Protein AF-A0A816E4Z8-F1 (afdb_monomer_lite)

Secondary structure (DSSP, 8-state):
----------------------S--SS--S---------PPPPS------EE------EEEEEEEEEPS----------HHHHHHHHT--TTTEEEEEEEE------------SSS---EEEEEEEEEEEEE--EESS-SSHHHHHHHHHHHHHTT-SS---EE--PPPS-S-S------EE--EEEEESSPPTTS--S-TTSEEEBSS-EETT-GGGBGGG----SEEEEEE-TT-EEEE-SSEE-SEEEEEEESSEEEE-TT-S-EEESS--EEEE-TT-EEEE--SS-EEEEETT-EEEE-BT-EEE-SSEEEEEE-TT--EEEEEEE-SEEB-EEEEE-TTS-EEEESS-EEEE-S-EETT-GGGBGGG----HHHHTTT-EEEEE-TT-EEE-GGGTTEE-S-EEEEEE-TT-EEEES-TTT-SSEEESS--EEEE-TT-EEEE-STT-EEEEETTEEEEE-BT-EE-TT-EEEEEETTEEEEEEEPPSBBSEEEEE-TTS-EEEESS-EEEE-S-EETT-GGGBGGG----TTTTTT-EEEEE-TT-EEE-GGGTTEE-S-EEEEEE-TT-EEEES-TT-SS-EEESS--EEEESSEEEE-SSS--EEE-TT-EEEE-TT-EEEESS-EEEEEB-TTT--B-S--EEE-TT-BS-EEEEE-TTS-EEEEE-SS---------PPP-----

Structure (mmCIF, N/CA/C/O backbone):
data_AF-A0A816E4Z8-F1
#
_entry.id   AF-A0A816E4Z8-F1
#
loop_
_atom_site.group_PDB
_atom_site.id
_atom_site.type_symbol
_atom_site.label_atom_id
_atom_site.label_alt_id
_atom_site.label_comp_id
_atom_site.label_asym_id
_atom_site.label_entity_id
_atom_site.label_seq_id
_atom_site.pdbx_PDB_ins_code
_atom_site.Cartn_x
_atom_site.Cartn_y
_atom_site.Cartn_z
_atom_site.occupancy
_atom_site.B_iso_or_equiv
_atom_site.auth_seq_id
_atom_site.auth_comp_id
_atom_site.auth_asym_id
_atom_site.auth_atom_id
_atom_site.pdbx_PDB_model_num
ATOM 1 N N . MET A 1 1 ? 22.975 77.165 -23.870 1.00 36.66 1 MET A N 1
ATOM 2 C CA . MET A 1 1 ? 23.600 76.158 -24.764 1.00 36.66 1 MET A CA 1
ATOM 3 C C . MET A 1 1 ? 25.060 76.547 -24.963 1.00 36.66 1 MET A C 1
ATOM 5 O O . MET A 1 1 ? 25.283 77.714 -25.252 1.00 36.66 1 MET A O 1
ATOM 9 N N . ARG A 1 2 ? 26.004 75.593 -24.812 1.00 28.38 2 ARG A N 1
ATOM 10 C CA . ARG A 1 2 ? 27.471 75.788 -24.618 1.00 28.38 2 ARG A CA 1
ATOM 11 C C . ARG A 1 2 ? 27.857 76.621 -23.364 1.00 28.38 2 ARG A C 1
ATOM 13 O O . ARG A 1 2 ? 27.095 77.512 -23.003 1.00 28.38 2 ARG A O 1
ATOM 20 N N . PRO A 1 3 ? 29.063 76.433 -22.777 1.00 51.09 3 PRO A N 1
ATOM 21 C CA . PRO A 1 3 ? 29.885 75.209 -22.677 1.00 51.09 3 PRO A CA 1
ATOM 22 C C . PRO A 1 3 ? 30.503 74.994 -21.253 1.00 51.09 3 PRO A C 1
ATOM 24 O O . PRO A 1 3 ? 30.093 75.650 -20.305 1.00 51.09 3 PRO A O 1
ATOM 27 N N . ALA A 1 4 ? 31.540 74.135 -21.162 1.00 29.97 4 ALA A N 1
ATOM 28 C CA . ALA A 1 4 ? 32.413 73.804 -20.006 1.00 29.97 4 ALA A CA 1
ATOM 29 C C . ALA A 1 4 ? 31.834 72.829 -18.943 1.00 29.97 4 ALA A C 1
ATOM 31 O O . ALA A 1 4 ? 30.643 72.856 -18.669 1.00 29.97 4 ALA A O 1
ATOM 32 N N . GLY A 1 5 ? 32.614 71.916 -18.333 1.00 31.03 5 GLY A N 1
ATOM 33 C CA . GLY A 1 5 ? 34.064 71.647 -18.448 1.00 31.03 5 GLY A CA 1
ATOM 34 C C . GLY A 1 5 ? 34.507 70.293 -17.818 1.00 31.03 5 GLY A C 1
ATOM 35 O O . GLY A 1 5 ? 33.638 69.559 -17.353 1.00 31.03 5 GLY A O 1
ATOM 36 N N . PRO A 1 6 ? 35.812 69.913 -17.855 1.00 49.16 6 PRO A N 1
ATOM 37 C CA . PRO A 1 6 ? 36.239 68.495 -17.834 1.00 49.16 6 PRO A CA 1
ATOM 38 C C . PRO A 1 6 ? 37.361 68.082 -16.836 1.00 49.16 6 PRO A C 1
ATOM 40 O O . PRO A 1 6 ? 38.152 68.915 -16.405 1.00 49.16 6 PRO A O 1
ATOM 43 N N . SER A 1 7 ? 37.549 66.766 -16.634 1.00 28.08 7 SER A N 1
ATOM 44 C CA . SER A 1 7 ? 38.839 66.066 -16.362 1.00 28.08 7 SER A CA 1
ATOM 45 C C . SER A 1 7 ? 38.619 64.533 -16.470 1.00 28.08 7 SER A C 1
ATOM 47 O O . SER A 1 7 ? 37.522 64.085 -16.160 1.00 28.08 7 SER A O 1
ATOM 49 N N . ARG A 1 8 ? 39.450 63.618 -17.015 1.00 29.11 8 ARG A N 1
ATOM 50 C CA . ARG A 1 8 ? 40.876 63.441 -17.424 1.00 29.11 8 ARG A CA 1
ATOM 51 C C . ARG A 1 8 ? 41.859 62.793 -16.420 1.00 29.11 8 ARG A C 1
ATOM 53 O O . ARG A 1 8 ? 42.543 63.496 -15.690 1.00 29.11 8 ARG A O 1
ATOM 60 N N . SER A 1 9 ? 42.086 61.489 -16.621 1.00 26.22 9 SER A N 1
ATOM 61 C CA . SER A 1 9 ? 43.383 60.763 -16.667 1.00 26.22 9 SER A CA 1
ATOM 62 C C . SER A 1 9 ? 43.116 59.423 -17.411 1.00 26.22 9 SER A C 1
ATOM 64 O O . SER A 1 9 ? 42.055 58.847 -17.207 1.00 26.22 9 SER A O 1
ATOM 66 N N . ALA A 1 10 ? 43.828 58.929 -18.441 1.00 27.09 10 ALA A N 1
ATOM 67 C CA . ALA A 1 10 ? 45.259 58.864 -18.803 1.00 27.09 10 ALA A CA 1
ATOM 68 C C . ALA A 1 10 ? 46.059 57.929 -17.866 1.00 27.09 10 ALA A C 1
ATOM 70 O O . ALA A 1 10 ? 46.010 58.137 -16.663 1.00 27.09 10 ALA A O 1
ATOM 71 N N . ALA A 1 11 ? 46.814 56.910 -18.305 1.00 26.70 11 ALA A N 1
ATOM 72 C CA . ALA A 1 11 ? 47.141 56.375 -19.647 1.00 26.70 11 ALA A CA 1
ATOM 73 C C . ALA A 1 11 ? 47.314 54.815 -19.543 1.00 26.70 11 ALA A C 1
ATOM 75 O O . ALA A 1 11 ? 46.916 54.265 -18.524 1.00 26.70 11 ALA A O 1
ATOM 76 N N . ALA A 1 12 ? 47.833 53.998 -20.479 1.00 24.39 12 ALA A N 1
ATOM 77 C CA . ALA A 1 12 ? 48.583 54.209 -21.728 1.00 24.39 12 ALA A CA 1
ATOM 78 C C . ALA A 1 12 ? 48.411 53.024 -22.737 1.00 24.39 12 ALA A C 1
ATOM 80 O O . ALA A 1 12 ? 47.427 52.294 -22.683 1.00 24.39 12 ALA A O 1
ATOM 81 N N . TRP A 1 13 ? 49.361 52.879 -23.670 1.00 25.25 13 TRP A N 1
ATOM 82 C CA . TRP A 1 13 ? 49.551 51.877 -24.753 1.00 25.25 13 TRP A CA 1
ATOM 83 C C . TRP A 1 13 ? 51.031 51.363 -24.665 1.00 25.25 13 TRP A C 1
ATOM 85 O O . TRP A 1 13 ? 51.712 51.879 -23.772 1.00 25.25 13 TRP A O 1
ATOM 95 N N . PRO A 1 14 ? 51.608 50.447 -25.503 1.00 36.78 14 PRO A N 1
ATOM 96 C CA . PRO A 1 14 ? 51.183 50.008 -26.851 1.00 36.78 14 PRO A CA 1
ATOM 97 C C . PRO A 1 14 ? 51.418 48.518 -27.237 1.00 36.78 14 PRO A C 1
ATOM 99 O O . PRO A 1 14 ? 52.100 47.774 -26.542 1.00 36.78 14 PRO A O 1
ATOM 102 N N . LEU A 1 15 ? 50.970 48.129 -28.442 1.00 25.86 15 LEU A N 1
ATOM 103 C CA . LEU A 1 15 ? 51.817 47.441 -29.441 1.00 25.86 15 LEU A CA 1
ATOM 104 C C . LEU A 1 15 ? 51.155 47.436 -30.830 1.00 25.86 15 LEU A C 1
ATOM 106 O O . LEU A 1 15 ? 49.941 47.281 -30.951 1.00 25.86 15 LEU A O 1
ATOM 110 N N . ALA A 1 16 ? 51.958 47.628 -31.878 1.00 24.06 16 ALA A N 1
ATOM 111 C CA . ALA A 1 16 ? 51.502 47.714 -33.261 1.00 24.06 16 ALA A CA 1
ATOM 112 C C . ALA A 1 16 ? 51.732 46.401 -34.035 1.00 24.06 16 ALA A C 1
ATOM 114 O O . ALA A 1 16 ? 52.758 45.750 -33.877 1.00 24.06 16 ALA A O 1
ATOM 115 N N . ALA A 1 17 ? 50.742 46.071 -34.869 1.00 25.22 17 ALA A N 1
ATOM 116 C CA . ALA A 1 17 ? 50.824 45.697 -36.288 1.00 25.22 17 ALA A CA 1
ATOM 117 C C . ALA A 1 17 ? 52.033 44.910 -36.849 1.00 25.22 17 ALA A C 1
ATOM 119 O O . ALA A 1 17 ? 53.172 45.350 -36.760 1.00 25.22 17 ALA A O 1
ATOM 120 N N . ILE A 1 18 ? 51.715 43.850 -37.611 1.00 25.45 18 ILE A N 1
ATOM 121 C CA . ILE A 1 18 ? 52.083 43.586 -39.029 1.00 25.45 18 ILE A CA 1
ATOM 122 C C . ILE A 1 18 ? 51.438 42.228 -39.393 1.00 25.45 18 ILE A C 1
ATOM 124 O O . ILE A 1 18 ? 51.722 41.204 -38.786 1.00 25.45 18 ILE A O 1
ATOM 128 N N . CYS A 1 19 ? 50.375 42.201 -40.200 1.00 25.25 19 CYS A N 1
ATOM 129 C CA . CYS A 1 19 ? 50.443 42.071 -41.663 1.00 25.25 19 CYS A CA 1
ATOM 130 C C . CYS A 1 19 ? 51.231 40.849 -42.178 1.00 25.25 19 CYS A C 1
ATOM 132 O O . CYS A 1 19 ? 52.217 41.012 -42.884 1.00 25.25 19 CYS A O 1
ATOM 134 N N . CYS A 1 20 ? 50.743 39.633 -41.890 1.00 23.58 20 CYS A N 1
ATOM 135 C CA . CYS A 1 20 ? 50.965 38.438 -42.719 1.00 23.58 20 CYS A CA 1
ATOM 136 C C . CYS A 1 20 ? 49.995 37.302 -42.327 1.00 23.58 20 CYS A C 1
ATOM 138 O O . CYS A 1 20 ? 50.241 36.651 -41.322 1.00 23.58 20 CYS A O 1
ATOM 140 N N . LEU A 1 21 ? 48.903 37.102 -43.093 1.00 26.14 21 LEU A N 1
ATOM 141 C CA . LEU A 1 21 ? 48.220 35.814 -43.419 1.00 26.14 21 LEU A CA 1
ATOM 142 C C . LEU A 1 21 ? 46.826 36.002 -44.077 1.00 26.14 21 LEU A C 1
ATOM 144 O O . LEU A 1 21 ? 45.891 35.230 -43.864 1.00 26.14 21 LEU A O 1
ATOM 148 N N . GLY A 1 22 ? 46.672 37.002 -44.948 1.00 26.84 22 GLY A N 1
ATOM 149 C CA . GLY A 1 22 ? 45.469 37.165 -45.776 1.00 26.84 22 GLY A CA 1
ATOM 150 C C . GLY A 1 22 ? 45.376 36.165 -46.938 1.00 26.84 22 GLY A C 1
ATOM 151 O O . GLY A 1 22 ? 45.154 36.600 -48.060 1.00 26.84 22 GLY A O 1
ATOM 152 N N . LEU A 1 23 ? 45.606 34.860 -46.710 1.00 27.47 23 LEU A N 1
ATOM 153 C CA . LEU A 1 23 ? 45.526 33.829 -47.762 1.00 27.47 23 LEU A CA 1
ATOM 154 C C . LEU A 1 23 ? 45.356 32.372 -47.255 1.00 27.47 23 LEU A C 1
ATOM 156 O O . LEU A 1 23 ? 45.984 31.462 -47.789 1.00 27.47 23 LEU A O 1
ATOM 160 N N . LEU A 1 24 ? 44.530 32.110 -46.228 1.00 24.86 24 LEU A N 1
ATOM 161 C CA . LEU A 1 24 ? 44.279 30.723 -45.773 1.00 24.86 24 LEU A CA 1
ATOM 162 C C . LEU A 1 24 ? 42.868 30.453 -45.199 1.00 24.86 24 LEU A C 1
ATOM 164 O O . LEU A 1 24 ? 42.720 29.722 -44.225 1.00 24.86 24 LEU A O 1
ATOM 168 N N . LEU A 1 25 ? 41.822 31.052 -45.782 1.00 25.88 25 LEU A N 1
ATOM 169 C CA . LEU A 1 25 ? 40.446 30.992 -45.247 1.00 25.88 25 LEU A CA 1
ATOM 170 C C . LEU A 1 25 ? 39.382 30.437 -46.216 1.00 25.88 25 LEU A C 1
ATOM 172 O O . LEU A 1 25 ? 38.193 30.659 -46.011 1.00 25.88 25 LEU A O 1
ATOM 176 N N . PHE A 1 26 ? 39.789 29.685 -47.246 1.00 24.44 26 PHE A N 1
ATOM 177 C CA . PHE A 1 26 ? 38.862 29.070 -48.214 1.00 24.44 26 PHE A CA 1
ATOM 178 C C . PHE A 1 26 ? 39.084 27.569 -48.487 1.00 24.44 26 PHE A C 1
ATOM 180 O O . PHE A 1 26 ? 38.685 27.055 -49.527 1.00 24.44 26 PHE A O 1
ATOM 187 N N . THR A 1 27 ? 39.640 26.833 -47.520 1.00 26.47 27 THR A N 1
ATOM 188 C CA . THR A 1 27 ? 39.620 25.358 -47.490 1.00 26.47 27 THR A CA 1
ATOM 189 C C . THR A 1 27 ? 39.695 24.842 -46.050 1.00 26.47 27 THR A C 1
ATOM 191 O O . THR A 1 27 ? 40.777 24.725 -45.498 1.00 26.47 27 THR A O 1
ATOM 194 N N . ILE A 1 28 ? 38.535 24.544 -45.452 1.00 24.59 28 ILE A N 1
ATOM 195 C CA . ILE A 1 28 ? 38.231 23.477 -44.463 1.00 24.59 28 ILE A CA 1
ATOM 196 C C . ILE A 1 28 ? 36.751 23.681 -44.095 1.00 24.59 28 ILE A C 1
ATOM 198 O O . ILE A 1 28 ? 36.388 24.375 -43.152 1.00 24.59 28 ILE A O 1
ATOM 202 N N . ALA A 1 29 ? 35.875 23.107 -44.918 1.00 25.64 29 ALA A N 1
ATOM 203 C CA . ALA A 1 29 ? 34.431 23.064 -44.698 1.00 25.64 29 ALA A CA 1
ATOM 204 C C . ALA A 1 29 ? 33.967 21.600 -44.712 1.00 25.64 29 ALA A C 1
ATOM 206 O O . ALA A 1 29 ? 33.161 21.186 -45.539 1.00 25.64 29 ALA A O 1
ATOM 207 N N . ALA A 1 30 ? 34.545 20.792 -43.819 1.00 23.16 30 ALA A N 1
ATOM 208 C CA . ALA A 1 30 ? 34.129 19.417 -43.569 1.00 23.16 30 ALA A CA 1
ATOM 209 C C . ALA A 1 30 ? 34.554 18.977 -42.159 1.00 23.16 30 ALA A C 1
ATOM 211 O O . ALA A 1 30 ? 35.690 19.203 -41.756 1.00 23.16 30 ALA A O 1
ATOM 212 N N . ALA A 1 31 ? 33.639 18.301 -41.459 1.00 23.78 31 ALA A N 1
ATOM 213 C CA . ALA A 1 31 ? 33.844 17.599 -40.189 1.00 23.78 31 ALA A CA 1
ATOM 214 C C . ALA A 1 31 ? 34.344 18.425 -38.979 1.00 23.78 31 ALA A C 1
ATOM 216 O O . ALA A 1 31 ? 35.520 18.400 -38.640 1.00 23.78 31 ALA A O 1
ATOM 217 N N . ILE A 1 32 ? 33.396 18.988 -38.218 1.00 22.67 32 ILE A N 1
ATOM 218 C CA . ILE A 1 32 ? 33.314 18.838 -36.750 1.00 22.67 32 ILE A CA 1
ATOM 219 C C . ILE A 1 32 ? 31.830 18.957 -36.360 1.00 22.67 32 ILE A C 1
ATOM 221 O O . ILE A 1 32 ? 31.259 20.039 -36.293 1.00 22.67 32 ILE A O 1
ATOM 225 N N . VAL A 1 33 ? 31.191 17.811 -36.116 1.00 20.08 33 VAL A N 1
ATOM 226 C CA . VAL A 1 33 ? 29.959 17.721 -35.319 1.00 20.08 33 VAL A CA 1
ATOM 227 C C . VAL A 1 33 ? 30.342 16.930 -34.079 1.00 20.08 33 VAL A C 1
ATOM 229 O O . VAL A 1 33 ? 30.335 15.700 -34.073 1.00 20.08 33 VAL A O 1
ATOM 232 N N . ILE A 1 34 ? 30.776 17.645 -33.041 1.00 22.83 34 ILE A N 1
ATOM 233 C CA . ILE A 1 34 ? 31.031 17.045 -31.733 1.00 22.83 34 ILE A CA 1
ATOM 234 C C . ILE A 1 34 ? 29.671 16.844 -31.070 1.00 22.83 34 ILE A C 1
ATOM 236 O O . ILE A 1 34 ? 29.041 17.799 -30.620 1.00 22.83 34 ILE A O 1
ATOM 240 N N . ALA A 1 35 ? 29.219 15.593 -31.018 1.00 22.69 35 ALA A N 1
ATOM 241 C CA . ALA A 1 35 ? 28.081 15.217 -30.196 1.00 22.69 35 ALA A CA 1
ATOM 242 C C . ALA A 1 35 ? 28.440 15.440 -28.717 1.00 22.69 35 ALA A C 1
ATOM 244 O O . ALA A 1 35 ? 29.300 14.752 -28.161 1.00 22.69 35 ALA A O 1
ATOM 245 N N . LEU A 1 36 ? 27.792 16.425 -28.097 1.00 20.98 36 LEU A N 1
ATOM 246 C CA . LEU A 1 36 ? 27.894 16.702 -26.668 1.00 20.98 36 LEU A CA 1
ATOM 247 C C . LEU A 1 36 ? 27.288 15.538 -25.873 1.00 20.98 36 LEU A C 1
ATOM 249 O O . LEU A 1 36 ? 26.096 15.259 -25.979 1.00 20.98 36 LEU A O 1
ATOM 253 N N . ILE A 1 37 ? 28.108 14.888 -25.046 1.00 23.78 37 ILE A N 1
ATOM 254 C CA . ILE A 1 37 ? 27.665 13.957 -24.002 1.00 23.78 37 ILE A CA 1
ATOM 255 C C . ILE A 1 37 ? 28.106 14.565 -22.662 1.00 23.78 37 ILE A C 1
ATOM 257 O O . ILE A 1 37 ? 29.299 14.843 -22.509 1.00 23.78 37 ILE A O 1
ATOM 261 N N . PRO A 1 38 ? 27.196 14.804 -21.701 1.00 22.45 38 PRO A N 1
ATOM 262 C CA . PRO A 1 38 ? 27.562 15.395 -20.420 1.00 22.45 38 PRO A CA 1
ATOM 263 C C . PRO A 1 38 ? 28.347 14.394 -19.563 1.00 22.45 38 PRO A C 1
ATOM 265 O O . PRO A 1 38 ? 27.911 13.263 -19.350 1.00 22.45 38 PRO A O 1
ATOM 268 N N . VAL A 1 39 ? 29.495 14.828 -19.039 1.00 24.28 39 VAL A N 1
ATOM 269 C CA . VAL A 1 39 ? 30.305 14.071 -18.075 1.00 24.28 39 VAL A CA 1
ATOM 270 C C . VAL A 1 39 ? 30.157 14.722 -16.703 1.00 24.28 39 VAL A C 1
ATOM 272 O O . VAL A 1 39 ? 30.503 15.888 -16.529 1.00 24.28 39 VAL A O 1
ATOM 275 N N . TYR A 1 40 ? 29.659 13.963 -15.726 1.00 22.45 40 TYR A N 1
ATOM 276 C CA . TYR A 1 40 ? 29.690 14.357 -14.316 1.00 22.45 40 TYR A CA 1
ATOM 277 C C . TYR A 1 40 ? 31.117 14.196 -13.772 1.00 22.45 40 TYR A C 1
ATOM 279 O O . TYR A 1 40 ? 31.707 13.123 -13.889 1.00 22.45 40 TYR A O 1
ATOM 287 N N . LEU A 1 41 ? 31.660 15.250 -13.160 1.00 22.08 41 LEU A N 1
ATOM 288 C CA . LEU A 1 41 ? 32.952 15.230 -12.467 1.00 22.08 41 LEU A CA 1
ATOM 289 C C . LEU A 1 41 ? 32.733 15.021 -10.957 1.00 22.08 41 LEU A C 1
ATOM 291 O O . LEU A 1 41 ? 32.080 15.863 -10.339 1.00 22.08 41 LEU A O 1
ATOM 295 N N . PRO A 1 42 ? 33.296 13.969 -10.334 1.00 23.23 42 PRO A N 1
ATOM 296 C CA . PRO A 1 42 ? 33.429 13.902 -8.884 1.00 23.23 42 PRO A CA 1
ATOM 297 C C . PRO A 1 42 ? 34.580 14.803 -8.415 1.00 23.23 42 PRO A C 1
ATOM 299 O O . PRO A 1 42 ? 35.640 14.870 -9.044 1.00 23.23 42 PRO A O 1
ATOM 302 N N . THR A 1 43 ? 34.390 15.492 -7.292 1.00 22.83 43 THR A N 1
ATOM 303 C CA . THR A 1 43 ? 35.417 16.335 -6.669 1.00 22.83 43 THR A CA 1
ATOM 304 C C . THR A 1 43 ? 36.517 15.503 -6.001 1.00 22.83 43 THR A C 1
ATOM 306 O O . THR A 1 43 ? 36.297 14.386 -5.536 1.00 22.83 43 THR A O 1
ATOM 309 N N . LYS A 1 44 ? 37.738 16.058 -5.959 1.00 24.36 44 LYS A N 1
ATOM 310 C CA . LYS A 1 44 ? 38.911 15.443 -5.318 1.00 24.36 44 LYS A CA 1
ATOM 311 C C . LYS A 1 44 ? 38.633 15.091 -3.849 1.00 24.36 44 LYS A C 1
ATOM 313 O O . LYS A 1 44 ? 38.499 16.006 -3.043 1.00 24.36 44 LYS A O 1
ATOM 318 N N . ASN A 1 45 ? 38.634 13.795 -3.523 1.00 26.41 45 ASN A N 1
ATOM 319 C CA . ASN A 1 45 ? 39.413 13.158 -2.441 1.00 26.41 45 ASN A CA 1
ATOM 320 C C . ASN A 1 45 ? 38.831 11.771 -2.108 1.00 26.41 45 ASN A C 1
ATOM 322 O O . ASN A 1 45 ? 38.025 11.627 -1.195 1.00 26.41 45 ASN A O 1
ATOM 326 N N . ALA A 1 46 ? 39.276 10.738 -2.826 1.00 23.89 46 ALA A N 1
ATOM 327 C CA . ALA A 1 46 ? 39.092 9.341 -2.435 1.00 23.89 46 ALA A CA 1
ATOM 328 C C . ALA A 1 46 ? 40.307 8.526 -2.897 1.00 23.89 46 ALA A C 1
ATOM 330 O O . ALA A 1 46 ? 40.817 8.728 -4.000 1.00 23.89 46 ALA A O 1
ATOM 331 N N . SER A 1 47 ? 40.802 7.650 -2.026 1.00 23.22 47 SER A N 1
ATOM 332 C CA . SER A 1 47 ? 42.007 6.848 -2.236 1.00 23.22 47 SER A CA 1
ATOM 333 C C . SER A 1 47 ? 41.800 5.710 -3.246 1.00 23.22 47 SER A C 1
ATOM 335 O O . SER A 1 47 ? 40.684 5.281 -3.535 1.00 23.22 47 SER A O 1
ATOM 337 N N . ALA A 1 48 ? 42.921 5.248 -3.806 1.00 24.20 48 ALA A N 1
ATOM 338 C CA . ALA A 1 48 ? 43.029 4.327 -4.935 1.00 24.20 48 ALA A CA 1
ATOM 339 C C . ALA A 1 48 ? 41.992 3.182 -4.993 1.00 24.20 48 ALA A C 1
ATOM 341 O O . ALA A 1 48 ? 42.064 2.217 -4.236 1.00 24.20 48 ALA A O 1
ATOM 342 N N . SER A 1 49 ? 41.133 3.225 -6.012 1.00 23.92 49 SER A N 1
ATOM 343 C CA . SER A 1 49 ? 40.319 2.098 -6.487 1.00 23.92 49 SER A CA 1
ATOM 344 C C . SER A 1 49 ? 40.352 2.041 -8.023 1.00 23.92 49 SER A C 1
ATOM 346 O O . SER A 1 49 ? 40.651 3.037 -8.685 1.00 23.92 49 SER A O 1
ATOM 348 N N . GLN A 1 50 ? 40.150 0.853 -8.607 1.00 24.53 50 GLN A N 1
ATOM 349 C CA . GLN A 1 50 ? 40.278 0.646 -10.055 1.00 24.53 50 GLN A CA 1
ATOM 350 C C . GLN A 1 50 ? 39.120 1.310 -10.815 1.00 24.53 50 GLN A C 1
ATOM 352 O O . GLN A 1 50 ? 37.995 0.814 -10.800 1.00 24.53 50 GLN A O 1
ATOM 357 N N . ASN A 1 51 ? 39.402 2.390 -11.546 1.00 24.88 51 ASN A N 1
ATOM 358 C CA . ASN A 1 51 ? 38.437 2.967 -12.478 1.00 24.88 51 ASN A CA 1
ATOM 359 C C . ASN A 1 51 ? 38.386 2.125 -13.760 1.00 24.88 51 ASN A C 1
ATOM 361 O O . ASN A 1 51 ? 39.348 2.097 -14.530 1.00 24.88 51 ASN A O 1
ATOM 365 N N . VAL A 1 52 ? 37.252 1.458 -13.992 1.00 27.69 52 VAL A N 1
ATOM 366 C CA . VAL A 1 52 ? 36.975 0.699 -15.219 1.00 27.69 52 VAL A CA 1
ATOM 367 C C . VAL A 1 52 ? 36.099 1.546 -16.145 1.00 27.69 52 VAL A C 1
ATOM 369 O O . VAL A 1 52 ? 34.901 1.706 -15.923 1.00 27.69 52 VAL A O 1
ATOM 372 N N . LEU A 1 53 ? 36.698 2.084 -17.208 1.00 26.36 53 LEU A N 1
ATOM 373 C CA . LEU A 1 53 ? 35.993 2.808 -18.270 1.00 26.36 53 LEU A CA 1
ATOM 374 C C . LEU A 1 53 ? 35.484 1.826 -19.338 1.00 26.36 53 LEU A C 1
ATOM 376 O O . LEU A 1 53 ? 36.226 1.449 -20.243 1.00 26.36 53 LEU A O 1
ATOM 380 N N . THR A 1 54 ? 34.209 1.437 -19.265 1.00 28.69 54 THR A N 1
ATOM 381 C CA . THR A 1 54 ? 33.543 0.649 -20.320 1.00 28.69 54 THR A CA 1
ATOM 382 C C . THR A 1 54 ? 32.983 1.555 -21.417 1.00 28.69 54 THR A C 1
ATOM 384 O O . THR A 1 54 ? 32.220 2.477 -21.132 1.00 28.69 54 THR A O 1
ATOM 387 N N . SER A 1 55 ? 33.306 1.262 -22.679 1.00 30.19 55 SER A N 1
ATOM 388 C CA . SER A 1 55 ? 32.845 2.007 -23.860 1.00 30.19 55 SER A CA 1
ATOM 389 C C . SER A 1 55 ? 32.265 1.055 -24.909 1.00 30.19 55 SER A C 1
ATOM 391 O O . SER A 1 55 ? 33.007 0.503 -25.718 1.00 30.19 55 SER A O 1
ATOM 393 N N . ASN A 1 56 ? 30.939 0.901 -24.934 1.00 33.25 56 ASN A N 1
ATOM 394 C CA . ASN A 1 56 ? 30.244 0.029 -25.888 1.00 33.25 56 ASN A CA 1
ATOM 395 C C . ASN A 1 56 ? 29.775 0.832 -27.115 1.00 33.25 56 ASN A C 1
ATOM 397 O O . ASN A 1 56 ? 28.605 1.199 -27.220 1.00 33.25 56 ASN A O 1
ATOM 401 N N . THR A 1 57 ? 30.689 1.116 -28.043 1.00 32.22 57 THR A N 1
ATOM 402 C CA . THR A 1 57 ? 30.360 1.664 -29.371 1.00 32.22 57 THR A CA 1
ATOM 403 C C . THR A 1 57 ? 30.446 0.559 -30.424 1.00 32.22 57 THR A C 1
ATOM 405 O O . THR A 1 57 ? 31.528 -0.010 -30.564 1.00 32.22 57 THR A O 1
ATOM 408 N N . PRO A 1 58 ? 29.374 0.243 -31.175 1.00 33.69 58 PRO A N 1
ATOM 409 C CA . PRO A 1 58 ? 29.473 -0.694 -32.290 1.00 33.69 58 PRO A CA 1
ATOM 410 C C . PRO A 1 58 ? 30.306 -0.095 -33.432 1.00 33.69 58 PRO A C 1
ATOM 412 O O . PRO A 1 58 ? 30.225 1.105 -33.704 1.00 33.69 58 PRO A O 1
ATOM 415 N N . PHE A 1 59 ? 31.062 -0.942 -34.132 1.00 34.56 59 PHE A N 1
ATOM 416 C CA . PHE A 1 59 ? 31.808 -0.570 -35.336 1.00 34.56 59 PHE A CA 1
ATOM 417 C C . PHE A 1 59 ? 31.462 -1.540 -36.472 1.00 34.56 59 PHE A C 1
ATOM 419 O O . PHE A 1 59 ? 31.384 -2.749 -36.255 1.00 34.56 59 PHE A O 1
ATOM 426 N N . TYR A 1 60 ? 31.286 -1.021 -37.687 1.00 34.34 60 TYR A N 1
ATOM 427 C CA . TYR A 1 60 ? 31.051 -1.841 -38.876 1.00 34.34 60 TYR A CA 1
ATOM 428 C C . TYR A 1 60 ? 32.384 -2.144 -39.571 1.00 34.34 60 TYR A C 1
ATOM 430 O O . TYR A 1 60 ? 33.095 -1.220 -39.980 1.00 34.34 60 TYR A O 1
ATOM 438 N N . LEU A 1 61 ? 32.708 -3.430 -39.723 1.00 33.66 61 LEU A N 1
ATOM 439 C CA . LEU A 1 61 ? 33.905 -3.910 -40.414 1.00 33.66 61 LEU A CA 1
ATOM 440 C C . LEU A 1 61 ? 33.528 -4.476 -41.781 1.00 33.66 61 LEU A C 1
ATOM 442 O O . LEU A 1 61 ? 33.009 -5.589 -41.881 1.00 33.66 61 LEU A O 1
ATOM 446 N N . GLN A 1 62 ? 33.809 -3.723 -42.847 1.00 31.53 62 GLN A N 1
ATOM 447 C CA . GLN A 1 62 ? 33.724 -4.260 -44.203 1.00 31.53 62 GLN A CA 1
ATOM 448 C C . GLN A 1 62 ? 35.042 -4.942 -44.566 1.00 31.53 62 GLN A C 1
ATOM 450 O O . GLN A 1 62 ? 36.102 -4.307 -44.580 1.00 31.53 62 GLN A O 1
ATOM 455 N N . THR A 1 63 ? 34.953 -6.228 -44.893 1.00 34.28 63 THR A N 1
ATOM 456 C CA . THR A 1 63 ? 36.038 -6.991 -45.514 1.00 34.28 63 THR A CA 1
ATOM 457 C C . THR A 1 63 ? 35.866 -7.000 -47.028 1.00 34.28 63 THR A C 1
ATOM 459 O O . THR A 1 63 ? 34.745 -6.975 -47.537 1.00 34.28 63 THR A O 1
ATOM 462 N N . THR A 1 64 ? 36.981 -7.051 -47.752 1.00 30.20 64 THR A N 1
ATOM 463 C CA . THR A 1 64 ? 37.004 -7.378 -49.184 1.00 30.20 64 THR A CA 1
ATOM 464 C C . THR A 1 64 ? 38.060 -8.449 -49.421 1.00 30.20 64 THR A C 1
ATOM 466 O O . THR A 1 64 ? 39.212 -8.304 -48.996 1.00 30.20 64 THR A O 1
ATOM 469 N N . SER A 1 65 ? 37.667 -9.530 -50.089 1.00 34.19 65 SER A N 1
ATOM 470 C CA . SER A 1 65 ? 38.581 -10.570 -50.556 1.00 34.19 65 SER A CA 1
ATOM 471 C C . SER A 1 65 ? 38.414 -10.766 -52.063 1.00 34.19 65 SER A C 1
ATOM 473 O O . SER A 1 65 ? 37.356 -10.481 -52.630 1.00 34.19 65 SER A O 1
ATOM 475 N N . ASP A 1 66 ? 39.483 -11.233 -52.702 1.00 31.02 66 ASP A N 1
ATOM 476 C CA . ASP A 1 66 ? 39.435 -11.749 -54.066 1.00 31.02 66 ASP A CA 1
ATOM 477 C C . ASP A 1 66 ? 39.431 -13.275 -53.977 1.00 31.02 66 ASP A C 1
ATOM 479 O O . ASP A 1 66 ? 40.362 -13.844 -53.402 1.00 31.02 66 ASP A O 1
ATOM 483 N N . ALA A 1 67 ? 38.424 -13.922 -54.560 1.00 34.72 67 ALA A N 1
ATOM 484 C CA . ALA A 1 67 ? 38.436 -15.358 -54.799 1.00 34.72 67 ALA A CA 1
ATOM 485 C C . ALA A 1 67 ? 38.798 -15.659 -56.258 1.00 34.72 67 ALA A C 1
ATOM 487 O O . ALA A 1 67 ? 38.283 -15.018 -57.185 1.00 34.72 67 ALA A O 1
ATOM 488 N N . ASP A 1 68 ? 39.654 -16.664 -56.429 1.00 31.80 68 ASP A N 1
ATOM 489 C CA . ASP A 1 68 ? 39.696 -17.476 -57.639 1.00 31.80 68 ASP A CA 1
ATOM 490 C C . ASP A 1 68 ? 38.760 -18.685 -57.401 1.00 31.80 68 ASP A C 1
ATOM 492 O O . ASP A 1 68 ? 38.810 -19.301 -56.336 1.00 31.80 68 ASP A O 1
ATOM 496 N N . ASP A 1 69 ? 37.935 -18.989 -58.407 1.00 31.91 69 ASP A N 1
ATOM 497 C CA . ASP A 1 69 ? 36.980 -20.107 -58.541 1.00 31.91 69 ASP A CA 1
ATOM 498 C C . ASP A 1 69 ? 35.593 -20.042 -57.853 1.00 31.91 69 ASP A C 1
ATOM 500 O O . ASP A 1 69 ? 35.300 -19.263 -56.944 1.00 31.91 69 ASP A O 1
ATOM 504 N N . ASP A 1 70 ? 34.676 -20.827 -58.436 1.00 31.14 70 ASP A N 1
ATOM 505 C CA . ASP A 1 70 ? 33.220 -20.739 -58.297 1.00 31.14 70 ASP A CA 1
ATOM 506 C C . ASP A 1 70 ? 32.671 -21.751 -57.267 1.00 31.14 70 ASP A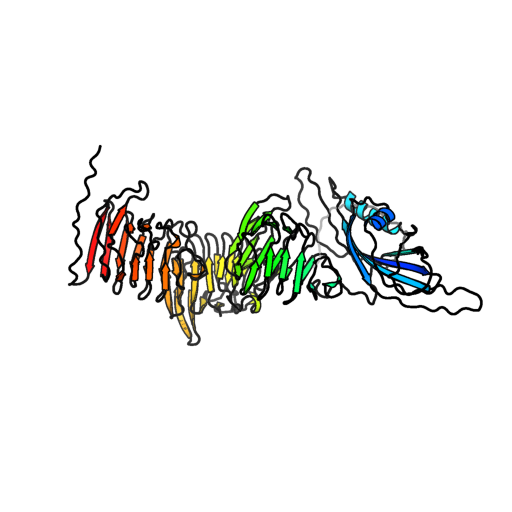 C 1
ATOM 508 O O . ASP A 1 70 ? 32.289 -22.864 -57.623 1.00 31.14 70 ASP A O 1
ATOM 512 N N . SER A 1 71 ? 32.534 -21.348 -55.999 1.00 31.25 71 SER A N 1
ATOM 513 C CA . SER A 1 71 ? 31.791 -22.122 -54.986 1.00 31.25 71 SER A CA 1
ATOM 514 C C . SER A 1 71 ? 30.833 -21.250 -54.169 1.00 31.25 71 SER A C 1
ATOM 516 O O . SER A 1 71 ? 31.225 -20.199 -53.658 1.00 31.25 71 SER A O 1
ATOM 518 N N . ASN A 1 72 ? 29.582 -21.695 -54.006 1.00 29.75 72 ASN A N 1
ATOM 519 C CA . ASN A 1 72 ? 28.616 -21.064 -53.099 1.00 29.75 72 ASN A CA 1
ATOM 520 C C . ASN A 1 72 ? 29.025 -21.303 -51.638 1.00 29.75 72 ASN A C 1
ATOM 522 O O . ASN A 1 72 ? 29.223 -22.446 -51.235 1.00 29.75 72 ASN A O 1
ATOM 526 N N . LEU A 1 73 ? 29.084 -20.240 -50.832 1.00 32.12 73 LEU A N 1
ATOM 527 C CA . LEU A 1 73 ? 29.398 -20.316 -49.404 1.00 32.12 73 LEU A CA 1
ATOM 528 C C . LEU A 1 73 ? 28.154 -20.054 -48.546 1.00 32.12 73 LEU A C 1
ATOM 530 O O . LEU A 1 73 ? 27.643 -18.936 -48.503 1.00 32.12 73 LEU A O 1
ATOM 534 N N . ALA A 1 74 ? 27.714 -21.086 -47.825 1.00 26.06 74 ALA A N 1
ATOM 535 C CA . ALA A 1 74 ? 26.902 -20.946 -46.618 1.00 26.06 74 ALA A CA 1
ATOM 536 C C . ALA A 1 74 ? 27.843 -20.803 -45.407 1.00 26.06 74 ALA A C 1
ATOM 538 O O . ALA A 1 74 ? 28.893 -21.442 -45.365 1.00 26.06 74 ALA A O 1
ATOM 539 N N . GLY A 1 75 ? 27.512 -19.927 -44.456 1.00 33.47 75 GLY A N 1
ATOM 540 C CA . GLY A 1 75 ? 28.447 -19.507 -43.406 1.00 33.47 75 GLY A CA 1
ATOM 541 C C . GLY A 1 75 ? 28.362 -20.302 -42.100 1.00 33.47 75 GLY A C 1
ATOM 542 O O . GLY A 1 75 ? 27.276 -20.680 -41.672 1.00 33.47 75 GLY A O 1
ATOM 543 N N . THR A 1 76 ? 29.504 -20.436 -41.417 1.00 25.14 76 THR A N 1
ATOM 544 C CA . THR A 1 76 ? 29.621 -20.832 -40.000 1.00 25.14 76 THR A CA 1
ATOM 545 C C . THR A 1 76 ? 30.897 -20.257 -39.373 1.00 25.14 76 THR A C 1
ATOM 547 O O . THR A 1 76 ? 31.952 -20.367 -39.985 1.00 25.14 76 THR A O 1
ATOM 550 N N . GLY A 1 77 ? 30.788 -19.734 -38.142 1.00 30.72 77 GLY A N 1
ATOM 551 C CA . GLY A 1 77 ? 31.827 -19.704 -37.090 1.00 30.72 77 GLY A CA 1
ATOM 552 C C . GLY A 1 77 ? 33.184 -19.021 -37.352 1.00 30.72 77 GLY A C 1
ATOM 553 O O . GLY A 1 77 ? 33.996 -19.507 -38.126 1.00 30.72 77 GLY A O 1
ATOM 554 N N . THR A 1 78 ? 33.504 -17.985 -36.567 1.00 33.53 78 THR A N 1
ATOM 555 C CA . THR A 1 78 ? 34.897 -17.539 -36.321 1.00 33.53 78 THR A CA 1
ATOM 556 C C . THR A 1 78 ? 35.163 -17.554 -34.817 1.00 33.53 78 THR A C 1
ATOM 558 O O . THR A 1 78 ? 34.292 -17.140 -34.052 1.00 33.53 78 THR A O 1
ATOM 561 N N . ASN A 1 79 ? 36.320 -18.069 -34.385 1.00 34.34 79 ASN A N 1
ATOM 562 C CA . ASN A 1 79 ? 36.667 -18.143 -32.965 1.00 34.34 79 ASN A CA 1
ATOM 563 C C . ASN A 1 79 ? 37.177 -16.784 -32.446 1.00 34.34 79 ASN A C 1
ATOM 565 O O . ASN A 1 79 ? 37.845 -16.036 -33.162 1.00 34.34 79 ASN A O 1
ATOM 569 N N . THR A 1 80 ? 36.879 -16.473 -31.184 1.00 33.72 80 THR A N 1
ATOM 570 C CA . THR A 1 80 ? 37.242 -15.205 -30.529 1.00 33.72 80 THR A CA 1
ATOM 571 C C . THR A 1 80 ? 38.760 -15.026 -30.430 1.00 33.72 80 THR A C 1
ATOM 573 O O . THR A 1 80 ? 39.273 -13.924 -30.642 1.00 33.72 80 THR A O 1
ATOM 576 N N . ASP A 1 81 ? 39.479 -16.118 -30.164 1.00 33.84 81 ASP A N 1
ATOM 577 C CA . ASP A 1 81 ? 40.926 -16.110 -29.923 1.00 33.84 81 ASP A CA 1
ATOM 578 C C . ASP A 1 81 ? 41.731 -15.786 -31.190 1.00 33.84 81 ASP A C 1
ATOM 580 O O . ASP A 1 81 ? 42.755 -15.103 -31.125 1.00 33.84 81 ASP A O 1
ATOM 584 N N . ASP A 1 82 ? 41.243 -16.205 -32.363 1.00 36.16 82 ASP A N 1
ATOM 585 C CA . ASP A 1 82 ? 41.881 -15.907 -33.650 1.00 36.16 82 ASP A CA 1
ATOM 586 C C . ASP A 1 82 ? 41.828 -14.406 -33.962 1.00 36.16 82 ASP A C 1
ATOM 588 O O . ASP A 1 82 ? 42.782 -13.843 -34.504 1.00 36.16 82 ASP A O 1
ATOM 592 N N . ILE A 1 83 ? 40.737 -13.731 -33.582 1.00 38.91 83 ILE A N 1
ATOM 593 C CA . ILE A 1 83 ? 40.561 -12.287 -33.787 1.00 38.91 83 ILE A CA 1
ATOM 594 C C . ILE A 1 83 ? 41.446 -11.494 -32.815 1.00 38.91 83 ILE A C 1
ATOM 596 O O . ILE A 1 83 ? 42.106 -10.545 -33.240 1.00 38.91 83 ILE A O 1
ATOM 600 N N . ALA A 1 84 ? 41.513 -11.892 -31.539 1.00 34.38 84 ALA A N 1
ATOM 601 C CA . ALA A 1 84 ? 42.374 -11.242 -30.546 1.00 34.38 84 ALA A CA 1
ATOM 602 C C . ALA A 1 84 ? 43.865 -11.338 -30.929 1.00 34.38 84 ALA A C 1
ATOM 604 O O . ALA A 1 84 ? 44.550 -10.315 -31.030 1.00 34.38 84 ALA A O 1
ATOM 605 N N . ASN A 1 85 ? 44.336 -12.547 -31.260 1.00 35.03 85 ASN A N 1
ATOM 606 C CA . ASN A 1 85 ? 45.712 -12.784 -31.706 1.00 35.03 85 ASN A CA 1
ATOM 607 C C . ASN A 1 85 ? 46.039 -12.044 -33.017 1.00 35.03 85 ASN A C 1
ATOM 609 O O . ASN A 1 85 ? 47.124 -11.480 -33.150 1.00 35.03 85 ASN A O 1
ATOM 613 N N . SER A 1 86 ? 45.096 -11.970 -33.965 1.00 35.19 86 SER A N 1
ATOM 614 C CA . SER A 1 86 ? 45.288 -11.252 -35.238 1.00 35.19 86 SER A CA 1
ATOM 615 C C . SER A 1 86 ? 45.378 -9.727 -35.099 1.00 35.19 86 SER A C 1
ATOM 617 O O . SER A 1 86 ? 45.928 -9.064 -35.980 1.00 35.19 86 SER A O 1
ATOM 619 N N . LEU A 1 87 ? 44.828 -9.154 -34.024 1.00 34.00 87 LEU A N 1
ATOM 620 C CA . LEU A 1 87 ? 44.850 -7.710 -33.758 1.00 34.00 87 LEU A CA 1
ATOM 621 C C . LEU A 1 87 ? 46.057 -7.264 -32.915 1.00 34.00 87 LEU A C 1
ATOM 623 O O . LEU A 1 87 ? 46.269 -6.061 -32.765 1.00 34.00 87 LEU A O 1
ATOM 627 N N . GLY A 1 88 ? 46.854 -8.201 -32.385 1.00 30.28 88 GLY A N 1
ATOM 628 C CA . GLY A 1 88 ? 48.038 -7.899 -31.572 1.00 30.28 88 GLY A CA 1
ATOM 629 C C . GLY A 1 88 ? 47.715 -7.312 -30.193 1.00 30.28 88 GLY A C 1
ATOM 630 O O . GLY A 1 88 ? 48.499 -6.526 -29.663 1.00 30.28 88 GLY A O 1
ATOM 631 N N . ILE A 1 89 ? 46.554 -7.654 -29.625 1.00 34.91 89 ILE A N 1
ATOM 632 C CA . ILE A 1 89 ? 46.073 -7.162 -28.326 1.00 34.91 89 ILE A CA 1
ATOM 633 C C . ILE A 1 89 ? 45.894 -8.364 -27.391 1.00 34.91 89 ILE A C 1
ATOM 635 O O . ILE A 1 89 ? 45.369 -9.391 -27.813 1.00 34.91 89 ILE A O 1
ATOM 639 N N . SER A 1 90 ? 46.322 -8.240 -26.128 1.00 33.50 90 SER A N 1
ATOM 640 C CA . SER A 1 90 ? 46.124 -9.298 -25.124 1.00 33.50 90 SER A CA 1
ATOM 641 C C . SER A 1 90 ? 44.639 -9.641 -24.974 1.00 33.50 90 SER A C 1
ATOM 643 O O . SER A 1 90 ? 43.807 -8.733 -24.883 1.00 33.50 90 SER A O 1
ATOM 645 N N . GLY A 1 91 ? 44.318 -10.936 -24.885 1.00 32.47 91 GLY A N 1
ATOM 646 C CA . GLY A 1 91 ? 42.944 -11.435 -24.737 1.00 32.47 91 GLY A CA 1
ATOM 647 C C . GLY A 1 91 ? 42.203 -10.909 -23.499 1.00 32.47 91 GLY A C 1
ATOM 648 O O . GLY A 1 91 ? 40.976 -10.921 -23.475 1.00 32.47 91 GLY A O 1
ATOM 649 N N . ASP A 1 92 ? 42.926 -10.378 -22.509 1.00 34.31 92 ASP A N 1
ATOM 650 C CA . ASP A 1 92 ? 42.351 -9.810 -21.283 1.00 34.31 92 ASP A CA 1
ATOM 651 C C . ASP A 1 92 ? 41.775 -8.385 -21.452 1.00 34.31 92 ASP A C 1
ATOM 653 O O . ASP A 1 92 ? 40.920 -7.970 -20.668 1.00 34.31 92 ASP A O 1
ATOM 657 N N . ASP A 1 93 ? 42.217 -7.613 -22.456 1.00 30.39 93 ASP A N 1
ATOM 658 C CA . ASP A 1 93 ? 41.824 -6.197 -22.628 1.00 30.39 93 ASP A CA 1
ATOM 659 C C . ASP A 1 93 ? 40.492 -6.019 -23.400 1.00 30.39 93 ASP A C 1
ATOM 661 O O . ASP A 1 93 ? 39.850 -4.961 -23.313 1.00 30.39 93 ASP A O 1
ATOM 665 N N . ILE A 1 94 ? 40.072 -7.024 -24.186 1.00 32.81 94 ILE A N 1
ATOM 666 C CA . ILE A 1 94 ? 38.905 -6.963 -25.085 1.00 32.81 94 ILE A CA 1
ATOM 667 C C . ILE A 1 94 ? 38.081 -8.247 -24.990 1.00 32.81 94 ILE A C 1
ATOM 669 O O . ILE A 1 94 ? 38.512 -9.305 -25.434 1.00 32.81 94 ILE A O 1
ATOM 673 N N . LYS A 1 95 ? 36.825 -8.131 -24.547 1.00 35.69 95 LYS A N 1
ATOM 674 C CA . LYS A 1 95 ? 35.838 -9.210 -24.659 1.00 35.69 95 LYS A CA 1
ATOM 675 C C . LYS A 1 95 ? 34.922 -8.958 -25.854 1.00 35.69 95 LYS A C 1
ATOM 677 O O . LYS A 1 95 ? 34.136 -8.010 -25.837 1.00 35.69 95 LYS A O 1
ATOM 682 N N . VAL A 1 96 ? 34.993 -9.803 -26.882 1.00 34.91 96 VAL A N 1
ATOM 683 C CA . VAL A 1 96 ? 33.991 -9.804 -27.961 1.00 34.91 96 VAL A CA 1
ATOM 684 C C . VAL A 1 96 ? 32.687 -10.361 -27.390 1.00 34.91 96 VAL A C 1
ATOM 686 O O . VAL A 1 96 ? 32.655 -11.474 -26.872 1.00 34.91 96 VAL A O 1
ATOM 689 N N . THR A 1 97 ? 31.618 -9.569 -27.430 1.00 31.84 97 THR A N 1
ATOM 690 C CA . THR A 1 97 ? 30.308 -9.926 -26.855 1.00 31.84 97 THR A CA 1
ATOM 691 C C . THR A 1 97 ? 29.292 -10.385 -27.898 1.00 31.84 97 THR A C 1
ATOM 693 O O . THR A 1 97 ? 28.213 -10.839 -27.530 1.00 31.84 97 THR A O 1
ATOM 696 N N . GLY A 1 98 ? 29.632 -10.284 -29.185 1.00 33.22 98 GLY A N 1
ATOM 697 C CA . GLY A 1 98 ? 28.793 -10.714 -30.296 1.00 33.22 98 GLY A CA 1
ATOM 698 C C . GLY A 1 98 ? 29.465 -10.482 -31.650 1.00 33.22 98 GLY A C 1
ATOM 699 O O . GLY A 1 98 ? 30.204 -9.511 -31.833 1.00 33.22 98 GLY A O 1
ATOM 700 N N . ILE A 1 99 ? 29.195 -11.388 -32.593 1.00 33.72 99 ILE A N 1
ATOM 701 C CA . ILE A 1 99 ? 29.578 -11.290 -34.005 1.00 33.72 99 ILE A CA 1
ATOM 702 C C . ILE A 1 99 ? 28.316 -11.543 -34.833 1.00 33.72 99 ILE A C 1
ATOM 704 O O . ILE A 1 99 ? 27.666 -12.574 -34.666 1.00 33.72 99 ILE A O 1
ATOM 708 N N . THR A 1 100 ? 27.971 -10.625 -35.736 1.00 35.25 100 THR A N 1
ATOM 709 C CA . THR A 1 100 ? 26.825 -10.781 -36.648 1.00 35.25 100 THR A CA 1
ATOM 710 C C . THR A 1 100 ? 27.268 -10.566 -38.091 1.00 35.25 100 THR A C 1
ATOM 712 O O . THR A 1 100 ? 27.959 -9.593 -38.400 1.00 35.25 100 THR A O 1
ATOM 715 N N . THR A 1 101 ? 26.854 -11.464 -38.986 1.00 33.31 101 THR A N 1
ATOM 716 C CA . THR A 1 101 ? 27.130 -11.405 -40.430 1.00 33.31 101 THR A CA 1
ATOM 717 C C . THR A 1 101 ? 25.830 -11.252 -41.212 1.00 33.31 101 THR A C 1
ATOM 719 O O . THR A 1 101 ? 24.894 -12.016 -40.982 1.00 33.31 101 THR A O 1
ATOM 722 N N . ALA A 1 102 ? 25.779 -10.326 -42.172 1.00 31.91 102 ALA A N 1
ATOM 723 C CA . ALA A 1 102 ? 24.639 -10.195 -43.082 1.00 31.91 102 ALA A CA 1
ATOM 724 C C . ALA A 1 102 ? 24.892 -10.934 -44.414 1.00 31.91 102 ALA A C 1
ATOM 726 O O . ALA A 1 102 ? 25.961 -10.750 -45.006 1.00 31.91 102 ALA A O 1
ATOM 727 N N . PRO A 1 103 ? 23.931 -11.719 -44.940 1.00 31.89 103 PRO A N 1
ATOM 728 C CA . PRO A 1 103 ? 24.017 -12.263 -46.290 1.00 31.89 103 PRO A CA 1
ATOM 729 C C . PRO A 1 103 ? 23.679 -11.165 -47.313 1.00 31.89 103 PRO A C 1
ATOM 731 O O . PRO A 1 103 ? 22.541 -10.715 -47.403 1.00 31.89 103 PRO A O 1
ATOM 734 N N . GLY A 1 104 ? 24.678 -10.715 -48.079 1.00 30.62 104 GLY A N 1
ATOM 735 C CA . GLY A 1 104 ? 24.544 -9.558 -48.978 1.00 30.62 104 GLY A CA 1
ATOM 736 C C . GLY A 1 104 ? 25.600 -9.499 -50.085 1.00 30.62 104 GLY A C 1
ATOM 737 O O . GLY A 1 104 ? 26.320 -8.512 -50.212 1.00 30.62 104 GLY A O 1
ATOM 738 N N . GLY A 1 105 ? 25.727 -10.567 -50.877 1.00 29.39 105 GLY A N 1
ATOM 739 C CA . GLY A 1 105 ? 26.685 -10.635 -51.985 1.00 29.39 105 GLY A CA 1
ATOM 740 C C . GLY A 1 105 ? 26.166 -10.016 -53.288 1.00 29.39 105 GLY A C 1
ATOM 741 O O . GLY A 1 105 ? 25.462 -10.681 -54.044 1.00 29.39 105 GLY A O 1
ATOM 742 N N . SER A 1 106 ? 26.578 -8.787 -53.610 1.00 25.61 106 SER A N 1
ATOM 743 C CA . SER A 1 106 ? 26.374 -8.199 -54.948 1.00 25.61 106 SER A CA 1
ATOM 744 C C . SER A 1 106 ? 27.459 -8.656 -55.931 1.00 25.61 106 SER A C 1
ATOM 746 O O . SER A 1 106 ? 28.629 -8.301 -55.786 1.00 25.61 106 SER A O 1
ATOM 748 N N . VAL A 1 107 ? 27.078 -9.408 -56.968 1.00 26.66 107 VAL A N 1
ATOM 749 C CA . VAL A 1 107 ? 28.011 -9.934 -57.983 1.00 26.66 107 VAL A CA 1
ATOM 750 C C . VAL A 1 107 ? 28.279 -8.899 -59.082 1.00 26.66 107 VAL A C 1
ATOM 752 O O . VAL A 1 107 ? 27.500 -8.753 -60.023 1.00 26.66 107 VAL A O 1
ATOM 755 N N . VAL A 1 108 ? 29.424 -8.214 -59.020 1.00 26.11 108 VAL A N 1
ATOM 756 C CA . VAL A 1 108 ? 29.864 -7.289 -60.082 1.00 26.11 108 VAL A CA 1
ATOM 757 C C . VAL A 1 108 ? 30.669 -8.040 -61.150 1.00 26.11 108 VAL A C 1
ATOM 759 O O . VAL A 1 108 ? 31.874 -8.246 -61.015 1.00 26.11 108 VAL A O 1
ATOM 762 N N . ARG A 1 109 ? 30.025 -8.423 -62.261 1.00 26.12 109 ARG A N 1
ATOM 763 C CA . ARG A 1 109 ? 30.719 -8.989 -63.435 1.00 26.12 109 ARG A CA 1
ATOM 764 C C . ARG A 1 109 ? 31.437 -7.893 -64.233 1.00 26.12 109 ARG A C 1
ATOM 766 O O . ARG A 1 109 ? 30.797 -7.130 -64.952 1.00 26.12 109 ARG A O 1
ATOM 773 N N . ARG A 1 110 ? 32.775 -7.853 -64.191 1.00 27.64 110 ARG A N 1
ATOM 774 C CA . ARG A 1 110 ? 33.586 -7.088 -65.161 1.00 27.64 110 ARG A CA 1
ATOM 775 C C . ARG A 1 110 ? 33.872 -7.940 -66.400 1.00 27.64 110 ARG A C 1
ATOM 777 O O . ARG A 1 110 ? 34.441 -9.018 -66.287 1.00 27.64 110 ARG A O 1
ATOM 784 N N . LYS A 1 111 ? 33.516 -7.437 -67.585 1.00 27.41 111 LYS A N 1
ATOM 785 C CA . LYS A 1 111 ? 33.770 -8.090 -68.880 1.00 27.41 111 LYS A CA 1
ATOM 786 C C . LYS A 1 111 ? 35.055 -7.518 -69.502 1.00 27.41 111 LYS A C 1
ATOM 788 O O . LYS A 1 111 ? 35.077 -6.346 -69.866 1.00 27.41 111 LYS A O 1
ATOM 793 N N . ARG A 1 112 ? 36.117 -8.323 -69.625 1.00 28.31 112 ARG A N 1
ATOM 794 C CA . ARG A 1 112 ? 37.285 -8.082 -70.505 1.00 28.31 112 ARG A CA 1
ATOM 795 C C . ARG A 1 112 ? 37.737 -9.404 -71.142 1.00 28.31 112 ARG A C 1
ATOM 797 O O . ARG A 1 112 ? 37.238 -10.455 -70.755 1.00 28.31 112 ARG A O 1
ATOM 804 N N . GLY A 1 113 ? 38.549 -9.290 -72.195 1.00 29.97 113 GLY A N 1
ATOM 805 C CA . GLY A 1 113 ? 38.724 -10.290 -73.256 1.00 29.97 113 GLY A CA 1
ATOM 806 C C . GLY A 1 113 ? 39.379 -11.625 -72.882 1.00 29.97 113 GLY A C 1
ATOM 807 O O . GLY A 1 113 ? 39.724 -11.878 -71.733 1.00 29.97 113 GLY A O 1
ATOM 808 N N . PHE A 1 114 ? 39.498 -12.471 -73.909 1.00 38.09 114 PHE A N 1
ATOM 809 C CA . PHE A 1 114 ? 39.889 -13.882 -73.853 1.00 38.09 114 PHE A CA 1
ATOM 810 C C . PHE A 1 114 ? 41.180 -14.164 -73.053 1.00 38.09 114 PHE A C 1
ATOM 812 O O . PHE A 1 114 ? 42.139 -13.401 -73.117 1.00 38.09 114 PHE A O 1
ATOM 819 N N . ASN A 1 115 ? 41.182 -15.337 -72.401 1.00 31.41 115 ASN A N 1
ATOM 820 C CA . ASN A 1 115 ? 42.248 -15.991 -71.617 1.00 31.41 115 ASN A CA 1
ATOM 821 C C . ASN A 1 115 ? 42.335 -15.661 -70.101 1.00 31.41 115 ASN A C 1
ATOM 823 O O . ASN A 1 115 ? 43.182 -14.914 -69.623 1.00 31.41 115 ASN A O 1
ATOM 827 N N . SER A 1 116 ? 41.461 -16.357 -69.354 1.00 30.34 116 SER A N 1
ATOM 828 C CA . SER A 1 116 ? 41.638 -16.914 -67.991 1.00 30.34 116 SER A CA 1
ATOM 829 C C . SER A 1 116 ? 42.061 -16.014 -66.809 1.00 30.34 116 SER A C 1
ATOM 831 O O . SER A 1 116 ? 43.233 -15.959 -66.442 1.00 30.34 116 SER A O 1
ATOM 833 N N . ARG A 1 117 ? 41.072 -15.465 -66.088 1.00 31.94 117 ARG A N 1
ATOM 834 C CA . ARG A 1 117 ? 40.584 -15.960 -64.767 1.00 31.94 117 ARG A CA 1
ATOM 835 C C . ARG A 1 117 ? 39.504 -15.005 -64.233 1.00 31.94 117 ARG A C 1
ATOM 837 O O . ARG A 1 117 ? 39.735 -13.802 -64.107 1.00 31.94 117 ARG A O 1
ATOM 844 N N . THR A 1 118 ? 38.317 -15.521 -63.914 1.00 31.59 118 THR A N 1
ATOM 845 C CA . THR A 1 118 ? 37.197 -14.728 -63.374 1.00 31.59 118 THR A CA 1
ATOM 846 C C . THR A 1 118 ? 37.384 -14.447 -61.886 1.00 31.59 118 THR A C 1
ATOM 848 O O . THR A 1 118 ? 36.873 -15.172 -61.042 1.00 31.59 118 THR A O 1
ATOM 851 N N . LYS A 1 119 ? 38.076 -13.352 -61.557 1.00 31.97 119 LYS A N 1
ATOM 852 C CA . LYS A 1 119 ? 38.148 -12.865 -60.172 1.00 31.97 119 LYS A CA 1
ATOM 853 C C . LYS A 1 119 ? 36.770 -12.415 -59.698 1.00 31.97 119 LYS A C 1
ATOM 855 O O . LYS A 1 119 ? 36.213 -11.455 -60.241 1.00 31.97 119 LYS A O 1
ATOM 860 N N . ARG A 1 120 ? 36.242 -13.080 -58.671 1.00 33.12 120 ARG A N 1
ATOM 861 C CA . ARG A 1 120 ? 35.048 -12.640 -57.944 1.00 33.12 120 ARG A CA 1
ATOM 862 C C . ARG A 1 120 ? 35.503 -11.963 -56.656 1.00 33.12 120 ARG A C 1
ATOM 864 O O . ARG A 1 120 ? 36.022 -12.622 -55.761 1.00 33.12 120 ARG A O 1
ATOM 871 N N . SER A 1 121 ? 35.304 -10.652 -56.555 1.00 32.16 121 SER A N 1
ATOM 872 C CA . SER A 1 121 ? 35.465 -9.954 -55.278 1.00 32.16 121 SER A CA 1
ATOM 873 C C . SER A 1 121 ? 34.148 -10.021 -54.509 1.00 32.16 121 SER A C 1
ATOM 875 O O . SER A 1 121 ? 33.109 -9.624 -55.042 1.00 32.16 121 SER A O 1
ATOM 877 N N . PHE A 1 122 ? 34.182 -10.497 -53.266 1.00 34.81 122 PHE A N 1
ATOM 878 C CA . PHE A 1 122 ? 33.029 -10.473 -52.365 1.00 34.81 122 PHE A CA 1
ATOM 879 C C . PHE A 1 122 ? 33.304 -9.583 -51.148 1.00 34.81 122 PHE A C 1
ATOM 881 O O . PHE A 1 122 ? 34.449 -9.392 -50.736 1.00 34.81 122 PHE A O 1
ATOM 888 N N . SER A 1 123 ? 32.242 -8.994 -50.594 1.00 31.75 123 SER A N 1
ATOM 889 C CA . SER A 1 123 ? 32.299 -8.220 -49.351 1.00 31.75 123 SER A CA 1
ATOM 890 C C . SER A 1 123 ? 31.505 -8.936 -48.271 1.00 31.75 123 SER A C 1
ATOM 892 O O . SER A 1 123 ? 30.307 -9.147 -48.445 1.00 31.75 123 SER A O 1
ATOM 894 N N . ILE A 1 124 ? 32.152 -9.269 -47.154 1.00 34.00 124 ILE A N 1
ATOM 895 C CA . ILE A 1 124 ? 31.461 -9.688 -45.929 1.00 34.00 124 ILE A CA 1
ATOM 896 C C . ILE A 1 124 ? 31.524 -8.513 -44.956 1.00 34.00 124 ILE A C 1
ATOM 898 O O . ILE A 1 124 ? 32.602 -7.989 -44.659 1.00 34.00 124 ILE A O 1
ATOM 902 N N . LEU A 1 125 ? 30.354 -8.083 -44.493 1.00 33.81 125 LEU A N 1
ATOM 903 C CA . LEU A 1 125 ? 30.196 -7.007 -43.525 1.00 33.81 125 LEU A CA 1
ATOM 904 C C . LEU A 1 125 ? 29.907 -7.630 -42.158 1.00 33.81 125 LEU A C 1
ATOM 906 O O . LEU A 1 125 ? 28.897 -8.317 -41.988 1.00 33.81 125 LEU A O 1
ATOM 910 N N . ILE A 1 126 ? 30.822 -7.414 -41.216 1.00 36.50 126 ILE A N 1
ATOM 911 C CA . ILE A 1 126 ? 30.790 -7.999 -39.876 1.00 36.50 126 ILE A CA 1
ATOM 912 C C . ILE A 1 126 ? 30.494 -6.883 -38.874 1.00 36.50 126 ILE A C 1
ATOM 914 O O . ILE A 1 126 ? 31.196 -5.867 -38.834 1.00 36.50 126 ILE A O 1
ATOM 918 N N . LEU A 1 127 ? 29.459 -7.072 -38.056 1.00 34.59 127 LEU A N 1
ATOM 919 C CA . LEU A 1 127 ? 29.241 -6.272 -36.856 1.00 34.59 127 LEU A CA 1
ATOM 920 C C . LEU A 1 127 ? 29.954 -6.965 -35.694 1.00 34.59 127 LEU A C 1
ATOM 922 O O . LEU A 1 127 ? 29.636 -8.112 -35.382 1.00 34.59 127 LEU A O 1
ATOM 926 N N . ILE A 1 128 ? 30.906 -6.270 -35.067 1.00 35.59 128 ILE A N 1
ATOM 927 C CA . ILE A 1 128 ? 31.586 -6.744 -33.857 1.00 35.59 128 ILE A CA 1
ATOM 928 C C . ILE A 1 128 ? 31.233 -5.802 -32.709 1.00 35.59 128 ILE A C 1
ATOM 930 O O . ILE A 1 128 ? 31.511 -4.600 -32.765 1.00 35.59 128 ILE A O 1
ATOM 934 N N . THR A 1 129 ? 30.634 -6.352 -31.654 1.00 33.41 129 THR A N 1
ATOM 935 C CA . THR A 1 129 ? 30.460 -5.655 -30.377 1.00 33.41 129 THR A CA 1
ATOM 936 C C . THR A 1 129 ? 31.576 -6.066 -29.424 1.00 33.41 129 THR A C 1
ATOM 938 O O . THR A 1 129 ? 31.720 -7.242 -29.092 1.00 33.41 129 THR A O 1
ATOM 941 N N . CYS A 1 130 ? 32.365 -5.090 -28.973 1.00 33.59 130 CYS A N 1
ATOM 942 C CA . CYS A 1 130 ? 33.442 -5.290 -28.004 1.00 33.59 130 CYS A CA 1
ATOM 943 C C . CYS A 1 130 ? 33.102 -4.607 -26.677 1.00 33.59 130 CYS A C 1
ATOM 945 O O . CYS A 1 130 ? 32.686 -3.447 -26.662 1.00 33.59 130 CYS A O 1
ATOM 947 N N . GLN A 1 131 ? 33.349 -5.304 -25.571 1.00 30.66 131 GLN A N 1
ATOM 948 C CA . GLN A 1 131 ? 33.410 -4.735 -24.232 1.00 30.66 131 GLN A CA 1
ATOM 949 C C . GLN A 1 131 ? 34.884 -4.596 -23.832 1.00 30.66 131 GLN A C 1
ATOM 951 O O . GLN A 1 131 ? 35.613 -5.584 -23.744 1.00 30.66 131 GLN A O 1
ATOM 956 N N . PHE A 1 132 ? 35.318 -3.362 -23.592 1.00 32.78 132 PHE A N 1
ATOM 957 C CA . PHE A 1 132 ? 36.685 -3.045 -23.177 1.00 32.78 132 PHE A CA 1
ATOM 958 C C . PHE A 1 132 ? 36.767 -2.969 -21.653 1.00 32.78 132 PHE A C 1
ATOM 960 O O . PHE A 1 132 ? 35.939 -2.300 -21.027 1.00 32.78 132 PHE A O 1
ATOM 967 N N . THR A 1 133 ? 37.776 -3.616 -21.071 1.00 31.06 133 THR A N 1
ATOM 968 C CA . THR A 1 133 ? 38.027 -3.593 -19.624 1.00 31.06 133 THR A CA 1
ATOM 969 C C . THR A 1 133 ? 39.497 -3.281 -19.400 1.00 31.06 133 THR A C 1
ATOM 971 O O . THR A 1 133 ? 40.347 -4.109 -19.693 1.00 31.06 133 THR A O 1
ATOM 974 N N . LYS A 1 134 ? 39.821 -2.093 -18.880 1.00 32.06 134 LYS A N 1
ATOM 975 C CA . LYS A 1 134 ? 41.199 -1.772 -18.487 1.00 32.06 134 LYS A CA 1
ATOM 976 C C . LYS A 1 134 ? 41.208 -0.954 -17.207 1.00 32.06 134 LYS A C 1
ATOM 978 O O . LYS A 1 134 ? 40.597 0.112 -17.142 1.00 32.06 134 LYS A O 1
ATOM 983 N N . ALA A 1 135 ? 41.875 -1.480 -16.185 1.00 29.61 135 ALA A N 1
ATOM 984 C CA . ALA A 1 135 ? 42.031 -0.814 -14.902 1.00 29.61 135 ALA A CA 1
ATOM 985 C C . ALA A 1 135 ? 43.155 0.226 -14.992 1.00 29.61 135 ALA A C 1
ATOM 987 O O . ALA A 1 135 ? 44.315 -0.130 -15.195 1.00 29.61 135 ALA A O 1
ATOM 988 N N . PHE A 1 136 ? 42.824 1.503 -14.796 1.00 32.69 136 PHE A N 1
ATOM 989 C CA . PHE A 1 136 ? 43.818 2.567 -14.653 1.00 32.69 136 PHE A CA 1
ATOM 990 C C . PHE A 1 136 ? 43.708 3.230 -13.278 1.00 32.69 136 PHE A C 1
ATOM 992 O O . PHE A 1 136 ? 42.627 3.647 -12.855 1.00 32.69 136 PHE A O 1
ATOM 999 N N . LYS A 1 137 ? 44.855 3.368 -12.602 1.00 30.64 137 LYS A N 1
ATOM 1000 C CA . LYS A 1 137 ? 45.048 4.414 -11.593 1.00 30.64 137 LYS A CA 1
ATOM 1001 C C . LYS A 1 137 ? 45.224 5.748 -12.328 1.00 30.64 137 LYS A C 1
ATOM 1003 O O . LYS A 1 137 ? 45.952 5.806 -13.312 1.00 30.64 137 LYS A O 1
ATOM 1008 N N . ASP A 1 138 ? 44.547 6.774 -11.822 1.00 33.66 138 ASP A N 1
ATOM 1009 C CA . ASP A 1 138 ? 44.732 8.200 -12.127 1.00 33.66 138 ASP A CA 1
ATOM 1010 C C . ASP A 1 138 ? 44.459 8.643 -13.586 1.00 33.66 138 ASP A C 1
ATOM 1012 O O . ASP A 1 138 ? 45.306 8.605 -14.476 1.00 33.66 138 ASP A O 1
ATOM 1016 N N . CYS A 1 139 ? 43.240 9.144 -13.830 1.00 32.59 139 CYS A N 1
ATOM 1017 C CA . CYS A 1 139 ? 42.749 9.559 -15.149 1.00 32.59 139 CYS A CA 1
ATOM 1018 C C . CYS A 1 139 ? 42.210 10.999 -15.125 1.00 32.59 139 CYS A C 1
ATOM 1020 O O . CYS A 1 139 ? 41.264 11.289 -14.400 1.00 32.59 139 CYS A O 1
ATOM 1022 N N . ASN A 1 140 ? 42.778 11.891 -15.950 1.00 39.84 140 ASN A N 1
ATOM 1023 C CA . ASN A 1 140 ? 42.093 13.119 -16.397 1.00 39.84 140 ASN A CA 1
ATOM 1024 C C . ASN A 1 140 ? 42.692 13.714 -17.691 1.00 39.84 140 ASN A C 1
ATOM 1026 O O . ASN A 1 140 ? 41.945 14.088 -18.587 1.00 39.84 140 ASN A O 1
ATOM 1030 N N . ALA A 1 141 ? 44.024 13.732 -17.854 1.00 32.78 141 ALA A N 1
ATOM 1031 C CA . ALA A 1 141 ? 44.670 14.233 -19.082 1.00 32.78 141 ALA A CA 1
ATOM 1032 C C . ALA A 1 141 ? 45.113 13.113 -20.049 1.00 32.78 141 ALA A C 1
ATOM 1034 O O . ALA A 1 141 ? 44.816 13.157 -21.245 1.00 32.78 141 ALA A O 1
ATOM 1035 N N . HIS A 1 142 ? 45.774 12.062 -19.543 1.00 33.91 142 HIS A N 1
ATOM 1036 C CA . HIS A 1 142 ? 46.296 10.983 -20.393 1.00 33.91 142 HIS A CA 1
ATOM 1037 C C . HIS A 1 142 ? 45.208 10.140 -21.077 1.00 33.91 142 HIS A C 1
ATOM 1039 O O . HIS A 1 142 ? 45.433 9.674 -22.189 1.00 33.91 142 HIS A O 1
ATOM 1045 N N . CYS A 1 143 ? 44.012 10.007 -20.496 1.00 35.06 143 CYS A N 1
ATOM 1046 C CA . CYS A 1 143 ? 42.916 9.217 -21.074 1.00 35.06 143 CYS A CA 1
ATOM 1047 C C . CYS A 1 143 ? 42.439 9.731 -22.449 1.00 35.06 143 CYS A C 1
ATOM 1049 O O . CYS A 1 143 ? 42.141 8.936 -23.341 1.00 35.06 143 CYS A O 1
ATOM 1051 N N . MET A 1 144 ? 42.432 11.052 -22.669 1.00 36.19 144 MET A N 1
ATOM 1052 C CA . MET A 1 144 ? 42.079 11.642 -23.970 1.00 36.19 144 MET A CA 1
ATOM 1053 C C . MET A 1 144 ? 43.168 11.398 -25.026 1.00 36.19 144 MET A C 1
ATOM 1055 O O . MET A 1 144 ? 42.852 11.118 -26.184 1.00 36.19 144 MET A O 1
ATOM 1059 N N . ASN A 1 145 ? 44.444 11.439 -24.632 1.00 36.44 145 ASN A N 1
ATOM 1060 C CA . ASN A 1 145 ? 45.560 11.132 -25.528 1.00 36.44 145 ASN A CA 1
ATOM 1061 C C . ASN A 1 145 ? 45.683 9.630 -25.813 1.00 36.44 145 ASN A C 1
ATOM 1063 O O . ASN A 1 145 ? 45.925 9.271 -26.959 1.00 36.44 145 ASN A O 1
ATOM 1067 N N . ALA A 1 146 ? 45.418 8.758 -24.837 1.00 37.84 146 ALA A N 1
ATOM 1068 C CA . ALA A 1 146 ? 45.352 7.312 -25.039 1.00 37.84 146 ALA A CA 1
ATOM 1069 C C . ALA A 1 146 ? 44.206 6.929 -25.990 1.00 37.84 146 ALA A C 1
ATOM 1071 O O . ALA A 1 146 ? 44.414 6.143 -26.908 1.00 37.84 146 ALA A O 1
ATOM 1072 N N . ARG A 1 147 ? 43.022 7.552 -25.861 1.00 38.28 147 ARG A N 1
ATOM 1073 C CA . ARG A 1 147 ? 41.906 7.370 -26.808 1.00 38.28 147 ARG A CA 1
ATOM 1074 C C . ARG A 1 147 ? 42.259 7.843 -28.224 1.00 38.28 147 ARG A C 1
ATOM 1076 O O . ARG A 1 147 ? 41.973 7.128 -29.181 1.00 38.28 147 ARG A O 1
ATOM 1083 N N . LYS A 1 148 ? 42.910 9.005 -28.370 1.00 37.75 148 LYS A N 1
ATOM 1084 C CA . LYS A 1 148 ? 43.382 9.511 -29.675 1.00 37.75 148 LYS A CA 1
ATOM 1085 C C . LYS A 1 148 ? 44.479 8.630 -30.283 1.00 37.75 148 LYS A C 1
ATOM 1087 O O . LYS A 1 148 ? 44.418 8.336 -31.471 1.00 37.75 148 LYS A O 1
ATOM 1092 N N . GLN A 1 149 ? 45.445 8.170 -29.485 1.00 37.38 149 GLN A N 1
ATOM 1093 C CA . GLN A 1 149 ? 46.478 7.227 -29.926 1.00 37.38 149 GLN A CA 1
ATOM 1094 C C . GLN A 1 149 ? 45.887 5.861 -30.283 1.00 37.38 149 GLN A C 1
ATOM 1096 O O . GLN A 1 149 ? 46.304 5.281 -31.275 1.00 37.38 149 GLN A O 1
ATOM 1101 N N . PHE A 1 150 ? 44.883 5.370 -29.553 1.00 40.66 150 PHE A N 1
ATOM 1102 C CA . PHE A 1 150 ? 44.176 4.137 -29.899 1.00 40.66 150 PHE A CA 1
ATOM 1103 C C . PHE A 1 150 ? 43.406 4.283 -31.215 1.00 40.66 150 PHE A C 1
ATOM 1105 O O . PHE A 1 150 ? 43.575 3.451 -32.097 1.00 40.66 150 PHE A O 1
ATOM 1112 N N . GLN A 1 151 ? 42.659 5.375 -31.422 1.00 37.09 151 GLN A N 1
ATOM 1113 C CA . GLN A 1 151 ? 42.033 5.656 -32.722 1.00 37.09 151 GLN A CA 1
ATOM 1114 C C . GLN A 1 151 ? 43.077 5.741 -33.851 1.00 37.09 151 GLN A C 1
ATOM 1116 O O . GLN A 1 151 ? 42.875 5.148 -34.908 1.00 37.09 151 GLN A O 1
ATOM 1121 N N . ALA A 1 152 ? 44.220 6.397 -33.619 1.00 36.41 152 ALA A N 1
ATOM 1122 C CA . ALA A 1 152 ? 45.317 6.482 -34.585 1.00 36.41 152 ALA A CA 1
ATOM 1123 C C . ALA A 1 152 ? 46.034 5.138 -34.836 1.00 36.41 152 ALA A C 1
ATOM 1125 O O . ALA A 1 152 ? 46.519 4.907 -35.941 1.00 36.41 152 ALA A O 1
ATOM 1126 N N . ASN A 1 153 ? 46.097 4.246 -33.843 1.00 35.91 153 ASN A N 1
ATOM 1127 C CA . ASN A 1 153 ? 46.721 2.928 -33.964 1.00 35.91 153 ASN A CA 1
ATOM 1128 C C . ASN A 1 153 ? 45.769 1.898 -34.588 1.00 35.91 153 ASN A C 1
ATOM 1130 O O . ASN A 1 153 ? 46.211 1.124 -35.426 1.00 35.91 153 ASN A O 1
ATOM 1134 N N . VAL A 1 154 ? 44.465 1.945 -34.300 1.00 36.31 154 VAL A N 1
ATOM 1135 C CA . VAL A 1 154 ? 43.441 1.151 -35.008 1.00 36.31 154 VAL A CA 1
ATOM 1136 C C . VAL A 1 154 ? 43.384 1.540 -36.494 1.00 36.31 154 VAL A C 1
ATOM 1138 O O . VAL A 1 154 ? 43.306 0.668 -37.355 1.00 36.31 154 VAL A O 1
ATOM 1141 N N . LEU A 1 155 ? 43.556 2.828 -36.820 1.00 33.75 155 LEU A N 1
ATOM 1142 C CA . LEU A 1 155 ? 43.742 3.310 -38.200 1.00 33.75 155 LEU A CA 1
ATOM 1143 C C . LEU A 1 155 ? 45.053 2.839 -38.871 1.00 33.75 155 LEU A C 1
ATOM 1145 O O . LEU A 1 155 ? 45.152 2.896 -40.097 1.00 33.75 155 LEU A O 1
ATOM 1149 N N . LYS A 1 156 ? 46.042 2.341 -38.113 1.00 30.08 156 LYS A N 1
ATOM 1150 C CA . LYS A 1 156 ? 47.277 1.736 -38.651 1.00 30.08 156 LYS A CA 1
ATOM 1151 C C . LYS A 1 156 ? 47.162 0.232 -38.930 1.00 30.08 156 LYS A C 1
ATOM 1153 O O . LYS A 1 156 ? 48.034 -0.298 -39.611 1.00 30.08 156 LYS A O 1
ATOM 1158 N N . ILE A 1 157 ? 46.099 -0.456 -38.494 1.00 34.47 157 ILE A N 1
ATOM 1159 C CA . ILE A 1 157 ? 45.868 -1.895 -38.765 1.00 34.47 157 ILE A CA 1
ATOM 1160 C C . ILE A 1 157 ? 45.291 -2.082 -40.187 1.00 34.47 157 ILE A C 1
ATOM 1162 O O . ILE A 1 157 ? 44.265 -2.717 -40.408 1.00 34.47 157 ILE A O 1
ATOM 1166 N N . THR A 1 158 ? 45.932 -1.469 -41.185 1.00 28.44 158 THR A N 1
ATOM 1167 C CA . THR A 1 158 ? 45.483 -1.446 -42.590 1.00 28.44 158 THR A CA 1
ATOM 1168 C C . THR A 1 158 ? 46.279 -2.385 -43.504 1.00 28.44 158 THR A C 1
ATOM 1170 O O . THR A 1 158 ? 46.089 -2.342 -44.719 1.00 28.44 158 THR A O 1
ATOM 1173 N N . SER A 1 159 ? 47.147 -3.246 -42.951 1.00 30.73 159 SER A N 1
ATOM 1174 C CA . SER A 1 159 ? 48.081 -4.070 -43.742 1.00 30.73 159 SER A CA 1
ATOM 1175 C C . SER A 1 159 ? 48.387 -5.488 -43.223 1.00 30.73 159 SER A C 1
ATOM 1177 O O . SER A 1 159 ? 49.203 -6.171 -43.840 1.00 30.73 159 SER A O 1
ATOM 1179 N N . LEU A 1 160 ? 47.751 -5.977 -42.148 1.00 28.58 160 LEU A N 1
ATOM 1180 C CA . LEU A 1 160 ? 47.963 -7.356 -41.672 1.00 28.58 160 LEU A CA 1
ATOM 1181 C C . LEU A 1 160 ? 47.005 -8.353 -42.363 1.00 28.58 160 LEU A C 1
ATOM 1183 O O . LEU A 1 160 ? 45.786 -8.183 -42.267 1.00 28.58 160 LEU A O 1
ATOM 1187 N N . PRO A 1 161 ? 47.517 -9.397 -43.049 1.00 28.08 161 PRO A N 1
ATOM 1188 C CA . PRO A 1 161 ? 46.685 -10.400 -43.707 1.00 28.08 161 PRO A CA 1
ATOM 1189 C C . PRO A 1 161 ? 46.141 -11.415 -42.693 1.00 28.08 161 PRO A C 1
ATOM 1191 O O . PRO A 1 161 ? 46.842 -12.337 -42.278 1.00 28.08 161 PRO A O 1
ATOM 1194 N N . ILE A 1 162 ? 44.865 -11.280 -42.333 1.00 32.94 162 ILE A N 1
ATOM 1195 C CA . ILE A 1 162 ? 44.154 -12.281 -41.526 1.00 32.94 162 ILE A CA 1
ATOM 1196 C C . ILE A 1 162 ? 43.733 -13.444 -42.434 1.00 32.94 162 ILE A C 1
ATOM 1198 O O . ILE A 1 162 ? 43.052 -13.235 -43.444 1.00 32.94 162 ILE A O 1
ATOM 1202 N N . LYS A 1 163 ? 44.133 -14.670 -42.071 1.00 28.67 163 LYS A N 1
ATOM 1203 C CA . LYS A 1 163 ? 43.637 -15.910 -42.683 1.00 28.67 163 LYS A CA 1
ATOM 1204 C C . LYS A 1 163 ? 42.301 -16.278 -42.046 1.00 28.67 163 LYS A C 1
ATOM 1206 O O . LYS A 1 163 ? 42.258 -16.602 -40.865 1.00 28.67 163 LYS A O 1
ATOM 1211 N N . LEU A 1 164 ? 41.231 -16.273 -42.835 1.00 31.78 164 LEU A N 1
ATOM 1212 C CA . LEU A 1 164 ? 39.939 -16.821 -42.423 1.00 31.78 164 LEU A CA 1
ATOM 1213 C C . LEU A 1 164 ? 39.835 -18.262 -42.928 1.00 31.78 164 LEU A C 1
ATOM 1215 O O . LEU A 1 164 ? 39.803 -18.493 -44.137 1.00 31.78 164 LEU A O 1
ATOM 1219 N N . ALA A 1 165 ? 39.795 -19.224 -42.006 1.00 28.55 165 ALA A N 1
ATOM 1220 C CA . ALA A 1 165 ? 39.451 -20.604 -42.325 1.00 28.55 165 ALA A CA 1
ATOM 1221 C C . ALA A 1 165 ? 37.925 -20.733 -42.408 1.00 28.55 165 ALA A C 1
ATOM 1223 O O . ALA A 1 165 ? 37.220 -20.332 -41.485 1.00 28.55 165 ALA A O 1
ATOM 1224 N N . VAL A 1 166 ? 37.416 -21.295 -43.505 1.00 30.38 166 VAL A N 1
ATOM 1225 C CA . VAL A 1 166 ? 35.988 -21.589 -43.672 1.00 30.38 166 VAL A CA 1
ATOM 1226 C C . VAL A 1 166 ? 35.857 -23.060 -44.037 1.00 30.38 166 VAL A C 1
ATOM 1228 O O . VAL A 1 166 ? 36.312 -23.469 -45.103 1.00 30.38 166 VAL A O 1
ATOM 1231 N N . ASN A 1 167 ? 35.251 -23.857 -43.156 1.00 29.42 167 ASN A N 1
ATOM 1232 C CA . ASN A 1 167 ? 34.894 -25.236 -43.478 1.00 29.42 167 ASN A CA 1
ATOM 1233 C C . ASN A 1 167 ? 33.585 -25.229 -44.284 1.00 29.42 167 ASN A C 1
ATOM 1235 O O . ASN A 1 167 ? 32.580 -24.730 -43.772 1.00 29.42 167 ASN A O 1
ATOM 1239 N N . PRO A 1 168 ? 33.553 -25.761 -45.519 1.00 30.47 168 PRO A N 1
ATOM 1240 C CA . PRO A 1 168 ? 32.312 -25.870 -46.270 1.00 30.47 168 PRO A CA 1
ATOM 1241 C C . PRO A 1 168 ? 31.391 -26.913 -45.624 1.00 30.47 168 PRO A C 1
ATOM 1243 O O . PRO A 1 168 ? 31.791 -28.053 -45.382 1.00 30.47 168 PRO A O 1
ATOM 1246 N N . GLY A 1 169 ? 30.139 -26.525 -45.373 1.00 27.88 169 GLY A N 1
ATOM 1247 C CA . GLY A 1 169 ? 29.085 -27.460 -44.982 1.00 27.88 169 GLY A CA 1
ATOM 1248 C C . GLY A 1 169 ? 28.880 -28.535 -46.053 1.00 27.88 169 GLY A C 1
ATOM 1249 O O . GLY A 1 169 ? 28.917 -28.255 -47.251 1.00 27.88 169 GLY A O 1
ATOM 1250 N N . SER A 1 170 ? 28.683 -29.778 -45.622 1.00 33.75 170 SER A N 1
ATOM 1251 C CA . SER A 1 170 ? 28.694 -30.963 -46.481 1.00 33.75 170 SER A CA 1
ATOM 1252 C C . SER A 1 170 ? 27.522 -31.018 -47.472 1.00 33.75 170 SER A C 1
ATOM 1254 O O . SER A 1 170 ? 26.430 -31.460 -47.113 1.00 33.75 170 SER A O 1
ATOM 1256 N N . ALA A 1 171 ? 27.767 -30.651 -48.734 1.00 29.33 171 ALA A N 1
ATOM 1257 C CA . ALA A 1 171 ? 26.856 -30.913 -49.850 1.00 29.33 171 ALA A CA 1
ATOM 1258 C C . ALA A 1 171 ? 27.593 -31.051 -51.201 1.00 29.33 171 ALA A C 1
ATOM 1260 O O . ALA A 1 171 ? 27.715 -30.088 -51.948 1.00 29.33 171 ALA A O 1
ATOM 1261 N N . GLY A 1 172 ? 28.006 -32.281 -51.535 1.00 31.11 172 GLY A N 1
ATOM 1262 C CA . GLY A 1 172 ? 28.249 -32.724 -52.918 1.00 31.11 172 GLY A CA 1
ATOM 1263 C C . GLY A 1 172 ? 29.595 -32.370 -53.579 1.00 31.11 172 GLY A C 1
ATOM 1264 O O . GLY A 1 172 ? 29.900 -31.212 -53.812 1.00 31.11 172 GLY A O 1
ATOM 1265 N N . LEU A 1 173 ? 30.291 -33.426 -54.030 1.00 28.00 173 LEU A N 1
ATOM 1266 C CA . LEU A 1 173 ? 31.356 -33.448 -55.055 1.00 28.00 173 LEU A CA 1
ATOM 1267 C C . LEU A 1 173 ? 32.732 -32.827 -54.715 1.00 28.00 173 LEU A C 1
ATOM 1269 O O . LEU A 1 173 ? 32.951 -31.632 -54.848 1.00 28.00 173 LEU A O 1
ATOM 1273 N N . GLY A 1 174 ? 33.713 -33.716 -54.497 1.00 29.23 174 GLY A N 1
ATOM 1274 C CA . GLY A 1 174 ? 35.097 -33.519 -54.962 1.00 29.23 174 GLY A CA 1
ATOM 1275 C C . GLY A 1 174 ? 36.086 -32.839 -54.008 1.00 29.23 174 GLY A C 1
ATOM 1276 O O . GLY A 1 174 ? 36.194 -31.624 -53.996 1.00 29.23 174 GLY A O 1
ATOM 1277 N N . THR A 1 175 ? 36.903 -33.660 -53.336 1.00 27.17 175 THR A N 1
ATOM 1278 C CA . THR A 1 175 ? 38.222 -33.324 -52.748 1.00 27.17 175 THR A CA 1
ATOM 1279 C C . THR A 1 175 ? 38.274 -32.157 -51.745 1.00 27.17 175 THR A C 1
ATOM 1281 O O . THR A 1 175 ? 38.220 -30.986 -52.103 1.00 27.17 175 THR A O 1
ATOM 1284 N N . ALA A 1 176 ? 38.512 -32.471 -50.468 1.00 29.23 176 ALA A N 1
ATOM 1285 C CA . ALA A 1 176 ? 38.691 -31.471 -49.413 1.00 29.23 176 ALA A CA 1
ATOM 1286 C C . ALA A 1 176 ? 39.970 -30.628 -49.616 1.00 29.23 176 ALA A C 1
ATOM 1288 O O . ALA A 1 176 ? 41.065 -31.028 -49.223 1.00 29.23 176 ALA A O 1
ATOM 1289 N N . GLY A 1 177 ? 39.821 -29.448 -50.222 1.00 28.92 177 GLY A N 1
ATOM 1290 C CA . GLY A 1 177 ? 40.852 -28.416 -50.302 1.00 28.92 177 GLY A CA 1
ATOM 1291 C C . GLY A 1 177 ? 40.638 -27.320 -49.257 1.00 28.92 177 GLY A C 1
ATOM 1292 O O . GLY A 1 177 ? 39.563 -26.727 -49.180 1.00 28.92 177 GLY A O 1
ATOM 1293 N N . THR A 1 178 ? 41.669 -27.000 -48.474 1.00 28.16 178 THR A N 1
ATOM 1294 C CA . THR A 1 178 ? 41.650 -25.845 -47.563 1.00 28.16 178 THR A CA 1
ATOM 1295 C C . THR A 1 178 ? 41.815 -24.550 -48.361 1.00 28.16 178 THR A C 1
ATOM 1297 O O . THR A 1 178 ? 42.935 -24.101 -48.613 1.00 28.16 178 THR A O 1
ATOM 1300 N N . TYR A 1 179 ? 40.706 -23.929 -48.766 1.00 33.19 179 TYR A N 1
ATOM 1301 C CA . TYR A 1 179 ? 40.724 -22.643 -49.468 1.00 33.19 179 TYR A CA 1
ATOM 1302 C C . TYR A 1 179 ? 41.097 -21.503 -48.509 1.00 33.19 179 TYR A C 1
ATOM 1304 O O . TYR A 1 179 ? 40.295 -21.054 -47.691 1.00 33.19 179 TYR A O 1
ATOM 1312 N N . GLY A 1 180 ? 42.344 -21.037 -48.597 1.00 28.56 180 GLY A N 1
ATOM 1313 C CA . GLY A 1 180 ? 42.851 -19.926 -47.794 1.00 28.56 180 GLY A CA 1
ATOM 1314 C C . GLY A 1 180 ? 42.445 -18.566 -48.361 1.00 28.56 180 GLY A C 1
ATOM 1315 O O . GLY A 1 180 ? 43.114 -18.047 -49.254 1.00 28.56 180 GLY A O 1
ATOM 1316 N N . TYR A 1 181 ? 41.393 -17.956 -47.813 1.00 33.56 181 TYR A N 1
ATOM 1317 C CA . TYR A 1 181 ? 40.995 -16.593 -48.169 1.00 33.56 181 TYR A CA 1
ATOM 1318 C C . TYR A 1 181 ? 41.872 -15.563 -47.445 1.00 33.56 181 TYR A C 1
ATOM 1320 O O . TYR A 1 181 ? 41.883 -15.490 -46.214 1.00 33.56 181 TYR A O 1
ATOM 1328 N N . THR A 1 182 ? 42.573 -14.725 -48.211 1.00 30.12 182 THR A N 1
ATOM 1329 C CA . THR A 1 182 ? 43.368 -13.611 -47.672 1.00 30.12 182 THR A CA 1
ATOM 1330 C C . THR A 1 182 ? 42.554 -12.321 -47.739 1.00 30.12 182 THR A C 1
ATOM 1332 O O . THR A 1 182 ? 42.352 -11.765 -48.822 1.00 30.12 182 THR A O 1
ATOM 1335 N N . CYS A 1 183 ? 42.089 -11.820 -46.590 1.00 32.50 183 CYS A N 1
ATOM 1336 C CA . CYS A 1 183 ? 41.440 -10.509 -46.524 1.00 32.50 183 CYS A CA 1
ATOM 1337 C C . CYS A 1 183 ? 42.479 -9.413 -46.807 1.00 32.50 183 CYS A C 1
ATOM 1339 O O . CYS A 1 183 ? 43.479 -9.311 -46.098 1.00 32.50 183 CYS A O 1
ATOM 1341 N N . LYS A 1 184 ? 42.268 -8.603 -47.854 1.00 29.05 184 LYS A N 1
ATOM 1342 C CA . LYS A 1 184 ? 43.265 -7.610 -48.306 1.00 29.05 184 LYS A CA 1
ATOM 1343 C C . LYS A 1 184 ? 43.076 -6.222 -47.708 1.00 29.05 184 LYS A C 1
ATOM 1345 O O . LYS A 1 184 ? 43.994 -5.408 -47.778 1.00 29.05 184 LYS A O 1
ATOM 1350 N N . LYS A 1 185 ? 41.887 -5.917 -47.181 1.00 33.94 185 LYS A N 1
ATOM 1351 C CA . LYS A 1 185 ? 41.576 -4.598 -46.625 1.00 33.94 185 LYS A CA 1
ATOM 1352 C C . LYS A 1 185 ? 40.399 -4.658 -45.658 1.00 33.94 185 LYS A C 1
ATOM 1354 O O . LYS A 1 185 ? 39.303 -5.069 -46.039 1.00 33.94 185 LYS A O 1
ATOM 1359 N N . PHE A 1 186 ? 40.625 -4.157 -44.448 1.00 35.69 186 PHE A N 1
ATOM 1360 C CA . PHE A 1 186 ? 39.571 -3.779 -43.513 1.00 35.69 186 PHE A CA 1
ATOM 1361 C C . PHE A 1 186 ? 39.254 -2.296 -43.697 1.00 35.69 186 PHE A C 1
ATOM 1363 O O . PHE A 1 186 ? 40.162 -1.467 -43.775 1.00 35.69 186 PHE A O 1
ATOM 1370 N N . THR A 1 187 ? 37.969 -1.956 -43.778 1.00 34.31 187 THR A N 1
ATOM 1371 C CA . THR A 1 187 ? 37.513 -0.560 -43.758 1.00 34.31 187 THR A CA 1
ATOM 1372 C C . THR A 1 187 ? 36.533 -0.381 -42.608 1.00 34.31 187 THR A C 1
ATOM 1374 O O . THR A 1 187 ? 35.478 -1.015 -42.587 1.00 34.31 187 THR A O 1
ATOM 1377 N N . PHE A 1 188 ? 36.890 0.485 -41.658 1.00 34.47 188 PHE A N 1
ATOM 1378 C CA . PHE A 1 188 ? 35.980 0.946 -40.615 1.00 34.47 188 PHE A CA 1
ATOM 1379 C C . PHE A 1 188 ? 35.014 1.962 -41.219 1.00 34.47 188 PHE A C 1
ATOM 1381 O O . PHE A 1 188 ? 35.434 3.018 -41.693 1.00 34.47 188 PHE A O 1
ATOM 1388 N N . LEU A 1 189 ? 33.724 1.645 -41.204 1.00 34.12 189 LEU A N 1
ATOM 1389 C CA . LEU A 1 189 ? 32.691 2.534 -41.722 1.00 34.12 189 LEU A CA 1
ATOM 1390 C C . LEU A 1 189 ? 32.123 3.386 -40.583 1.00 34.12 189 LEU A C 1
ATOM 1392 O O . LEU A 1 189 ? 31.585 2.866 -39.606 1.00 34.12 189 LEU A O 1
ATOM 1396 N N . THR A 1 190 ? 32.236 4.707 -40.720 1.00 30.73 190 THR A N 1
ATOM 1397 C CA . THR A 1 190 ? 31.651 5.693 -39.793 1.00 30.73 190 THR A CA 1
ATOM 1398 C C . THR A 1 190 ? 30.164 5.946 -40.051 1.00 30.73 190 THR A C 1
ATOM 1400 O O . THR A 1 190 ? 29.496 6.582 -39.239 1.00 30.73 190 THR A O 1
ATOM 1403 N N . THR A 1 191 ? 29.632 5.434 -41.162 1.00 31.62 191 THR A N 1
ATOM 1404 C CA . THR A 1 191 ? 28.223 5.507 -41.555 1.00 31.62 191 THR A CA 1
ATOM 1405 C C . THR A 1 191 ? 27.688 4.114 -41.883 1.00 31.62 191 THR A C 1
ATOM 1407 O O . THR A 1 191 ? 28.408 3.247 -42.378 1.00 31.62 191 THR A O 1
ATOM 1410 N N . LYS A 1 192 ? 26.408 3.885 -41.577 1.00 38.47 192 LYS A N 1
ATOM 1411 C CA . LYS A 1 192 ? 25.720 2.607 -41.787 1.00 38.47 192 LYS A CA 1
ATOM 1412 C C . LYS A 1 192 ? 25.563 2.307 -43.292 1.00 38.47 192 LYS A C 1
ATOM 1414 O O . LYS A 1 192 ? 24.964 3.129 -43.987 1.00 38.47 192 LYS A O 1
ATOM 1419 N N . PRO A 1 193 ? 25.996 1.135 -43.794 1.00 37.47 193 PRO A N 1
ATOM 1420 C CA . PRO A 1 193 ? 25.710 0.715 -45.167 1.00 37.47 193 PRO A CA 1
ATOM 1421 C C . PRO A 1 193 ? 24.216 0.499 -45.441 1.00 37.47 193 PRO A C 1
ATOM 1423 O O . PRO A 1 193 ? 23.457 0.058 -44.572 1.00 37.47 193 PRO A O 1
ATOM 1426 N N . SER A 1 194 ? 23.793 0.769 -46.677 1.00 32.91 194 SER A N 1
ATOM 1427 C CA . SER A 1 194 ? 22.446 0.447 -47.151 1.00 32.91 194 SER A CA 1
ATOM 1428 C C . SER A 1 194 ? 22.207 -1.069 -47.123 1.00 32.91 194 SER A C 1
ATOM 1430 O O . SER A 1 194 ? 23.084 -1.858 -47.462 1.00 32.91 194 SER A O 1
ATOM 1432 N N . GLY A 1 195 ? 21.013 -1.480 -46.686 1.00 39.38 195 GLY A N 1
ATOM 1433 C CA . GLY A 1 195 ? 20.632 -2.892 -46.554 1.00 39.38 195 GLY A CA 1
ATOM 1434 C C . GLY A 1 195 ? 20.978 -3.554 -45.213 1.00 39.38 195 GLY A C 1
ATOM 1435 O O . GLY A 1 195 ? 20.459 -4.630 -44.939 1.00 39.38 195 GLY A O 1
ATOM 1436 N N . PHE A 1 196 ? 21.775 -2.928 -44.338 1.00 38.75 196 PHE A N 1
ATOM 1437 C CA . PHE A 1 196 ? 21.931 -3.429 -42.966 1.00 38.75 196 PHE A CA 1
ATOM 1438 C C . PHE A 1 196 ? 20.679 -3.107 -42.125 1.00 38.75 196 PHE A C 1
ATOM 1440 O O . PHE A 1 196 ? 20.099 -2.025 -42.303 1.00 38.75 196 PHE A O 1
ATOM 1447 N N . PRO A 1 197 ? 20.282 -3.947 -41.156 1.00 43.09 197 PRO A N 1
ATOM 1448 C CA . PRO A 1 197 ? 19.374 -3.523 -40.098 1.00 43.09 197 PRO A CA 1
ATOM 1449 C C . PRO A 1 197 ? 20.038 -2.392 -39.296 1.00 43.09 197 PRO A C 1
ATOM 1451 O O . PRO A 1 197 ? 21.255 -2.369 -39.111 1.00 43.09 197 PRO A O 1
ATOM 1454 N N . GLY A 1 198 ? 19.279 -1.362 -38.923 1.00 45.62 198 GLY A N 1
ATOM 1455 C CA . GLY A 1 198 ? 19.802 -0.307 -38.042 1.00 45.62 198 GLY A CA 1
ATOM 1456 C C . GLY A 1 198 ? 19.607 -0.685 -36.575 1.00 45.62 198 GLY A C 1
ATOM 1457 O O . GLY A 1 198 ? 18.886 -1.645 -36.307 1.00 45.62 198 GLY A O 1
ATOM 1458 N N . PRO A 1 199 ? 20.129 0.106 -35.617 1.00 48.28 199 PRO A N 1
ATOM 1459 C CA . PRO A 1 199 ? 19.439 0.207 -34.334 1.00 48.28 199 PRO A CA 1
ATOM 1460 C C . PRO A 1 199 ? 17.939 0.446 -34.591 1.00 48.28 199 PRO A C 1
ATOM 1462 O O . PRO A 1 199 ? 17.613 1.258 -35.469 1.00 48.28 199 PRO A O 1
ATOM 1465 N N . PRO A 1 200 ? 17.031 -0.224 -33.860 1.00 61.22 200 PRO A N 1
ATOM 1466 C CA . PRO A 1 200 ? 15.599 0.010 -33.992 1.00 61.22 200 PRO A CA 1
ATOM 1467 C C . PRO A 1 200 ? 15.260 1.505 -33.822 1.00 61.22 200 PRO A C 1
ATOM 1469 O O . PRO A 1 200 ? 15.932 2.171 -33.027 1.00 61.22 200 PRO A O 1
ATOM 1472 N N . PRO A 1 201 ? 14.219 2.053 -34.490 1.00 54.47 201 PRO A N 1
ATOM 1473 C CA . PRO A 1 201 ? 13.935 3.501 -34.543 1.00 54.47 201 PRO A CA 1
ATOM 1474 C C . PRO A 1 201 ? 13.724 4.237 -33.203 1.00 54.47 201 PRO A C 1
ATOM 1476 O O . PRO A 1 201 ? 13.562 5.453 -33.191 1.00 54.47 201 PRO A O 1
ATOM 1479 N N . SER A 1 202 ? 13.714 3.521 -32.079 1.00 64.62 202 SER A N 1
ATOM 1480 C CA . SER A 1 202 ? 13.527 4.026 -30.713 1.00 64.62 202 SER A CA 1
ATOM 1481 C C . SER A 1 202 ? 14.542 3.455 -29.705 1.00 64.62 202 SER A C 1
ATOM 1483 O O . SER A 1 202 ? 14.326 3.535 -28.497 1.00 64.62 202 SER A O 1
ATOM 1485 N N . ASN A 1 203 ? 15.617 2.813 -30.185 1.00 80.44 203 ASN A N 1
ATOM 1486 C CA . ASN A 1 203 ? 16.538 1.981 -29.394 1.00 80.44 203 ASN A CA 1
ATOM 1487 C C . ASN A 1 203 ? 15.826 0.911 -28.532 1.00 80.44 203 ASN A C 1
ATOM 1489 O O . ASN A 1 203 ? 16.285 0.563 -27.440 1.00 80.44 203 ASN A O 1
ATOM 1493 N N . THR A 1 204 ? 14.680 0.420 -29.019 1.00 88.88 204 THR A N 1
ATOM 1494 C CA . THR A 1 204 ? 13.858 -0.619 -28.386 1.00 88.88 204 THR A CA 1
ATOM 1495 C C . THR A 1 204 ? 14.038 -1.936 -29.124 1.00 88.88 204 THR A C 1
ATOM 1497 O O . THR A 1 204 ? 13.730 -2.019 -30.309 1.00 88.88 204 THR A O 1
ATOM 1500 N N . PHE A 1 205 ? 14.521 -2.954 -28.423 1.00 89.19 205 PHE A N 1
ATOM 1501 C CA . PHE A 1 205 ? 14.750 -4.292 -28.955 1.00 89.19 205 PHE A CA 1
ATOM 1502 C C . PHE A 1 205 ? 13.604 -5.206 -28.529 1.00 89.19 205 PHE A C 1
ATOM 1504 O O . PHE A 1 205 ? 13.351 -5.369 -27.335 1.00 89.19 205 PHE A O 1
ATOM 1511 N N . THR A 1 206 ? 12.924 -5.810 -29.495 1.00 93.12 206 THR A N 1
ATOM 1512 C CA . THR A 1 206 ? 11.798 -6.720 -29.254 1.00 93.12 206 THR A CA 1
ATOM 1513 C C . THR A 1 206 ? 12.217 -8.126 -29.651 1.00 93.12 206 THR A C 1
ATOM 1515 O O . THR A 1 206 ? 12.777 -8.294 -30.737 1.00 93.12 206 THR A O 1
ATOM 1518 N N . CYS A 1 207 ? 11.981 -9.138 -28.811 1.00 93.56 207 CYS A N 1
ATOM 1519 C CA . CYS A 1 207 ? 12.218 -10.514 -29.246 1.00 93.56 207 CYS A CA 1
ATOM 1520 C C . CYS A 1 207 ? 11.073 -11.029 -30.139 1.00 93.56 207 CYS A C 1
ATOM 1522 O O . CYS A 1 207 ? 9.905 -10.690 -29.948 1.00 93.56 207 CYS A O 1
ATOM 1524 N N . ILE A 1 208 ? 11.439 -11.832 -31.136 1.00 92.56 208 ILE A N 1
ATOM 1525 C CA . ILE A 1 208 ? 10.559 -12.434 -32.153 1.00 92.56 208 ILE A CA 1
ATOM 1526 C C . ILE A 1 208 ? 10.553 -13.969 -32.083 1.00 92.56 208 ILE A C 1
ATOM 1528 O O . ILE A 1 208 ? 9.879 -14.634 -32.869 1.00 92.56 208 ILE A O 1
ATOM 1532 N N . LYS A 1 209 ? 11.342 -14.539 -31.166 1.00 92.06 209 LYS A N 1
ATOM 1533 C CA . LYS A 1 209 ? 11.483 -15.974 -30.919 1.00 92.06 209 LYS A CA 1
ATOM 1534 C C . LYS A 1 209 ? 11.979 -16.198 -29.486 1.00 92.06 209 LYS A C 1
ATOM 1536 O O . LYS A 1 209 ? 12.615 -15.325 -28.900 1.00 92.06 209 LYS A O 1
ATOM 1541 N N . SER A 1 210 ? 11.721 -17.380 -28.935 1.00 96.81 210 SER A N 1
ATOM 1542 C CA . SER A 1 210 ? 12.325 -17.833 -27.678 1.00 96.81 210 SER A CA 1
ATOM 1543 C C . SER A 1 210 ? 13.791 -18.252 -27.856 1.00 96.81 210 SER A C 1
ATOM 1545 O O . SER A 1 210 ? 14.145 -18.826 -28.890 1.00 96.81 210 SER A O 1
ATOM 1547 N N . GLY A 1 211 ? 14.627 -18.031 -26.838 1.00 93.00 211 GLY A N 1
ATOM 1548 C CA . GLY A 1 211 ? 16.025 -18.473 -26.809 1.00 93.00 211 GLY A CA 1
ATOM 1549 C C . GLY A 1 211 ? 16.909 -17.711 -25.815 1.00 93.00 211 GLY A C 1
ATOM 1550 O O . GLY A 1 211 ? 16.431 -17.095 -24.860 1.00 93.00 211 GLY A O 1
ATOM 1551 N N . LEU A 1 212 ? 18.225 -17.769 -26.023 1.00 90.25 212 LEU A N 1
ATOM 1552 C CA . LEU A 1 212 ? 19.203 -17.066 -25.188 1.00 90.25 212 LEU A CA 1
ATOM 1553 C C . LEU A 1 212 ? 19.230 -15.572 -25.527 1.00 90.25 212 LEU A C 1
ATOM 1555 O O . LEU A 1 212 ? 19.253 -15.204 -26.695 1.00 90.25 212 LEU A O 1
ATOM 1559 N N . PHE A 1 213 ? 19.338 -14.706 -24.517 1.00 87.62 213 PHE A N 1
ATOM 1560 C CA . PHE A 1 213 ? 19.434 -13.250 -24.706 1.00 87.62 213 PHE A CA 1
ATOM 1561 C C . PHE A 1 213 ? 20.570 -12.830 -25.660 1.00 87.62 213 PHE A C 1
ATOM 1563 O O . PHE A 1 213 ? 20.452 -11.841 -26.379 1.00 87.62 213 PHE A O 1
ATOM 1570 N N . THR A 1 214 ? 21.672 -13.583 -25.676 1.00 84.00 214 THR A N 1
ATOM 1571 C CA . THR A 1 214 ? 22.854 -13.340 -26.520 1.00 84.00 214 THR A CA 1
ATOM 1572 C C . THR A 1 214 ? 22.730 -13.874 -27.951 1.00 84.00 214 THR A C 1
ATOM 1574 O O . THR A 1 214 ? 23.645 -13.670 -28.743 1.00 84.00 214 THR A O 1
ATOM 1577 N N . ASP A 1 215 ? 21.647 -14.573 -28.296 1.00 83.25 215 ASP A N 1
ATOM 1578 C CA . ASP A 1 215 ? 21.396 -15.046 -29.658 1.00 83.25 215 ASP A CA 1
ATOM 1579 C C . ASP A 1 215 ? 20.832 -13.899 -30.508 1.00 83.25 215 ASP A C 1
ATOM 1581 O O . ASP A 1 215 ? 19.744 -13.387 -30.256 1.00 83.25 215 ASP A O 1
ATOM 1585 N N . ALA A 1 216 ? 21.566 -13.486 -31.540 1.00 76.75 216 ALA A N 1
ATOM 1586 C CA . ALA A 1 216 ? 21.121 -12.442 -32.457 1.00 76.75 216 ALA A CA 1
ATOM 1587 C C . ALA A 1 216 ? 19.804 -12.802 -33.177 1.00 76.75 216 ALA A C 1
ATOM 1589 O O . ALA A 1 216 ? 19.030 -11.907 -33.503 1.00 76.75 216 ALA A O 1
ATOM 1590 N N . SER A 1 217 ? 19.526 -14.093 -33.394 1.00 81.44 217 SER A N 1
ATOM 1591 C CA . SER A 1 217 ? 18.360 -14.571 -34.147 1.00 81.44 217 SER A CA 1
ATOM 1592 C C . SER A 1 217 ? 17.028 -14.466 -33.399 1.00 81.44 217 SER A C 1
ATOM 1594 O O . SER A 1 217 ? 15.977 -14.560 -34.035 1.00 81.44 217 SER A O 1
ATOM 1596 N N . ILE A 1 218 ? 17.043 -14.250 -32.076 1.00 87.62 218 ILE A N 1
ATOM 1597 C CA . ILE A 1 218 ? 15.807 -14.058 -31.302 1.00 87.62 218 ILE A CA 1
ATOM 1598 C C . ILE A 1 218 ? 15.297 -12.616 -31.322 1.00 87.62 218 ILE A C 1
ATOM 1600 O O . ILE A 1 218 ? 14.172 -12.377 -30.890 1.00 87.62 218 ILE A O 1
ATOM 1604 N N . TRP A 1 219 ? 16.092 -11.660 -31.805 1.00 85.38 219 TRP A N 1
ATOM 1605 C CA . TRP A 1 219 ? 15.767 -10.236 -31.790 1.00 85.38 219 TRP A CA 1
ATOM 1606 C C . TRP A 1 219 ? 15.261 -9.760 -33.148 1.00 85.38 219 TRP A C 1
ATOM 1608 O O . TRP A 1 219 ? 15.813 -10.117 -34.190 1.00 85.38 219 TRP A O 1
ATOM 1618 N N . ASP A 1 220 ? 14.245 -8.895 -33.136 1.00 81.38 220 ASP A N 1
ATOM 1619 C CA . ASP A 1 220 ? 13.891 -8.118 -34.320 1.00 81.38 220 ASP A CA 1
ATOM 1620 C C . ASP A 1 220 ? 15.126 -7.360 -34.838 1.00 81.38 220 ASP A C 1
ATOM 1622 O O . ASP A 1 220 ? 15.993 -6.940 -34.068 1.00 81.38 220 ASP A O 1
ATOM 1626 N N . ASN A 1 221 ? 15.223 -7.209 -36.158 1.00 74.56 221 ASN A N 1
ATOM 1627 C CA . ASN A 1 221 ? 16.406 -6.717 -36.869 1.00 74.56 221 ASN A CA 1
ATOM 1628 C C . ASN A 1 221 ? 17.686 -7.573 -36.712 1.00 74.56 221 ASN A C 1
ATOM 1630 O O . ASN A 1 221 ? 18.710 -7.213 -37.290 1.00 74.56 221 ASN A O 1
ATOM 1634 N N . GLY A 1 222 ? 17.659 -8.710 -36.005 1.00 72.31 222 GLY A N 1
ATOM 1635 C CA . GLY A 1 222 ? 18.798 -9.628 -35.903 1.00 72.31 222 GLY A CA 1
ATOM 1636 C C . GLY A 1 222 ? 19.987 -9.075 -35.108 1.00 72.31 222 GLY A C 1
ATOM 1637 O O . GLY A 1 222 ? 21.132 -9.414 -35.408 1.00 72.31 222 GLY A O 1
ATOM 1638 N N . ILE A 1 223 ? 19.745 -8.173 -34.149 1.00 71.94 223 ILE A N 1
ATOM 1639 C CA . ILE A 1 223 ? 20.789 -7.494 -33.367 1.00 71.94 223 ILE A CA 1
ATOM 1640 C C . ILE A 1 223 ? 20.502 -7.647 -31.868 1.00 71.94 223 ILE A C 1
ATOM 1642 O O . ILE A 1 223 ? 19.446 -7.248 -31.386 1.00 71.94 223 ILE A O 1
ATOM 1646 N N . VAL A 1 224 ? 21.477 -8.175 -31.122 1.00 78.00 224 VAL A N 1
ATOM 1647 C CA . VAL A 1 224 ? 21.427 -8.298 -29.653 1.00 78.00 224 VAL A CA 1
ATOM 1648 C C . VAL A 1 224 ? 21.358 -6.904 -28.998 1.00 78.00 224 VAL A C 1
ATOM 1650 O O . VAL A 1 224 ? 22.104 -6.020 -29.425 1.00 78.00 224 VAL A O 1
ATOM 1653 N N . PRO A 1 225 ? 20.532 -6.681 -27.953 1.00 83.50 225 PRO A N 1
ATOM 1654 C CA . PRO A 1 225 ? 20.417 -5.394 -27.269 1.00 83.50 225 PRO A CA 1
ATOM 1655 C C . PRO A 1 225 ? 21.763 -4.833 -26.802 1.00 83.50 225 PRO A C 1
ATOM 1657 O O . PRO A 1 225 ? 22.588 -5.543 -26.226 1.00 83.50 225 PRO A O 1
ATOM 1660 N N . TYR A 1 226 ? 21.978 -3.532 -27.007 1.00 77.81 226 TYR A N 1
ATOM 1661 C CA . TYR A 1 226 ? 23.224 -2.863 -26.636 1.00 77.81 226 TYR A CA 1
ATOM 1662 C C . TYR A 1 226 ? 23.020 -1.398 -26.224 1.00 77.81 226 TYR A C 1
ATOM 1664 O O . TYR A 1 226 ? 22.034 -0.744 -26.562 1.00 77.81 226 TYR A O 1
ATOM 1672 N N . GLY A 1 227 ? 24.012 -0.852 -25.515 1.00 75.31 227 GLY A N 1
ATOM 1673 C CA . GLY A 1 227 ? 24.022 0.553 -25.106 1.00 75.31 227 GLY A CA 1
ATOM 1674 C C . GLY A 1 227 ? 22.935 0.891 -24.080 1.00 75.31 227 GLY A C 1
ATOM 1675 O O . GLY A 1 227 ? 22.696 0.128 -23.146 1.00 75.31 227 GLY A O 1
ATOM 1676 N N . ALA A 1 228 ? 22.332 2.074 -24.231 1.00 81.44 228 ALA A N 1
ATOM 1677 C CA . ALA A 1 228 ? 21.268 2.590 -23.371 1.00 81.44 228 ALA A CA 1
ATOM 1678 C C . ALA A 1 228 ? 19.886 2.330 -24.003 1.00 81.44 228 ALA A C 1
ATOM 1680 O O . ALA A 1 228 ? 19.319 3.222 -24.635 1.00 81.44 228 ALA A O 1
ATOM 1681 N N . CYS A 1 229 ? 19.391 1.096 -23.910 1.00 85.56 229 CYS A N 1
ATOM 1682 C CA . CYS A 1 229 ? 18.271 0.586 -24.714 1.00 85.56 229 CYS A CA 1
ATOM 1683 C C . CYS A 1 229 ? 17.016 0.245 -23.901 1.00 85.56 229 CYS A C 1
ATOM 1685 O O . CYS A 1 229 ? 17.082 0.071 -22.687 1.00 85.56 229 CYS A O 1
ATOM 1687 N N . ASN A 1 230 ? 15.884 0.085 -24.583 1.00 90.31 230 ASN A N 1
ATOM 1688 C CA . ASN A 1 230 ? 14.702 -0.584 -24.036 1.00 90.31 230 ASN A CA 1
ATOM 1689 C C . ASN A 1 230 ? 14.636 -2.015 -24.580 1.00 90.31 230 ASN A C 1
ATOM 1691 O O . ASN A 1 230 ? 15.061 -2.264 -25.708 1.00 90.31 230 ASN A O 1
ATOM 1695 N N . VAL A 1 231 ? 14.095 -2.948 -23.803 1.00 93.62 231 VAL A N 1
ATOM 1696 C CA . VAL A 1 231 ? 13.910 -4.346 -24.209 1.00 93.62 231 VAL A CA 1
ATOM 1697 C C . VAL A 1 231 ? 12.465 -4.761 -23.956 1.00 93.62 231 VAL A C 1
ATOM 1699 O O . VAL A 1 231 ? 11.910 -4.460 -22.901 1.00 93.62 231 VAL A O 1
ATOM 1702 N N . VAL A 1 232 ? 11.855 -5.453 -24.918 1.00 95.50 232 VAL A N 1
ATOM 1703 C CA . VAL A 1 232 ? 10.490 -5.982 -24.829 1.00 95.50 232 VAL A CA 1
ATOM 1704 C C . VAL A 1 232 ? 10.498 -7.475 -25.142 1.00 95.50 232 VAL A C 1
ATOM 1706 O O . VAL A 1 232 ? 11.033 -7.902 -26.165 1.00 95.50 232 VAL A O 1
ATOM 1709 N N . ILE A 1 233 ? 9.869 -8.262 -24.271 1.00 97.25 233 ILE A N 1
ATOM 1710 C CA . ILE A 1 233 ? 9.611 -9.693 -24.460 1.00 97.25 233 ILE A CA 1
ATOM 1711 C C . ILE A 1 233 ? 8.095 -9.866 -24.630 1.00 97.25 233 ILE A C 1
ATOM 1713 O O . ILE A 1 233 ? 7.380 -9.816 -23.625 1.00 97.25 233 ILE A O 1
ATOM 1717 N N . PRO A 1 234 ? 7.575 -10.002 -25.866 1.00 96.69 234 PRO A N 1
ATOM 1718 C CA . PRO A 1 234 ? 6.150 -10.217 -26.114 1.00 96.69 234 PRO A CA 1
ATOM 1719 C C . PRO A 1 234 ? 5.620 -11.530 -25.524 1.00 96.69 234 PRO A C 1
ATOM 1721 O O . PRO A 1 234 ? 6.380 -12.454 -25.229 1.00 96.69 234 PRO A O 1
ATOM 1724 N N . ALA A 1 235 ? 4.296 -11.615 -25.384 1.00 95.06 235 ALA A N 1
ATOM 1725 C CA . ALA A 1 235 ? 3.614 -12.830 -24.950 1.00 95.06 235 ALA A CA 1
ATOM 1726 C C . ALA A 1 235 ? 3.923 -14.013 -25.886 1.00 95.06 235 ALA A C 1
ATOM 1728 O O . ALA A 1 235 ? 4.069 -13.843 -27.096 1.00 95.06 235 ALA A O 1
ATOM 1729 N N . GLY A 1 236 ? 4.028 -15.216 -25.318 1.00 93.62 236 GLY A N 1
ATOM 1730 C CA . GLY A 1 236 ? 4.370 -16.441 -26.051 1.00 93.62 236 GLY A CA 1
ATOM 1731 C C . GLY A 1 236 ? 5.869 -16.669 -26.298 1.00 93.62 236 GLY A C 1
ATOM 1732 O O . GLY A 1 236 ? 6.243 -17.782 -26.663 1.00 93.62 236 GLY A O 1
ATOM 1733 N N . PHE A 1 237 ? 6.737 -15.679 -26.051 1.00 96.69 237 PHE A N 1
ATOM 1734 C CA . PHE A 1 237 ? 8.191 -15.844 -26.151 1.00 96.69 237 PHE A CA 1
ATOM 1735 C C . PHE A 1 237 ? 8.869 -15.987 -24.787 1.00 96.69 237 PHE A C 1
ATOM 1737 O O . PHE A 1 237 ? 8.425 -15.438 -23.780 1.00 96.69 237 PHE A O 1
ATOM 1744 N N . HIS A 1 238 ? 9.981 -16.720 -24.769 1.00 97.06 238 HIS A N 1
ATOM 1745 C CA . HIS A 1 238 ? 10.765 -17.030 -23.576 1.00 97.06 238 HIS A CA 1
ATOM 1746 C C . HIS A 1 238 ? 12.236 -16.676 -23.799 1.00 97.06 238 HIS A C 1
ATOM 1748 O O . HIS A 1 238 ? 12.882 -17.246 -24.677 1.00 97.06 238 HIS A O 1
ATOM 1754 N N . VAL A 1 239 ? 12.765 -15.731 -23.021 1.00 96.25 239 VAL A N 1
ATOM 1755 C CA . VAL A 1 239 ? 14.162 -15.283 -23.116 1.00 96.25 239 VAL A CA 1
ATOM 1756 C C . VAL A 1 239 ? 14.924 -15.647 -21.846 1.00 96.25 239 VAL A C 1
ATOM 1758 O O . VAL A 1 239 ? 14.492 -15.338 -20.735 1.00 96.25 239 VAL A O 1
ATOM 1761 N N . VAL A 1 240 ? 16.086 -16.278 -22.017 1.00 94.06 240 VAL A N 1
ATOM 1762 C CA . VAL A 1 240 ? 16.939 -16.742 -20.914 1.00 94.06 240 VAL A CA 1
ATOM 1763 C C . VAL A 1 240 ? 18.242 -15.944 -20.863 1.00 94.06 240 VAL A C 1
ATOM 1765 O O . VAL A 1 240 ? 18.980 -15.867 -21.849 1.00 94.06 240 VAL A O 1
ATOM 1768 N N . LEU A 1 241 ? 18.561 -15.385 -19.692 1.00 90.62 241 LEU A N 1
ATOM 1769 C CA . LEU A 1 241 ? 19.864 -14.790 -19.386 1.00 90.62 241 LEU A CA 1
ATOM 1770 C C . LEU A 1 241 ? 20.652 -15.773 -18.512 1.00 90.62 241 LEU A C 1
ATOM 1772 O O . LEU A 1 241 ? 20.555 -15.754 -17.287 1.00 90.62 241 LEU A O 1
ATOM 1776 N N . ALA A 1 242 ? 21.430 -16.644 -19.157 1.00 84.00 242 ALA A N 1
ATOM 1777 C CA . ALA A 1 242 ? 22.242 -17.671 -18.494 1.00 84.00 242 ALA A CA 1
ATOM 1778 C C . ALA A 1 242 ? 23.571 -17.149 -17.903 1.00 84.00 242 ALA A C 1
ATOM 1780 O O . ALA A 1 242 ? 24.341 -17.909 -17.324 1.00 84.00 242 ALA A O 1
ATOM 1781 N N . THR A 1 243 ? 23.885 -15.861 -18.060 1.00 81.31 243 THR A N 1
ATOM 1782 C CA . THR A 1 243 ? 25.096 -15.261 -17.485 1.00 81.31 243 THR A CA 1
ATOM 1783 C C . THR A 1 243 ? 24.905 -14.925 -15.997 1.00 81.31 243 THR A C 1
ATOM 1785 O O . THR A 1 243 ? 23.781 -14.635 -15.591 1.00 81.31 243 THR A O 1
ATOM 1788 N N . PRO A 1 244 ? 25.983 -14.814 -15.190 1.00 78.56 244 PRO A N 1
ATOM 1789 C CA . PRO A 1 244 ? 25.908 -14.358 -13.787 1.00 78.56 244 PRO A CA 1
ATOM 1790 C C . PRO A 1 244 ? 25.437 -12.902 -13.605 1.00 78.56 244 PRO A C 1
ATOM 1792 O O . PRO A 1 244 ? 25.390 -12.369 -12.497 1.00 78.56 244 PRO A O 1
ATOM 1795 N N . GLY A 1 245 ? 25.146 -12.206 -14.701 1.00 83.69 245 GLY A N 1
ATOM 1796 C CA . GLY A 1 245 ? 24.709 -10.824 -14.708 1.00 83.69 245 GLY A CA 1
ATOM 1797 C C . GLY A 1 245 ? 24.734 -10.203 -16.098 1.00 83.69 245 GLY A C 1
ATOM 1798 O O . GLY A 1 245 ? 25.145 -10.837 -17.075 1.00 83.69 245 GLY A O 1
ATOM 1799 N N . ILE A 1 246 ? 24.306 -8.944 -16.183 1.00 83.31 246 ILE A N 1
ATOM 1800 C CA . ILE A 1 246 ? 24.184 -8.185 -17.428 1.00 83.31 246 ILE A CA 1
ATOM 1801 C C . ILE A 1 246 ? 24.881 -6.820 -17.342 1.00 83.31 246 ILE A C 1
ATOM 1803 O O . ILE A 1 246 ? 24.638 -6.008 -16.448 1.00 83.31 246 ILE A O 1
ATOM 1807 N N . GLY A 1 247 ? 25.771 -6.575 -18.310 1.00 80.06 247 GLY A N 1
ATOM 1808 C CA . GLY A 1 247 ? 26.587 -5.362 -18.449 1.00 80.06 247 GLY A CA 1
ATOM 1809 C C . GLY A 1 247 ? 26.016 -4.302 -19.397 1.00 80.06 247 GLY A C 1
ATOM 1810 O O . GLY A 1 247 ? 26.764 -3.450 -19.867 1.00 80.06 247 GLY A O 1
ATOM 1811 N N . ILE A 1 248 ? 24.723 -4.371 -19.722 1.00 80.00 248 ILE A N 1
ATOM 1812 C CA . ILE A 1 248 ? 24.037 -3.452 -20.643 1.00 80.00 248 ILE A CA 1
ATOM 1813 C C . ILE A 1 248 ? 23.151 -2.507 -19.827 1.00 80.00 248 ILE A C 1
ATOM 1815 O O . ILE A 1 248 ? 22.487 -2.937 -18.884 1.00 80.00 248 ILE A O 1
ATOM 1819 N N . ARG A 1 249 ? 23.118 -1.218 -20.188 1.00 81.94 249 ARG A N 1
ATOM 1820 C CA . ARG A 1 249 ? 22.271 -0.218 -19.523 1.00 81.94 249 ARG A CA 1
ATOM 1821 C C . ARG A 1 249 ? 20.859 -0.252 -20.112 1.00 81.94 249 ARG A C 1
ATOM 1823 O O . ARG A 1 249 ? 20.464 0.638 -20.860 1.00 81.94 249 ARG A O 1
ATOM 1830 N N . MET A 1 250 ? 20.097 -1.282 -19.770 1.00 86.06 250 MET A N 1
ATOM 1831 C CA . MET A 1 250 ? 18.677 -1.339 -20.115 1.00 86.06 250 MET A CA 1
ATOM 1832 C C . MET A 1 250 ? 17.918 -0.265 -19.317 1.00 86.06 250 MET A C 1
ATOM 1834 O O . MET A 1 250 ? 17.867 -0.317 -18.092 1.00 86.06 250 MET A O 1
ATOM 1838 N N . ILE A 1 251 ? 17.357 0.724 -20.014 1.00 83.94 251 ILE A N 1
ATOM 1839 C CA . ILE A 1 251 ? 16.517 1.785 -19.441 1.00 83.94 251 ILE A CA 1
ATOM 1840 C C . ILE A 1 251 ? 15.208 1.177 -18.934 1.00 83.94 251 ILE A C 1
ATOM 1842 O O . ILE A 1 251 ? 14.774 1.491 -17.830 1.00 83.94 251 ILE A O 1
ATOM 1846 N N . SER A 1 252 ? 14.619 0.275 -19.722 1.00 90.50 252 SER A N 1
ATOM 1847 C CA . SER A 1 252 ? 13.461 -0.530 -19.347 1.00 90.50 252 SER A CA 1
ATOM 1848 C C . SER A 1 252 ? 13.550 -1.928 -19.960 1.00 90.50 252 SER A C 1
ATOM 1850 O O . SER A 1 252 ? 14.043 -2.090 -21.078 1.00 90.50 252 SER A O 1
ATOM 1852 N N . LEU A 1 253 ? 13.076 -2.930 -19.221 1.00 94.81 253 LEU A N 1
ATOM 1853 C CA . LEU A 1 253 ? 12.905 -4.314 -19.656 1.00 94.81 253 LEU A CA 1
ATOM 1854 C C . LEU A 1 253 ? 11.461 -4.728 -19.348 1.00 94.81 253 LEU A C 1
ATOM 1856 O O . LEU A 1 253 ? 11.113 -4.935 -18.188 1.00 94.81 253 LEU A O 1
ATOM 1860 N N . VAL A 1 254 ? 10.622 -4.807 -20.382 1.00 95.12 254 VAL A N 1
ATOM 1861 C CA . VAL A 1 254 ? 9.184 -5.094 -20.273 1.00 95.12 254 VAL A CA 1
ATOM 1862 C C . VAL A 1 254 ? 8.896 -6.530 -20.705 1.00 95.12 254 VAL A C 1
ATOM 1864 O O . VAL A 1 254 ? 9.259 -6.939 -21.807 1.00 95.12 254 VAL A O 1
ATOM 1867 N N . VAL A 1 255 ? 8.218 -7.289 -19.849 1.00 97.19 255 VAL A N 1
ATOM 1868 C CA . VAL A 1 255 ? 8.003 -8.732 -19.987 1.00 97.19 255 VAL A CA 1
ATOM 1869 C C . VAL A 1 255 ? 6.505 -9.042 -20.025 1.00 97.19 255 VAL A C 1
ATOM 1871 O O . VAL A 1 255 ? 5.832 -8.963 -19.001 1.00 97.19 255 VAL A O 1
ATOM 1874 N N . TYR A 1 256 ? 6.004 -9.403 -21.207 1.00 95.88 256 TYR A N 1
ATOM 1875 C CA . TYR A 1 256 ? 4.681 -10.007 -21.436 1.00 95.88 256 TYR A CA 1
ATOM 1876 C C . TYR A 1 256 ? 4.776 -11.530 -21.661 1.00 95.88 256 TYR A C 1
ATOM 1878 O O . TYR A 1 256 ? 3.790 -12.240 -21.506 1.00 95.88 256 TYR A O 1
ATOM 1886 N N . GLY A 1 257 ? 5.949 -12.029 -22.068 1.00 96.50 257 GLY A N 1
ATOM 1887 C CA . GLY A 1 257 ? 6.280 -13.456 -22.144 1.00 96.50 257 GLY A CA 1
ATOM 1888 C C . GLY A 1 257 ? 6.994 -13.947 -20.882 1.00 96.50 257 GLY A C 1
ATOM 1889 O O . GLY A 1 257 ? 6.666 -13.521 -19.779 1.00 96.50 257 GLY A O 1
ATOM 1890 N N . THR A 1 258 ? 8.008 -14.797 -21.033 1.00 97.31 258 THR A N 1
ATOM 1891 C CA . THR A 1 258 ? 8.817 -15.305 -19.911 1.00 97.31 258 THR A CA 1
ATOM 1892 C C . THR A 1 258 ? 10.254 -14.782 -19.973 1.00 97.31 258 THR A C 1
ATOM 1894 O O . THR A 1 258 ? 10.894 -14.816 -21.024 1.00 97.31 258 THR A O 1
ATOM 1897 N N . LEU A 1 259 ? 10.779 -14.340 -18.831 1.00 96.69 259 LEU A N 1
ATOM 1898 C CA . LEU A 1 259 ? 12.167 -13.932 -18.616 1.00 96.69 259 LEU A CA 1
ATOM 1899 C C . LEU A 1 259 ? 12.782 -14.795 -17.507 1.00 96.69 259 LEU A C 1
ATOM 1901 O O . LEU A 1 259 ? 12.391 -14.649 -16.352 1.00 96.69 259 LEU A O 1
ATOM 1905 N N . SER A 1 260 ? 13.778 -15.622 -17.819 1.00 94.88 260 SER A N 1
ATOM 1906 C CA . SER A 1 260 ? 14.472 -16.428 -16.799 1.00 94.88 260 SER A CA 1
ATOM 1907 C C . SER A 1 260 ? 15.897 -15.927 -16.576 1.00 94.88 260 SER A C 1
ATOM 1909 O O . SER A 1 260 ? 16.659 -15.743 -17.530 1.00 94.88 260 SER A O 1
ATOM 1911 N N . LEU A 1 261 ? 16.263 -15.704 -15.313 1.00 92.69 261 LEU A N 1
ATOM 1912 C CA . LEU A 1 261 ? 17.519 -15.062 -14.917 1.00 92.69 261 LEU A CA 1
ATOM 1913 C C . LEU A 1 261 ? 18.445 -16.034 -14.177 1.00 92.69 261 LEU A C 1
ATOM 1915 O O . LEU A 1 261 ? 18.017 -16.752 -13.275 1.00 92.69 261 LEU A O 1
ATOM 1919 N N . GLY A 1 262 ? 19.732 -16.018 -14.533 1.00 86.50 262 GLY A N 1
ATOM 1920 C CA . GLY A 1 262 ? 20.801 -16.656 -13.762 1.00 86.50 262 GLY A CA 1
ATOM 1921 C C . GLY A 1 262 ? 20.887 -18.178 -13.869 1.00 86.50 262 GLY A C 1
ATOM 1922 O O . GLY A 1 262 ? 21.452 -18.806 -12.978 1.00 86.50 262 GLY A O 1
ATOM 1923 N N . SER A 1 263 ? 20.364 -18.776 -14.945 1.00 80.88 263 SER A N 1
ATOM 1924 C CA . SER A 1 263 ? 20.463 -20.223 -15.198 1.00 80.88 263 SER A CA 1
ATOM 1925 C C . SER A 1 263 ? 21.917 -20.707 -15.124 1.00 80.88 263 SER A C 1
ATOM 1927 O O . SER A 1 263 ? 22.730 -20.334 -15.965 1.00 80.88 263 SER A O 1
ATOM 1929 N N . GLY A 1 264 ? 22.238 -21.553 -14.140 1.00 77.62 264 GLY A N 1
ATOM 1930 C CA . GLY A 1 264 ? 23.597 -22.069 -13.919 1.00 77.62 264 GLY A CA 1
ATOM 1931 C C . GLY A 1 264 ? 24.538 -21.118 -13.164 1.00 77.62 264 GLY A C 1
ATOM 1932 O O . GLY A 1 264 ? 25.739 -21.368 -13.117 1.00 77.62 264 GLY A O 1
ATOM 1933 N N . SER A 1 265 ? 24.018 -20.040 -12.570 1.00 85.56 265 SER A N 1
ATOM 1934 C CA . SER A 1 265 ? 24.772 -19.081 -11.751 1.00 85.56 265 SER A CA 1
ATOM 1935 C C . SER A 1 265 ? 24.305 -19.104 -10.292 1.00 85.56 265 SER A C 1
ATOM 1937 O O . SER A 1 265 ? 23.132 -19.328 -10.001 1.00 85.56 265 SER A O 1
ATOM 1939 N N . SER A 1 266 ? 25.208 -18.837 -9.344 1.00 88.19 266 SER A N 1
ATOM 1940 C CA . SER A 1 266 ? 24.844 -18.742 -7.922 1.00 88.19 266 SER A CA 1
ATOM 1941 C C . SER A 1 266 ? 23.962 -17.527 -7.627 1.00 88.19 266 SER A C 1
ATOM 1943 O O . SER A 1 266 ? 23.039 -17.633 -6.825 1.00 88.19 266 SER A O 1
ATOM 1945 N N . THR A 1 267 ? 24.211 -16.401 -8.299 1.00 90.06 267 THR A N 1
ATOM 1946 C CA . THR A 1 267 ? 23.459 -15.141 -8.196 1.00 90.06 267 THR A CA 1
ATOM 1947 C C . THR A 1 267 ? 23.319 -14.502 -9.584 1.00 90.06 267 THR A C 1
ATOM 1949 O O . THR A 1 267 ? 24.034 -14.880 -10.517 1.00 90.06 267 THR A O 1
ATOM 1952 N N . PHE A 1 268 ? 22.409 -13.534 -9.742 1.00 91.69 268 PHE A N 1
ATOM 1953 C CA . PHE A 1 268 ? 22.288 -12.740 -10.972 1.00 91.69 268 PHE A CA 1
ATOM 1954 C C . PHE A 1 268 ? 22.444 -11.242 -10.690 1.00 91.69 268 PHE A C 1
ATOM 1956 O O . PHE A 1 268 ? 21.729 -10.686 -9.859 1.00 91.69 268 PHE A O 1
ATOM 1963 N N . LYS A 1 269 ? 23.353 -10.562 -11.396 1.00 90.56 269 LYS A N 1
ATOM 1964 C CA . LYS A 1 269 ? 23.675 -9.143 -11.172 1.00 90.56 269 LYS A CA 1
ATOM 1965 C C . LYS A 1 269 ? 23.283 -8.229 -12.334 1.00 90.56 269 LYS A C 1
ATOM 1967 O O . LYS A 1 269 ? 23.761 -8.394 -13.454 1.00 90.56 269 LYS A O 1
ATOM 1972 N N . PHE A 1 270 ? 22.531 -7.170 -12.058 1.00 89.38 270 PHE A N 1
ATOM 1973 C CA . PHE A 1 270 ? 22.412 -6.036 -12.981 1.00 89.38 270 PHE A CA 1
ATOM 1974 C C . PHE A 1 270 ? 23.549 -5.047 -12.707 1.00 89.38 270 PHE A C 1
ATOM 1976 O O . PHE A 1 270 ? 23.695 -4.603 -11.577 1.00 89.38 270 PHE A O 1
ATOM 1983 N N . ASN A 1 271 ? 24.363 -4.679 -13.704 1.00 86.31 271 ASN A N 1
ATOM 1984 C CA . ASN A 1 271 ? 25.462 -3.719 -13.482 1.00 86.31 271 ASN A CA 1
ATOM 1985 C C . ASN A 1 271 ? 25.013 -2.244 -13.471 1.00 86.31 271 ASN A C 1
ATOM 1987 O O . ASN A 1 271 ? 25.775 -1.380 -13.042 1.00 86.31 271 ASN A O 1
ATOM 1991 N N . PHE A 1 272 ? 23.801 -1.952 -13.949 1.00 86.12 272 PHE A N 1
ATOM 1992 C CA . PHE A 1 272 ? 23.220 -0.611 -14.035 1.00 86.12 272 PHE A CA 1
ATOM 1993 C C . PHE A 1 272 ? 21.785 -0.615 -13.503 1.00 86.12 272 PHE A C 1
ATOM 1995 O O . PHE A 1 272 ? 21.126 -1.654 -13.535 1.00 86.12 272 PHE A O 1
ATOM 2002 N N . GLY A 1 273 ? 21.307 0.547 -13.041 1.00 86.62 273 GLY A N 1
ATOM 2003 C CA . GLY A 1 273 ? 19.920 0.723 -12.601 1.00 86.62 273 GLY A CA 1
ATOM 2004 C C . GLY A 1 273 ? 18.937 0.322 -13.699 1.00 86.62 273 GLY A C 1
ATOM 2005 O O . GLY A 1 273 ? 19.083 0.765 -14.840 1.00 86.62 273 GLY A O 1
ATOM 2006 N N . ILE A 1 274 ? 17.976 -0.531 -13.346 1.00 90.19 274 ILE A N 1
ATOM 2007 C CA . ILE A 1 274 ? 17.028 -1.171 -14.266 1.00 90.19 274 ILE A CA 1
ATOM 2008 C C . ILE A 1 274 ? 15.585 -0.813 -13.901 1.00 90.19 274 ILE A C 1
ATOM 2010 O O . ILE A 1 274 ? 15.242 -0.782 -12.724 1.00 90.19 274 ILE A O 1
ATOM 2014 N N . ASN A 1 275 ? 14.732 -0.587 -14.902 1.00 93.81 275 ASN A N 1
ATOM 2015 C CA . ASN A 1 275 ? 13.275 -0.611 -14.757 1.00 93.81 275 ASN A CA 1
ATOM 2016 C C . ASN A 1 275 ? 12.734 -1.936 -15.316 1.00 93.81 275 ASN A C 1
ATOM 2018 O O . ASN A 1 275 ? 12.508 -2.061 -16.523 1.00 93.81 275 ASN A O 1
ATOM 2022 N N . LEU A 1 276 ? 12.606 -2.941 -14.450 1.00 94.75 276 LEU A N 1
ATOM 2023 C CA . LEU A 1 276 ? 12.138 -4.281 -14.798 1.00 94.75 276 LEU A CA 1
ATOM 2024 C C . LEU A 1 276 ? 10.625 -4.363 -14.582 1.00 94.75 276 LEU A C 1
ATOM 2026 O O . LEU A 1 276 ? 10.153 -4.260 -13.454 1.00 94.75 276 LEU A O 1
ATOM 2030 N N . VAL A 1 277 ? 9.869 -4.566 -15.660 1.00 94.75 277 VAL A N 1
ATOM 2031 C CA . VAL A 1 277 ? 8.404 -4.522 -15.651 1.00 94.75 277 VAL A CA 1
ATOM 2032 C C . VAL A 1 277 ? 7.822 -5.844 -16.140 1.00 94.75 277 VAL A C 1
ATOM 2034 O O . VAL A 1 277 ? 7.877 -6.142 -17.329 1.00 94.75 277 VAL A O 1
ATOM 2037 N N . CYS A 1 278 ? 7.197 -6.608 -15.249 1.00 94.81 278 CYS A N 1
ATOM 2038 C CA . CYS A 1 278 ? 6.361 -7.750 -15.610 1.00 94.81 278 CYS A CA 1
ATOM 2039 C C . CYS A 1 278 ? 4.915 -7.282 -15.828 1.00 94.81 278 CYS A C 1
ATOM 2041 O O . CYS A 1 278 ? 4.337 -6.623 -14.961 1.00 94.81 278 CYS A O 1
ATOM 2043 N N . ARG A 1 279 ? 4.351 -7.574 -17.001 1.00 93.00 279 ARG A N 1
ATOM 2044 C CA . ARG A 1 279 ? 2.984 -7.221 -17.413 1.00 93.00 279 ARG A CA 1
ATOM 2045 C C . ARG A 1 279 ? 2.046 -8.425 -17.284 1.00 93.00 279 ARG A C 1
ATOM 2047 O O . ARG A 1 279 ? 2.487 -9.520 -16.954 1.00 93.00 279 ARG A O 1
ATOM 2054 N N . ASP A 1 280 ? 0.761 -8.196 -17.548 1.00 89.94 280 ASP A N 1
ATOM 2055 C CA . ASP A 1 280 ? -0.282 -9.228 -17.602 1.00 89.94 280 ASP A CA 1
ATOM 2056 C C . ASP A 1 280 ? 0.162 -10.435 -18.454 1.00 89.94 280 ASP A C 1
ATOM 2058 O O . ASP A 1 280 ? 0.748 -10.259 -19.528 1.00 89.94 280 ASP A O 1
ATOM 2062 N N . GLY A 1 281 ? -0.044 -11.647 -17.933 1.00 88.88 281 GLY A N 1
ATOM 2063 C CA . GLY A 1 281 ? 0.410 -12.919 -18.510 1.00 88.88 281 GLY A CA 1
ATOM 2064 C C . GLY A 1 281 ? 1.925 -13.177 -18.464 1.00 88.88 281 GLY A C 1
ATOM 2065 O O . GLY A 1 281 ? 2.351 -14.319 -18.656 1.00 88.88 281 GLY A O 1
ATOM 2066 N N . GLY A 1 282 ? 2.736 -12.154 -18.187 1.00 95.81 282 GLY A N 1
ATOM 2067 C CA . GLY A 1 282 ? 4.189 -12.248 -18.148 1.00 95.81 282 GLY A CA 1
ATOM 2068 C C . GLY A 1 282 ? 4.712 -13.021 -16.938 1.00 95.81 282 GLY A C 1
ATOM 2069 O O . GLY A 1 282 ? 4.053 -13.114 -15.902 1.00 95.81 282 GLY A O 1
ATOM 2070 N N . LYS A 1 283 ? 5.929 -13.562 -17.050 1.00 95.81 283 LYS A N 1
ATOM 2071 C CA . LYS A 1 283 ? 6.619 -14.278 -15.968 1.00 95.81 283 LYS A CA 1
ATOM 2072 C C . LYS A 1 283 ? 8.086 -13.884 -15.870 1.00 95.81 283 LYS A C 1
ATOM 2074 O O . LYS A 1 283 ? 8.789 -13.837 -16.876 1.00 95.81 283 LYS A O 1
ATOM 2079 N N . ILE A 1 284 ? 8.561 -13.655 -14.651 1.00 95.19 284 ILE A N 1
ATOM 2080 C CA . ILE A 1 284 ? 9.988 -13.566 -14.323 1.00 95.19 284 ILE A CA 1
ATOM 2081 C C . ILE A 1 284 ? 10.344 -14.779 -13.462 1.00 95.19 284 ILE A C 1
ATOM 2083 O O . ILE A 1 284 ? 9.661 -15.047 -12.478 1.00 95.19 284 ILE A O 1
ATOM 2087 N N . GLU A 1 285 ? 11.402 -15.501 -13.819 1.00 94.12 285 GLU A N 1
ATOM 2088 C CA . GLU A 1 285 ? 11.820 -16.737 -13.151 1.00 94.12 285 GLU A CA 1
ATOM 2089 C C . GLU A 1 285 ? 13.240 -16.615 -12.588 1.00 94.12 285 GLU A C 1
ATOM 2091 O O . GLU A 1 285 ? 14.172 -16.214 -13.296 1.00 94.12 285 GLU A O 1
ATOM 2096 N N . ASP A 1 286 ? 13.421 -17.008 -11.326 1.00 92.81 286 ASP A N 1
ATOM 2097 C CA . ASP A 1 286 ? 14.740 -17.092 -10.697 1.00 92.81 286 ASP A CA 1
ATOM 2098 C C . ASP A 1 286 ? 15.335 -18.505 -10.796 1.00 92.81 286 ASP A C 1
ATOM 2100 O O . ASP A 1 286 ? 15.006 -19.414 -10.021 1.00 92.81 286 ASP A O 1
ATOM 2104 N N . LEU A 1 287 ? 16.277 -18.662 -11.728 1.00 91.19 287 LEU A N 1
ATOM 2105 C CA . LEU A 1 287 ? 17.034 -19.893 -11.950 1.00 91.19 287 LEU A CA 1
ATOM 2106 C C . LEU A 1 287 ? 18.405 -19.893 -11.248 1.00 91.19 287 LEU A C 1
ATOM 2108 O O . LEU A 1 287 ? 19.190 -20.816 -11.465 1.00 91.19 287 LEU A O 1
ATOM 2112 N N . THR A 1 288 ? 18.692 -18.906 -10.390 1.00 90.88 288 THR A N 1
ATOM 2113 C CA . THR A 1 288 ? 19.924 -18.877 -9.587 1.00 90.88 288 THR A CA 1
ATOM 2114 C C . THR A 1 288 ? 19.901 -19.928 -8.477 1.00 90.88 288 THR A C 1
ATOM 2116 O O . THR A 1 288 ? 18.837 -20.281 -7.953 1.00 90.88 288 THR A O 1
ATOM 2119 N N . THR A 1 289 ? 21.078 -20.421 -8.084 1.00 89.69 289 THR A N 1
ATOM 2120 C CA . THR A 1 289 ? 21.202 -21.426 -7.013 1.00 89.69 289 THR A CA 1
ATOM 2121 C C . THR A 1 289 ? 20.968 -20.833 -5.623 1.00 89.69 289 THR A C 1
ATOM 2123 O O . THR A 1 289 ? 20.269 -21.443 -4.820 1.00 89.69 289 THR A O 1
ATOM 2126 N N . ASN A 1 290 ? 21.490 -19.632 -5.336 1.00 89.50 290 ASN A N 1
ATOM 2127 C CA . ASN A 1 290 ? 21.369 -19.000 -4.012 1.00 89.50 290 ASN A CA 1
ATOM 2128 C C . ASN A 1 290 ? 20.076 -18.185 -3.851 1.00 89.50 290 ASN A C 1
ATOM 2130 O O . ASN A 1 290 ? 19.912 -17.511 -2.836 1.00 89.50 290 ASN A O 1
ATOM 2134 N N . LYS A 1 291 ? 19.198 -18.198 -4.861 1.00 90.88 291 LYS A N 1
ATOM 2135 C CA . LYS A 1 291 ? 17.961 -17.411 -4.919 1.00 90.88 291 LYS A CA 1
ATOM 2136 C C . LYS A 1 291 ? 18.205 -15.933 -4.631 1.00 90.88 291 LYS A C 1
ATOM 2138 O O . LYS A 1 291 ? 17.678 -15.366 -3.677 1.00 90.88 291 LYS A O 1
ATOM 2143 N N . GLN A 1 292 ? 19.067 -15.309 -5.436 1.00 90.50 292 GLN A N 1
ATOM 2144 C CA . GLN A 1 292 ? 19.525 -13.943 -5.184 1.00 90.50 292 GLN A CA 1
ATOM 2145 C C . GLN A 1 292 ? 19.773 -13.130 -6.458 1.00 90.50 292 GLN A C 1
ATOM 2147 O O . GLN A 1 292 ? 20.592 -13.493 -7.310 1.00 90.50 292 GLN A O 1
ATOM 2152 N N . PHE A 1 293 ? 19.147 -11.952 -6.512 1.00 91.56 293 PHE A N 1
ATOM 2153 C CA . PHE A 1 293 ? 19.400 -10.922 -7.517 1.00 91.56 293 PHE A CA 1
ATOM 2154 C C . PHE A 1 293 ? 20.085 -9.705 -6.887 1.00 91.56 293 PHE A C 1
ATOM 2156 O O . PHE A 1 293 ? 19.619 -9.168 -5.882 1.00 91.56 293 PHE A O 1
ATOM 2163 N N . LEU A 1 294 ? 21.173 -9.240 -7.503 1.00 90.94 294 LEU A N 1
ATOM 2164 C CA . LEU A 1 294 ? 21.905 -8.042 -7.096 1.00 90.94 294 LEU A CA 1
ATOM 2165 C C . LEU A 1 294 ? 21.474 -6.852 -7.962 1.00 90.94 294 LEU A C 1
ATOM 2167 O O . LEU A 1 294 ? 21.688 -6.846 -9.180 1.00 90.94 294 LEU A O 1
ATOM 2171 N N . LEU A 1 295 ? 20.883 -5.845 -7.319 1.00 91.50 295 LEU A N 1
ATOM 2172 C CA . LEU A 1 295 ? 20.328 -4.651 -7.954 1.00 91.50 295 LEU A CA 1
ATOM 2173 C C . LEU A 1 295 ? 21.074 -3.388 -7.486 1.00 91.50 295 LEU A C 1
ATOM 2175 O O . LEU A 1 295 ? 21.183 -3.154 -6.282 1.00 91.50 295 LEU A O 1
ATOM 2179 N N . PRO A 1 296 ? 21.582 -2.539 -8.390 1.00 89.88 296 PRO A N 1
ATOM 2180 C CA . PRO A 1 296 ? 22.233 -1.297 -7.999 1.00 89.88 296 PRO A CA 1
ATOM 2181 C C . PRO A 1 296 ? 21.201 -0.237 -7.599 1.00 89.88 296 PRO A C 1
ATOM 2183 O O . PRO A 1 296 ? 20.024 -0.317 -7.971 1.00 89.88 296 PRO A O 1
ATOM 2186 N N . PHE A 1 297 ? 21.649 0.793 -6.883 1.00 90.19 297 PHE A N 1
ATOM 2187 C CA . PHE A 1 297 ? 20.811 1.953 -6.557 1.00 90.19 297 PHE A CA 1
ATOM 2188 C C . PHE A 1 297 ? 20.243 2.600 -7.831 1.00 90.19 297 PHE A C 1
ATOM 2190 O O . PHE A 1 297 ? 20.918 2.676 -8.861 1.00 90.19 297 PHE A O 1
ATOM 2197 N N . GLY A 1 298 ? 18.989 3.055 -7.771 1.00 89.50 298 GLY A N 1
ATOM 2198 C CA . GLY A 1 298 ? 18.253 3.537 -8.941 1.00 89.50 298 GLY A CA 1
ATOM 2199 C C . GLY A 1 298 ? 17.496 2.450 -9.722 1.00 89.50 298 GLY A C 1
ATOM 2200 O O . GLY A 1 298 ? 17.033 2.728 -10.828 1.00 89.50 298 GLY A O 1
ATOM 2201 N N . SER A 1 299 ? 17.372 1.230 -9.184 1.00 92.75 299 SER A N 1
ATOM 2202 C CA . SER A 1 299 ? 16.601 0.134 -9.798 1.00 92.75 299 SER A CA 1
ATOM 2203 C C . SER A 1 299 ? 15.160 0.077 -9.291 1.00 92.75 299 SER A C 1
ATOM 2205 O O . SER A 1 299 ? 14.891 0.363 -8.126 1.00 92.75 299 SER A O 1
ATOM 2207 N N . VAL A 1 300 ? 14.241 -0.371 -10.143 1.00 94.31 300 VAL A N 1
ATOM 2208 C CA . VAL A 1 300 ? 12.849 -0.679 -9.803 1.00 94.31 300 VAL A CA 1
ATOM 2209 C C . VAL A 1 300 ? 12.411 -1.980 -10.478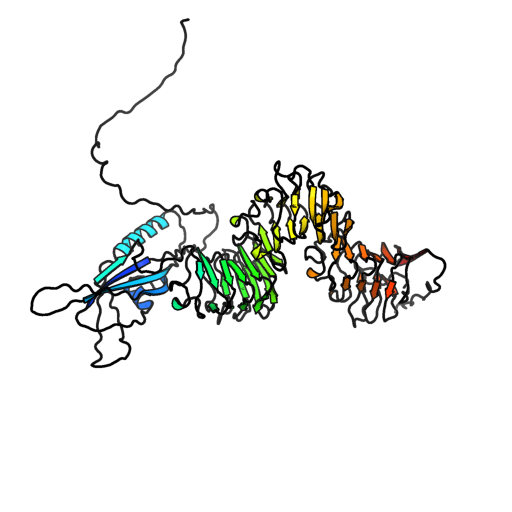 1.00 94.31 300 VAL A C 1
ATOM 2211 O O . VAL A 1 300 ? 12.732 -2.236 -11.640 1.00 94.31 300 VAL A O 1
ATOM 2214 N N . VAL A 1 301 ? 11.688 -2.808 -9.730 1.00 94.06 301 VAL A N 1
ATOM 2215 C CA . VAL A 1 301 ? 11.035 -4.032 -10.200 1.00 94.06 301 VAL A CA 1
ATOM 2216 C C . VAL A 1 301 ? 9.538 -3.874 -9.960 1.00 94.06 301 VAL A C 1
ATOM 2218 O O . VAL A 1 301 ? 9.112 -3.746 -8.813 1.00 94.06 301 VAL A O 1
ATOM 2221 N N . THR A 1 302 ? 8.742 -3.890 -11.025 1.00 93.94 302 THR A N 1
ATOM 2222 C CA . THR A 1 302 ? 7.282 -3.759 -10.978 1.00 93.94 302 THR A CA 1
ATOM 2223 C C . THR A 1 302 ? 6.636 -4.993 -11.591 1.00 93.94 302 THR A C 1
ATOM 2225 O O . THR A 1 302 ? 6.876 -5.319 -12.752 1.00 93.94 302 THR A O 1
ATOM 2228 N N . ILE A 1 303 ? 5.776 -5.658 -10.831 1.00 93.44 303 ILE A N 1
ATOM 2229 C CA . ILE A 1 303 ? 4.922 -6.751 -11.284 1.00 93.44 303 ILE A CA 1
ATOM 2230 C C . ILE A 1 303 ? 3.498 -6.197 -11.304 1.00 93.44 303 ILE A C 1
ATOM 2232 O O . ILE A 1 303 ? 2.952 -5.841 -10.262 1.00 93.44 303 ILE A O 1
ATOM 2236 N N . TYR A 1 304 ? 2.912 -6.062 -12.490 1.00 92.69 304 TYR A N 1
ATOM 2237 C CA . TYR A 1 304 ? 1.522 -5.631 -12.649 1.00 92.69 304 TYR A CA 1
ATOM 2238 C C . TYR A 1 304 ? 0.554 -6.771 -12.276 1.00 92.69 304 TYR A C 1
ATOM 2240 O O . TYR A 1 304 ? 0.989 -7.924 -12.200 1.00 92.69 304 TYR A O 1
ATOM 2248 N N . PRO A 1 305 ? -0.746 -6.492 -12.048 1.00 90.62 305 PRO A N 1
ATOM 2249 C CA . PRO A 1 305 ? -1.753 -7.539 -11.876 1.00 90.62 305 PRO A CA 1
ATOM 2250 C C . PRO A 1 305 ? -1.651 -8.611 -12.967 1.00 90.62 305 PRO A C 1
ATOM 2252 O O . PRO A 1 305 ? -1.357 -8.285 -14.119 1.00 90.62 305 PRO A O 1
ATOM 2255 N N . ASN A 1 306 ? -1.849 -9.875 -12.583 1.00 90.31 306 ASN A N 1
ATOM 2256 C CA . ASN A 1 306 ? -1.667 -11.086 -13.404 1.00 90.31 306 ASN A CA 1
ATOM 2257 C C . ASN A 1 306 ? -0.232 -11.370 -13.903 1.00 90.31 306 ASN A C 1
ATOM 2259 O O . ASN A 1 306 ? 0.010 -12.446 -14.450 1.00 90.31 306 ASN A O 1
ATOM 2263 N N . GLY A 1 307 ? 0.729 -10.460 -13.715 1.00 91.75 307 GLY A N 1
ATOM 2264 C CA . GLY A 1 307 ? 2.148 -10.750 -13.923 1.00 91.75 307 GLY A CA 1
ATOM 2265 C C . GLY A 1 307 ? 2.678 -11.668 -12.820 1.00 91.75 307 GLY A C 1
ATOM 2266 O O . GLY A 1 307 ? 2.327 -11.505 -11.651 1.00 91.75 307 GLY A O 1
ATOM 2267 N N . GLY A 1 308 ? 3.515 -12.639 -13.175 1.00 91.94 308 GLY A N 1
ATOM 2268 C CA . GLY A 1 308 ? 4.056 -13.638 -12.255 1.00 91.94 308 GLY A CA 1
ATOM 2269 C C . GLY A 1 308 ? 5.537 -13.440 -11.937 1.00 91.94 308 GLY A C 1
ATOM 2270 O O . GLY A 1 308 ? 6.356 -13.183 -12.820 1.00 91.94 308 GLY A O 1
ATOM 2271 N N . PHE A 1 309 ? 5.903 -13.659 -10.679 1.00 89.62 309 PHE A N 1
ATOM 2272 C CA . PHE A 1 309 ? 7.286 -13.861 -10.256 1.00 89.62 309 PHE A CA 1
ATOM 2273 C C . PHE A 1 309 ? 7.408 -15.268 -9.673 1.00 89.62 309 PHE A C 1
ATOM 2275 O O . PHE A 1 309 ? 6.770 -15.587 -8.672 1.00 89.62 309 PHE A O 1
ATOM 2282 N N . VAL A 1 310 ? 8.172 -16.131 -10.343 1.00 86.56 310 VAL A N 1
ATOM 2283 C CA . VAL A 1 310 ? 8.317 -17.555 -10.023 1.00 86.56 310 VAL A CA 1
ATOM 2284 C C . VAL A 1 310 ? 9.648 -17.749 -9.303 1.00 86.56 310 VAL A C 1
ATOM 2286 O O . VAL A 1 310 ? 10.718 -17.724 -9.915 1.00 86.56 310 VAL A O 1
ATOM 2289 N N . ALA A 1 311 ? 9.570 -17.893 -7.981 1.00 71.44 311 ALA A N 1
ATOM 2290 C CA . ALA A 1 311 ? 10.705 -17.760 -7.080 1.00 71.44 311 ALA A CA 1
ATOM 2291 C C . ALA A 1 311 ? 10.498 -18.518 -5.762 1.00 71.44 311 ALA A C 1
ATOM 2293 O O . ALA A 1 311 ? 9.618 -18.201 -4.962 1.00 71.44 311 ALA A O 1
ATOM 2294 N N . ALA A 1 312 ? 11.379 -19.468 -5.460 1.00 64.06 312 ALA A N 1
ATOM 2295 C CA . ALA A 1 312 ? 11.450 -20.059 -4.126 1.00 64.06 312 ALA A CA 1
ATOM 2296 C C . ALA A 1 312 ? 12.281 -19.154 -3.193 1.00 64.06 312 ALA A C 1
ATOM 2298 O O . ALA A 1 312 ? 13.439 -19.449 -2.921 1.00 64.06 312 ALA A O 1
ATOM 2299 N N . GLY A 1 313 ? 11.700 -18.034 -2.743 1.00 77.62 313 GLY A N 1
ATOM 2300 C CA . GLY A 1 313 ? 12.316 -17.131 -1.758 1.00 77.62 313 GLY A CA 1
ATOM 2301 C C . GLY A 1 313 ? 13.480 -16.288 -2.293 1.00 77.62 313 GLY A C 1
ATOM 2302 O O . GLY A 1 313 ? 14.512 -16.171 -1.635 1.00 77.62 313 GLY A O 1
ATOM 2303 N N . THR A 1 314 ? 13.335 -15.693 -3.479 1.00 89.00 314 THR A N 1
ATOM 2304 C CA . THR A 1 314 ? 14.391 -14.876 -4.096 1.00 89.00 314 THR A CA 1
ATOM 2305 C C . THR A 1 314 ? 14.641 -13.592 -3.321 1.00 89.00 314 THR A C 1
ATOM 2307 O O . THR A 1 314 ? 13.755 -12.762 -3.138 1.00 89.00 314 THR A O 1
ATOM 2310 N N . THR A 1 315 ? 15.888 -13.384 -2.922 1.00 90.06 315 THR A N 1
ATOM 2311 C CA . THR A 1 315 ? 16.343 -12.169 -2.257 1.00 90.06 315 THR A CA 1
ATOM 2312 C C . THR A 1 315 ? 16.792 -11.135 -3.287 1.00 90.06 315 THR A C 1
ATOM 2314 O O . THR A 1 315 ? 17.806 -11.317 -3.963 1.00 90.06 315 THR A O 1
ATOM 2317 N N . LEU A 1 316 ? 16.072 -10.016 -3.385 1.00 90.00 316 LEU A N 1
ATOM 2318 C CA . LEU A 1 316 ? 16.566 -8.816 -4.056 1.00 90.00 316 LEU A CA 1
ATOM 2319 C C . LEU A 1 316 ? 17.490 -8.079 -3.085 1.00 90.00 316 LEU A C 1
ATOM 2321 O O . LEU A 1 316 ? 17.032 -7.587 -2.054 1.00 90.00 316 LEU A O 1
ATOM 2325 N N . GLN A 1 317 ? 18.780 -7.992 -3.398 1.00 89.44 317 GLN A N 1
ATOM 2326 C CA . GLN A 1 317 ? 19.763 -7.298 -2.570 1.00 89.44 317 GLN A CA 1
ATOM 2327 C C . GLN A 1 317 ? 20.281 -6.046 -3.280 1.00 89.44 317 GLN A C 1
ATOM 2329 O O . GLN A 1 317 ? 20.780 -6.111 -4.407 1.00 89.44 317 GLN A O 1
ATOM 2334 N N . SER A 1 318 ? 20.163 -4.900 -2.610 1.00 88.94 318 SER A N 1
ATOM 2335 C CA . SER A 1 318 ? 20.672 -3.625 -3.098 1.00 88.94 318 SER A CA 1
ATOM 2336 C C . SER A 1 318 ? 22.177 -3.500 -2.868 1.00 88.94 318 SER A C 1
ATOM 2338 O O . SER A 1 318 ? 22.701 -3.921 -1.831 1.00 88.94 318 SER A O 1
ATOM 2340 N N . TYR A 1 319 ? 22.884 -2.918 -3.839 1.00 85.75 319 TYR A N 1
ATOM 2341 C CA . TYR A 1 319 ? 24.325 -2.689 -3.743 1.00 85.75 319 TYR A CA 1
ATOM 2342 C C . TYR A 1 319 ? 24.753 -1.324 -4.318 1.00 85.75 319 TYR A C 1
ATOM 2344 O O . TYR A 1 319 ? 24.113 -0.770 -5.217 1.00 85.75 319 TYR A O 1
ATOM 2352 N N . THR A 1 320 ? 25.840 -0.762 -3.788 1.00 79.50 320 THR A N 1
ATOM 2353 C CA . THR A 1 320 ? 26.401 0.533 -4.216 1.00 79.50 320 THR A CA 1
ATOM 2354 C C . THR A 1 320 ? 27.253 0.407 -5.485 1.00 79.50 320 THR A C 1
ATOM 2356 O O . THR A 1 320 ? 27.744 -0.667 -5.827 1.00 79.50 320 THR A O 1
ATOM 2359 N N . SER A 1 321 ? 27.573 1.520 -6.152 1.00 66.75 321 SER A N 1
ATOM 2360 C CA . SER A 1 321 ? 28.587 1.527 -7.225 1.00 66.75 321 SER A CA 1
ATOM 2361 C C . SER A 1 321 ? 29.973 1.028 -6.774 1.00 66.75 321 SER A C 1
ATOM 2363 O O . SER A 1 321 ? 30.745 0.556 -7.605 1.00 66.75 321 SER A O 1
ATOM 2365 N N . THR A 1 322 ? 30.271 1.074 -5.469 1.00 65.38 322 THR A N 1
ATOM 2366 C CA . THR A 1 322 ? 31.497 0.537 -4.849 1.00 65.38 322 THR A CA 1
ATOM 2367 C C . THR A 1 322 ? 31.418 -0.955 -4.492 1.00 65.38 322 THR A C 1
ATOM 2369 O O . THR A 1 322 ? 32.395 -1.508 -3.997 1.00 65.38 322 THR A O 1
ATOM 2372 N N . GLY A 1 323 ? 30.285 -1.624 -4.743 1.00 66.88 323 GLY A N 1
ATOM 2373 C CA . GLY A 1 323 ? 30.098 -3.058 -4.492 1.00 66.88 323 GLY A CA 1
ATOM 2374 C C . GLY A 1 323 ? 29.647 -3.427 -3.075 1.00 66.88 323 GLY A C 1
ATOM 2375 O O . GLY A 1 323 ? 29.482 -4.611 -2.792 1.00 66.88 323 GLY A O 1
ATOM 2376 N N . SER A 1 324 ? 29.421 -2.453 -2.192 1.00 70.12 324 SER A N 1
ATOM 2377 C CA . SER A 1 324 ? 28.920 -2.695 -0.836 1.00 70.12 324 SER A CA 1
ATOM 2378 C C . SER A 1 324 ? 27.451 -3.115 -0.877 1.00 70.12 324 SER A C 1
ATOM 2380 O O . SER A 1 324 ? 26.627 -2.425 -1.479 1.00 70.12 324 SER A O 1
ATOM 2382 N N . LEU A 1 325 ? 27.121 -4.230 -0.225 1.00 76.94 325 LEU A N 1
ATOM 2383 C CA . LEU A 1 325 ? 25.742 -4.682 -0.026 1.00 76.94 325 LEU A CA 1
ATOM 2384 C C . LEU A 1 325 ? 25.071 -3.791 1.030 1.00 76.94 325 LEU A C 1
ATOM 2386 O O . LEU A 1 325 ? 25.701 -3.470 2.036 1.00 76.94 325 LEU A O 1
ATOM 2390 N N . ALA A 1 326 ? 23.820 -3.385 0.801 1.00 70.44 326 ALA A N 1
ATOM 2391 C CA . ALA A 1 326 ? 23.114 -2.437 1.665 1.00 70.44 326 ALA A CA 1
ATOM 2392 C C . ALA A 1 326 ? 21.894 -3.065 2.359 1.00 70.44 326 ALA A C 1
ATOM 2394 O O . ALA A 1 326 ? 21.961 -3.411 3.536 1.00 70.44 326 ALA A O 1
ATOM 2395 N N . LYS A 1 327 ? 20.777 -3.219 1.642 1.00 80.50 327 LYS A N 1
ATOM 2396 C CA . LYS A 1 327 ? 19.527 -3.800 2.157 1.00 80.50 327 LYS A CA 1
ATOM 2397 C C . LYS A 1 327 ? 19.077 -4.955 1.271 1.00 80.50 327 LYS A C 1
ATOM 2399 O O . LYS A 1 327 ? 19.430 -5.028 0.098 1.00 80.50 327 LYS A O 1
ATOM 2404 N N . SER A 1 328 ? 18.281 -5.855 1.825 1.00 83.62 328 SER A N 1
ATOM 2405 C CA . SER A 1 328 ? 17.709 -6.985 1.097 1.00 83.62 328 SER A CA 1
ATOM 2406 C C . SER A 1 328 ? 16.225 -7.127 1.385 1.00 83.62 328 SER A C 1
ATOM 2408 O O . SER A 1 328 ? 15.794 -6.889 2.512 1.00 83.62 328 SER A O 1
ATOM 2410 N N . VAL A 1 329 ? 15.461 -7.557 0.385 1.00 84.62 329 VAL A N 1
ATOM 2411 C CA . VAL A 1 329 ? 14.061 -7.952 0.546 1.00 84.62 329 VAL A CA 1
ATOM 2412 C C . VAL A 1 329 ? 13.852 -9.315 -0.104 1.00 84.62 329 VAL A C 1
ATOM 2414 O O . VAL A 1 329 ? 14.358 -9.562 -1.199 1.00 84.62 329 VAL A O 1
ATOM 2417 N N . THR A 1 330 ? 13.139 -10.209 0.572 1.00 87.38 330 THR A N 1
ATOM 2418 C CA . THR A 1 330 ? 12.856 -11.554 0.061 1.00 87.38 330 THR A CA 1
ATOM 2419 C C . THR A 1 330 ? 11.473 -11.575 -0.575 1.00 87.38 330 THR A C 1
ATOM 2421 O O . THR A 1 330 ? 10.498 -11.148 0.037 1.00 87.38 330 THR A O 1
ATOM 2424 N N . ILE A 1 331 ? 11.394 -12.071 -1.807 1.00 83.94 331 ILE A N 1
ATOM 2425 C CA . ILE A 1 331 ? 10.166 -12.212 -2.586 1.00 83.94 331 ILE A CA 1
ATOM 2426 C C . ILE A 1 331 ? 9.955 -13.702 -2.859 1.00 83.94 331 ILE A C 1
ATOM 2428 O O . ILE A 1 331 ? 10.737 -14.345 -3.562 1.00 83.94 331 ILE A O 1
ATOM 2432 N N . SER A 1 332 ? 8.887 -14.253 -2.293 1.00 82.44 332 SER A N 1
ATOM 2433 C CA . SER A 1 332 ? 8.393 -15.591 -2.632 1.00 82.44 332 SER A CA 1
ATOM 2434 C C . SER A 1 332 ? 7.588 -15.561 -3.934 1.00 82.44 332 SER A C 1
ATOM 2436 O O . SER A 1 332 ? 7.195 -14.490 -4.397 1.00 82.44 332 SER A O 1
ATOM 2438 N N . SER A 1 333 ? 7.309 -16.734 -4.511 1.00 85.50 333 SER A N 1
ATOM 2439 C CA . SER A 1 333 ? 6.449 -16.865 -5.688 1.00 85.50 333 SER A CA 1
ATOM 2440 C C . SER A 1 333 ? 5.148 -16.097 -5.488 1.00 85.50 333 SER A C 1
ATOM 2442 O O . SER A 1 333 ? 4.401 -16.371 -4.550 1.00 85.50 333 SER A O 1
ATOM 2444 N N . THR A 1 334 ? 4.893 -15.130 -6.363 1.00 84.19 334 THR A N 1
ATOM 2445 C CA . THR A 1 334 ? 3.770 -14.205 -6.228 1.00 84.19 334 THR A CA 1
ATOM 2446 C C . THR A 1 334 ? 3.196 -13.837 -7.589 1.00 84.19 334 THR A C 1
ATOM 2448 O O . THR A 1 334 ? 3.893 -13.850 -8.607 1.00 84.19 334 THR A O 1
ATOM 2451 N N . THR A 1 335 ? 1.909 -13.506 -7.597 1.00 89.50 335 THR A N 1
ATOM 2452 C CA . THR A 1 335 ? 1.248 -12.832 -8.718 1.00 89.50 335 THR A CA 1
ATOM 2453 C C . THR A 1 335 ? 1.053 -11.377 -8.313 1.00 89.50 335 THR A C 1
ATOM 2455 O O . THR A 1 335 ? 0.710 -11.103 -7.164 1.00 89.50 335 THR A O 1
ATOM 2458 N N . GLY A 1 336 ? 1.304 -10.440 -9.225 1.00 85.75 336 GLY A N 1
ATOM 2459 C CA . GLY A 1 336 ? 1.162 -9.015 -8.940 1.00 85.75 336 GLY A CA 1
ATOM 2460 C C . GLY A 1 336 ? -0.274 -8.607 -8.565 1.00 85.75 336 GLY A C 1
ATOM 2461 O O . GLY A 1 336 ? -1.224 -9.347 -8.834 1.00 85.75 336 GLY A O 1
ATOM 2462 N N . PRO A 1 337 ? -0.454 -7.397 -8.006 1.00 90.06 337 PRO A N 1
ATOM 2463 C CA . PRO A 1 337 ? 0.492 -6.289 -8.099 1.00 90.06 337 PRO A CA 1
ATOM 2464 C C . PRO A 1 337 ? 1.559 -6.254 -6.992 1.00 90.06 337 PRO A C 1
ATOM 2466 O O . PRO A 1 337 ? 1.274 -6.432 -5.812 1.00 90.06 337 PRO A O 1
ATOM 2469 N N . PHE A 1 338 ? 2.797 -5.942 -7.374 1.00 90.31 338 PHE A N 1
ATOM 2470 C CA . PHE A 1 338 ? 3.912 -5.717 -6.452 1.00 90.31 338 PHE A CA 1
ATOM 2471 C C . PHE A 1 338 ? 4.922 -4.732 -7.049 1.00 90.31 338 PHE A C 1
ATOM 2473 O O . PHE A 1 338 ? 5.196 -4.770 -8.248 1.00 90.31 338 PHE A O 1
ATOM 2480 N N . THR A 1 339 ? 5.536 -3.889 -6.218 1.00 92.88 339 THR A N 1
ATOM 2481 C CA . THR A 1 339 ? 6.666 -3.045 -6.627 1.00 92.88 339 THR A CA 1
ATOM 2482 C C . THR A 1 339 ? 7.766 -3.029 -5.574 1.00 92.88 339 THR A C 1
ATOM 2484 O O . THR A 1 339 ? 7.498 -2.737 -4.411 1.00 92.88 339 THR A O 1
ATOM 2487 N N . CYS A 1 340 ? 9.011 -3.247 -6.001 1.00 92.81 340 CYS A N 1
ATOM 2488 C CA . CYS A 1 340 ? 10.222 -2.985 -5.225 1.00 92.81 340 CYS A CA 1
ATOM 2489 C C . CYS A 1 340 ? 11.026 -1.855 -5.881 1.00 92.81 340 CYS A C 1
ATOM 2491 O O . CYS A 1 340 ? 11.406 -1.965 -7.045 1.00 92.81 340 CYS A O 1
ATOM 2493 N N . GLY A 1 341 ? 11.288 -0.773 -5.148 1.00 93.50 341 GLY A N 1
ATOM 2494 C CA . GLY A 1 341 ? 12.124 0.346 -5.586 1.00 93.50 341 GLY A CA 1
ATOM 2495 C C . GLY A 1 341 ? 13.368 0.484 -4.714 1.00 93.50 341 GLY A C 1
ATOM 2496 O O . GLY A 1 341 ? 13.267 0.485 -3.490 1.00 93.50 341 GLY A O 1
ATOM 2497 N N . ILE A 1 342 ? 14.538 0.636 -5.333 1.00 92.38 342 ILE A N 1
ATOM 2498 C CA . ILE A 1 342 ? 15.793 0.994 -4.663 1.00 92.38 342 ILE A CA 1
ATOM 2499 C C . ILE A 1 342 ? 16.124 2.422 -5.087 1.00 92.38 342 ILE A C 1
ATOM 2501 O O . ILE A 1 342 ? 16.588 2.670 -6.204 1.00 92.38 342 ILE A O 1
ATOM 2505 N N . LEU A 1 343 ? 15.849 3.365 -4.192 1.00 90.44 343 LEU A N 1
ATOM 2506 C CA . LEU A 1 343 ? 16.054 4.790 -4.410 1.00 90.44 343 LEU A CA 1
ATOM 2507 C C . LEU A 1 343 ? 17.555 5.135 -4.592 1.00 90.44 343 LEU A C 1
ATOM 2509 O O . LEU A 1 343 ? 18.428 4.332 -4.245 1.00 90.44 343 LEU A O 1
ATOM 2513 N N . PRO A 1 344 ? 17.893 6.320 -5.145 1.00 87.81 344 PRO A N 1
ATOM 2514 C CA . PRO A 1 344 ? 19.286 6.734 -5.366 1.00 87.81 344 PRO A CA 1
ATOM 2515 C C . PRO A 1 344 ? 20.150 6.854 -4.096 1.00 87.81 344 PRO A C 1
ATOM 2517 O O . PRO A 1 344 ? 21.373 6.804 -4.194 1.00 87.81 344 PRO A O 1
ATOM 2520 N N . ASP A 1 345 ? 19.529 7.002 -2.924 1.00 84.50 345 ASP A N 1
ATOM 2521 C CA . ASP A 1 345 ? 20.159 7.024 -1.594 1.00 84.50 345 ASP A CA 1
ATOM 2522 C C . ASP A 1 345 ? 20.399 5.614 -1.005 1.00 84.50 345 ASP A C 1
ATOM 2524 O O . ASP A 1 345 ? 21.008 5.479 0.054 1.00 84.50 345 ASP A O 1
ATOM 2528 N N . GLY A 1 346 ? 19.923 4.559 -1.678 1.00 81.88 346 GLY A N 1
ATOM 2529 C CA . GLY A 1 346 ? 19.960 3.173 -1.205 1.00 81.88 346 GLY A CA 1
ATOM 2530 C C . GLY A 1 346 ? 18.731 2.733 -0.405 1.00 81.88 346 GLY A C 1
ATOM 2531 O O . GLY A 1 346 ? 18.624 1.555 -0.042 1.00 81.88 346 GLY A O 1
ATOM 2532 N N . THR A 1 347 ? 17.771 3.627 -0.154 1.00 86.81 347 THR A N 1
ATOM 2533 C CA . THR A 1 347 ? 16.515 3.278 0.513 1.00 86.81 347 THR A CA 1
ATOM 2534 C C . THR A 1 347 ? 15.741 2.280 -0.347 1.00 86.81 347 THR A C 1
ATOM 2536 O O . THR A 1 347 ? 15.387 2.548 -1.493 1.00 86.81 347 THR A O 1
ATOM 2539 N N . THR A 1 348 ? 15.505 1.091 0.207 1.00 89.00 348 THR A N 1
ATOM 2540 C CA . THR A 1 348 ? 14.749 0.012 -0.441 1.00 89.00 348 THR A CA 1
ATOM 2541 C C . THR A 1 348 ? 13.313 0.038 0.074 1.00 89.00 348 THR A C 1
ATOM 2543 O O . THR A 1 348 ? 13.103 0.058 1.286 1.00 89.00 348 THR A O 1
ATOM 2546 N N . LEU A 1 349 ? 12.347 0.059 -0.842 1.00 90.25 349 LEU A N 1
ATOM 2547 C CA . LEU A 1 349 ? 10.917 0.196 -0.577 1.00 90.25 349 LEU A CA 1
ATOM 2548 C C . LEU A 1 349 ? 10.143 -0.917 -1.286 1.00 90.25 349 LEU A C 1
ATOM 2550 O O . LEU A 1 349 ? 10.405 -1.187 -2.457 1.00 90.25 349 LEU A O 1
ATOM 2554 N N . THR A 1 350 ? 9.152 -1.505 -0.618 1.00 89.88 350 THR A N 1
ATOM 2555 C CA . THR A 1 350 ? 8.287 -2.551 -1.186 1.00 89.88 350 THR A CA 1
ATOM 2556 C C . THR A 1 350 ? 6.819 -2.285 -0.917 1.00 89.88 350 THR A C 1
ATOM 2558 O O . THR A 1 350 ? 6.454 -1.919 0.198 1.00 89.88 350 THR A O 1
ATOM 2561 N N . TYR A 1 351 ? 5.980 -2.529 -1.921 1.00 89.06 351 TYR A N 1
ATOM 2562 C CA . TYR A 1 351 ? 4.536 -2.329 -1.854 1.00 89.06 351 TYR A CA 1
ATOM 2563 C C . TYR A 1 351 ? 3.800 -3.440 -2.604 1.00 89.06 351 TYR A C 1
ATOM 2565 O O . TYR A 1 351 ? 4.189 -3.795 -3.715 1.00 89.06 351 TYR A O 1
ATOM 2573 N N . ASN A 1 352 ? 2.677 -3.906 -2.057 1.00 86.50 352 ASN A N 1
ATOM 2574 C CA . ASN A 1 352 ? 1.765 -4.859 -2.710 1.00 86.50 352 ASN A CA 1
ATOM 2575 C C . ASN A 1 352 ? 0.782 -4.135 -3.657 1.00 86.50 352 ASN A C 1
ATOM 2577 O O . ASN A 1 352 ? -0.427 -4.341 -3.619 1.00 86.50 352 ASN A O 1
ATOM 2581 N N . GLN A 1 353 ? 1.313 -3.196 -4.444 1.00 88.06 353 GLN A N 1
ATOM 2582 C CA . GLN A 1 353 ? 0.608 -2.406 -5.454 1.00 88.06 353 GLN A CA 1
ATOM 2583 C C . GLN A 1 353 ? 1.609 -1.907 -6.512 1.00 88.06 353 GLN A C 1
ATOM 2585 O O . GLN A 1 353 ? 2.826 -1.951 -6.300 1.00 88.06 353 GLN A O 1
ATOM 2590 N N . VAL A 1 354 ? 1.116 -1.426 -7.657 1.00 92.06 354 VAL A N 1
ATOM 2591 C CA . VAL A 1 354 ? 1.949 -0.772 -8.682 1.00 92.06 354 VAL A CA 1
ATOM 2592 C C . VAL A 1 354 ? 2.312 0.633 -8.199 1.00 92.06 354 VAL A C 1
ATOM 2594 O O . VAL A 1 354 ? 1.426 1.471 -8.055 1.00 92.06 354 VAL A O 1
ATOM 2597 N N . MET A 1 355 ? 3.599 0.902 -7.966 1.00 94.56 355 MET A N 1
ATOM 2598 C CA . MET A 1 355 ? 4.083 2.174 -7.417 1.00 94.56 355 MET A CA 1
ATOM 2599 C C . MET A 1 355 ? 4.977 2.943 -8.384 1.00 94.56 355 MET A C 1
ATOM 2601 O O . MET A 1 355 ? 5.883 2.387 -9.003 1.00 94.56 355 MET A O 1
ATOM 2605 N N . PHE A 1 356 ? 4.776 4.257 -8.416 1.00 96.12 356 PHE A N 1
ATOM 2606 C CA . PHE A 1 356 ? 5.615 5.217 -9.123 1.00 96.12 356 PHE A CA 1
ATOM 2607 C C . PHE A 1 356 ? 6.376 6.084 -8.114 1.00 96.12 356 PHE A C 1
ATOM 2609 O O . PHE A 1 356 ? 5.770 6.829 -7.347 1.00 96.12 356 PHE A O 1
ATOM 2616 N N . PHE A 1 357 ? 7.708 6.007 -8.108 1.00 97.00 357 PHE A N 1
ATOM 2617 C CA . PHE A 1 357 ? 8.550 6.760 -7.171 1.00 97.00 357 PHE A CA 1
ATOM 2618 C C . PHE A 1 357 ? 9.033 8.062 -7.808 1.00 97.00 357 PHE A C 1
ATOM 2620 O O . PHE A 1 357 ? 9.856 8.020 -8.720 1.00 97.00 357 PHE A O 1
ATOM 2627 N N . VAL A 1 358 ? 8.562 9.212 -7.331 1.00 97.25 358 VAL A N 1
ATOM 2628 C CA . VAL A 1 358 ? 9.093 10.528 -7.708 1.00 97.25 358 VAL A CA 1
ATOM 2629 C C . VAL A 1 358 ? 10.422 10.722 -6.982 1.00 97.25 358 VAL A C 1
ATOM 2631 O O . VAL A 1 358 ? 10.445 10.817 -5.758 1.00 97.25 358 VAL A O 1
ATOM 2634 N N . ILE A 1 359 ? 11.518 10.767 -7.738 1.00 94.94 359 ILE A N 1
ATOM 2635 C CA . ILE A 1 359 ? 12.902 10.921 -7.245 1.00 94.94 359 ILE A CA 1
ATOM 2636 C C . ILE A 1 359 ? 13.537 12.257 -7.654 1.00 94.94 359 ILE A C 1
ATOM 2638 O O . ILE A 1 359 ? 14.708 12.511 -7.376 1.00 94.94 359 ILE A O 1
ATOM 2642 N N . LYS A 1 360 ? 12.782 13.093 -8.369 1.00 95.50 360 LYS A N 1
ATOM 2643 C CA . LYS A 1 360 ? 13.161 14.446 -8.767 1.00 95.50 360 LYS A CA 1
ATOM 2644 C C . LYS A 1 360 ? 11.896 15.285 -8.924 1.00 95.50 360 LYS A C 1
ATOM 2646 O O . LYS A 1 360 ? 10.936 14.826 -9.537 1.00 95.50 360 LYS A O 1
ATOM 2651 N N . SER A 1 361 ? 11.917 16.518 -8.424 1.00 97.25 361 SER A N 1
ATOM 2652 C CA . SER A 1 361 ? 10.786 17.444 -8.530 1.00 97.25 361 SER A CA 1
ATOM 2653 C C . SER A 1 361 ? 10.345 17.693 -9.975 1.00 97.25 361 SER A C 1
ATOM 2655 O O . SER A 1 361 ? 11.181 17.798 -10.878 1.00 97.25 361 SER A O 1
ATOM 2657 N N . GLY A 1 362 ? 9.036 17.831 -10.178 1.00 95.31 362 GLY A N 1
ATOM 2658 C CA . GLY A 1 362 ? 8.422 18.154 -11.462 1.00 95.31 362 GLY A CA 1
ATOM 2659 C C . GLY A 1 362 ? 6.962 17.714 -11.552 1.00 95.31 362 GLY A C 1
ATOM 2660 O O . GLY A 1 362 ? 6.328 17.381 -10.551 1.00 95.31 362 GLY A O 1
ATOM 2661 N N . ASP A 1 363 ? 6.422 17.765 -12.765 1.00 94.38 363 ASP A N 1
ATOM 2662 C CA . ASP A 1 363 ? 5.010 17.493 -13.029 1.00 94.38 363 ASP A CA 1
ATOM 2663 C C . ASP A 1 363 ? 4.713 15.992 -13.178 1.00 94.38 363 ASP A C 1
ATOM 2665 O O . ASP A 1 363 ? 5.521 15.245 -13.732 1.00 94.38 363 ASP A O 1
ATOM 2669 N N . ILE A 1 364 ? 3.527 15.569 -12.736 1.00 93.56 364 ILE A N 1
ATOM 2670 C CA . ILE A 1 364 ? 3.021 14.188 -12.764 1.00 93.56 364 ILE A CA 1
ATOM 2671 C C . ILE A 1 364 ? 3.099 13.489 -14.136 1.00 93.56 364 ILE A C 1
ATOM 2673 O O . ILE A 1 364 ? 3.266 12.272 -14.189 1.00 93.56 364 ILE A O 1
ATOM 2677 N N . GLY A 1 365 ? 3.036 14.225 -15.251 1.00 92.44 365 GLY A N 1
ATOM 2678 C CA . GLY A 1 365 ? 3.223 13.663 -16.596 1.00 92.44 365 GLY A CA 1
ATOM 2679 C C . GLY A 1 365 ? 4.688 13.422 -16.997 1.00 92.44 365 GLY A C 1
ATOM 2680 O O . GLY A 1 365 ? 4.962 12.818 -18.036 1.00 92.44 365 GLY A O 1
ATOM 2681 N N . THR A 1 366 ? 5.656 13.894 -16.209 1.00 93.88 366 THR A N 1
ATOM 2682 C CA . THR A 1 366 ? 7.071 13.976 -16.603 1.00 93.88 366 THR A CA 1
ATOM 2683 C C . THR A 1 366 ? 7.839 12.711 -16.223 1.00 93.88 366 THR A C 1
ATOM 2685 O O . THR A 1 366 ? 8.326 12.576 -15.104 1.00 93.88 366 THR A O 1
ATOM 2688 N N . GLY A 1 367 ? 8.030 11.789 -17.173 1.00 90.06 367 GLY A N 1
ATOM 2689 C CA . GLY A 1 367 ? 8.700 10.502 -16.917 1.00 90.06 367 GLY A CA 1
ATOM 2690 C C . GLY A 1 367 ? 10.082 10.600 -16.252 1.00 90.06 367 GLY A C 1
ATOM 2691 O O . GLY A 1 367 ? 10.411 9.780 -15.401 1.00 90.06 367 GLY A O 1
ATOM 2692 N N . SER A 1 368 ? 10.870 11.640 -16.550 1.00 90.00 368 SER A N 1
ATOM 2693 C CA . SER A 1 368 ? 12.203 11.850 -15.956 1.00 90.00 368 SER A CA 1
ATOM 2694 C C . SER A 1 368 ? 12.201 12.267 -14.475 1.00 90.00 368 SER A C 1
ATOM 2696 O O . SER A 1 368 ? 13.271 12.320 -13.865 1.00 90.00 368 SER A O 1
ATOM 2698 N N . CYS A 1 369 ? 11.032 12.538 -13.890 1.00 93.81 369 CYS A N 1
ATOM 2699 C CA . CYS A 1 369 ? 10.855 12.733 -12.449 1.00 93.81 369 CYS A CA 1
ATOM 2700 C C . CYS A 1 369 ? 10.775 11.404 -11.681 1.00 93.81 369 CYS A C 1
ATOM 2702 O O . CYS A 1 369 ? 10.978 11.385 -10.466 1.00 93.81 369 CYS A O 1
ATOM 2704 N N . TYR A 1 370 ? 10.508 10.297 -12.380 1.00 95.00 370 TYR A N 1
ATOM 2705 C CA . TYR A 1 370 ? 10.239 8.993 -11.787 1.00 95.00 370 TYR A CA 1
ATOM 2706 C C . TYR A 1 370 ? 11.439 8.041 -11.845 1.00 95.00 370 TYR A C 1
ATOM 2708 O O . TYR A 1 370 ? 12.203 8.011 -12.815 1.00 95.00 370 TYR A O 1
ATOM 2716 N N . LEU A 1 371 ? 11.570 7.199 -10.819 1.00 92.81 371 LEU A N 1
ATOM 2717 C CA . LEU A 1 371 ? 12.469 6.048 -10.819 1.00 92.81 371 LEU A CA 1
ATOM 2718 C C . LEU A 1 371 ? 12.117 5.129 -11.998 1.00 92.81 371 LEU A C 1
ATOM 2720 O O . LEU A 1 371 ? 10.950 4.829 -12.237 1.00 92.81 371 LEU A O 1
ATOM 2724 N N . GLY A 1 372 ? 13.121 4.726 -12.776 1.00 86.75 372 GLY A N 1
ATOM 2725 C CA . GLY A 1 372 ? 12.898 3.988 -14.022 1.00 86.75 372 GLY A CA 1
ATOM 2726 C C . GLY A 1 372 ? 12.367 4.824 -15.200 1.00 86.75 372 GLY A C 1
ATOM 2727 O O . GLY A 1 372 ? 12.064 4.263 -16.253 1.00 86.75 372 GLY A O 1
ATOM 2728 N N . GLY A 1 373 ? 12.264 6.152 -15.063 1.00 87.50 373 GLY A N 1
ATOM 2729 C CA . GLY A 1 373 ? 12.012 7.084 -16.169 1.00 87.50 373 GLY A CA 1
ATOM 2730 C C . GLY A 1 373 ? 10.597 7.063 -16.761 1.00 87.50 373 GLY A C 1
ATOM 2731 O O . GLY A 1 373 ? 10.394 7.595 -17.850 1.00 87.50 373 GLY A O 1
ATOM 2732 N N . SER A 1 374 ? 9.633 6.432 -16.085 1.00 87.12 374 SER A N 1
ATOM 2733 C CA . SER A 1 374 ? 8.263 6.236 -16.577 1.00 87.12 374 SER A CA 1
ATOM 2734 C C . SER A 1 374 ? 7.252 6.931 -15.667 1.00 87.12 374 SER A C 1
ATOM 2736 O O . SER A 1 374 ? 7.206 6.639 -14.478 1.00 87.12 374 SER A O 1
ATOM 2738 N N . ALA A 1 375 ? 6.429 7.820 -16.227 1.00 92.12 375 ALA A N 1
ATOM 2739 C CA . ALA A 1 375 ? 5.313 8.448 -15.517 1.00 92.12 375 ALA A CA 1
ATOM 2740 C C . ALA A 1 375 ? 4.091 7.508 -15.451 1.00 92.12 375 ALA A C 1
ATOM 2742 O O . ALA A 1 375 ? 3.953 6.627 -16.312 1.00 92.12 375 ALA A O 1
ATOM 2743 N N . PRO A 1 376 ? 3.182 7.686 -14.473 1.00 92.81 376 PRO A N 1
ATOM 2744 C CA . PRO A 1 376 ? 1.904 6.987 -14.468 1.00 92.81 376 PRO A CA 1
ATOM 2745 C C . PRO A 1 376 ? 1.073 7.362 -15.702 1.00 92.81 376 PRO A C 1
ATOM 2747 O O . PRO A 1 376 ? 1.080 8.499 -16.168 1.00 92.81 376 PRO A O 1
ATOM 2750 N N . THR A 1 377 ? 0.328 6.395 -16.235 1.00 91.50 377 THR A N 1
ATOM 2751 C CA . THR A 1 377 ? -0.552 6.582 -17.400 1.00 91.50 377 THR A CA 1
ATOM 2752 C C . THR A 1 377 ? -1.860 5.827 -17.195 1.00 91.50 377 THR A C 1
ATOM 2754 O O . THR A 1 377 ? -1.902 4.857 -16.438 1.00 91.50 377 THR A O 1
ATOM 2757 N N . GLY A 1 378 ? -2.923 6.233 -17.900 1.00 88.19 378 GLY A N 1
ATOM 2758 C CA . GLY A 1 378 ? -4.217 5.538 -17.873 1.00 88.19 378 GLY A CA 1
ATOM 2759 C C . GLY A 1 378 ? -4.092 4.020 -18.087 1.00 88.19 378 GLY A C 1
ATOM 2760 O O . GLY A 1 378 ? -4.492 3.275 -17.198 1.00 88.19 378 GLY A O 1
ATOM 2761 N N . PRO A 1 379 ? -3.460 3.545 -19.181 1.00 86.56 379 PRO A N 1
ATOM 2762 C CA . PRO A 1 379 ? -3.275 2.113 -19.430 1.00 86.56 379 PRO A CA 1
ATOM 2763 C C . PRO A 1 379 ? -2.413 1.390 -18.389 1.00 86.56 379 PRO A C 1
ATOM 2765 O O . PRO A 1 379 ? -2.649 0.217 -18.121 1.00 86.56 379 PRO A O 1
ATOM 2768 N N . ALA A 1 380 ? -1.428 2.061 -17.775 1.00 84.62 380 ALA A N 1
ATOM 2769 C CA . ALA A 1 380 ? -0.661 1.452 -16.690 1.00 84.62 380 ALA A CA 1
ATOM 2770 C C . ALA A 1 380 ? -1.522 1.243 -15.432 1.00 84.62 380 ALA A C 1
ATOM 2772 O O . ALA A 1 380 ? -1.392 0.218 -14.775 1.00 84.62 380 ALA A O 1
ATOM 2773 N N . CYS A 1 381 ? -2.419 2.177 -15.120 1.00 90.44 381 CYS A N 1
ATOM 2774 C CA . CYS A 1 381 ? -3.182 2.176 -13.871 1.00 90.44 381 CYS A CA 1
ATOM 2775 C C . CYS A 1 381 ? -4.620 1.648 -14.002 1.00 90.44 381 CYS A C 1
ATOM 2777 O O . CYS A 1 381 ? -5.396 1.739 -13.055 1.00 90.44 381 CYS A O 1
ATOM 2779 N N . ALA A 1 382 ? -4.995 1.101 -15.161 1.00 83.38 382 ALA A N 1
ATOM 2780 C CA . ALA A 1 382 ? -6.382 0.769 -15.479 1.00 83.38 382 ALA A CA 1
ATOM 2781 C C . ALA A 1 382 ? -6.994 -0.336 -14.596 1.00 83.38 382 ALA A C 1
ATOM 2783 O O . ALA A 1 382 ? -8.166 -0.237 -14.249 1.00 83.38 382 ALA A O 1
ATOM 2784 N N . SER A 1 383 ? -6.232 -1.376 -14.240 1.00 73.88 383 SER A N 1
ATOM 2785 C CA . SER A 1 383 ? -6.774 -2.600 -13.625 1.00 73.88 383 SER A CA 1
ATOM 2786 C C . SER A 1 383 ? -7.002 -2.506 -12.114 1.00 73.88 383 SER A C 1
ATOM 2788 O O . SER A 1 383 ? -8.087 -2.829 -11.645 1.00 73.88 383 SER A O 1
ATOM 2790 N N . SER A 1 384 ? -5.999 -2.068 -11.348 1.00 72.38 384 SER A N 1
ATOM 2791 C CA . SER A 1 384 ? -6.047 -1.996 -9.873 1.00 72.38 384 SER A CA 1
ATOM 2792 C C . SER A 1 384 ? -5.830 -0.588 -9.312 1.00 72.38 384 SER A C 1
ATOM 2794 O O . SER A 1 384 ? -5.708 -0.419 -8.101 1.00 72.38 384 SER A O 1
ATOM 2796 N N . GLY A 1 385 ? -5.685 0.413 -10.182 1.00 85.38 385 GLY A N 1
ATOM 2797 C CA . GLY A 1 385 ? -5.059 1.681 -9.823 1.00 85.38 385 GLY A CA 1
ATOM 2798 C C . GLY A 1 385 ? -3.549 1.555 -9.582 1.00 85.38 385 GLY A C 1
ATOM 2799 O O . GLY A 1 385 ? -2.981 0.459 -9.546 1.00 85.38 385 GLY A O 1
ATOM 2800 N N . CYS A 1 386 ? -2.902 2.708 -9.429 1.00 92.25 386 CYS A N 1
ATOM 2801 C CA . CYS A 1 386 ? -1.498 2.838 -9.038 1.00 92.25 386 CYS A CA 1
ATOM 2802 C C . CYS A 1 386 ? -1.354 3.685 -7.772 1.00 92.25 386 CYS A C 1
ATOM 2804 O O . CYS A 1 386 ? -2.181 4.559 -7.507 1.00 92.25 386 CYS A O 1
ATOM 2806 N N . GLY A 1 387 ? -0.249 3.512 -7.054 1.00 95.19 387 GLY A N 1
ATOM 2807 C CA . GLY A 1 387 ? 0.208 4.460 -6.048 1.00 95.19 387 GLY A CA 1
ATOM 2808 C C . GLY A 1 387 ? 1.372 5.328 -6.539 1.00 95.19 387 GLY A C 1
ATOM 2809 O O . GLY A 1 387 ? 2.124 4.957 -7.445 1.00 95.19 387 GLY A O 1
ATOM 2810 N N . ILE A 1 388 ? 1.542 6.495 -5.923 1.00 97.00 388 ILE A N 1
ATOM 2811 C CA . ILE A 1 388 ? 2.693 7.383 -6.110 1.00 97.00 388 ILE A CA 1
ATOM 2812 C C . ILE A 1 388 ? 3.395 7.573 -4.764 1.00 97.00 388 ILE A C 1
ATOM 2814 O O . ILE A 1 388 ? 2.753 7.851 -3.756 1.00 97.00 388 ILE A O 1
ATOM 2818 N N . TYR A 1 389 ? 4.719 7.459 -4.752 1.00 97.25 389 TYR A N 1
ATOM 2819 C CA . TYR A 1 389 ? 5.575 7.785 -3.614 1.00 97.25 389 TYR A CA 1
ATOM 2820 C C . TYR A 1 389 ? 6.395 9.029 -3.958 1.00 97.25 389 TYR A C 1
ATOM 2822 O O . TYR A 1 389 ? 7.145 9.0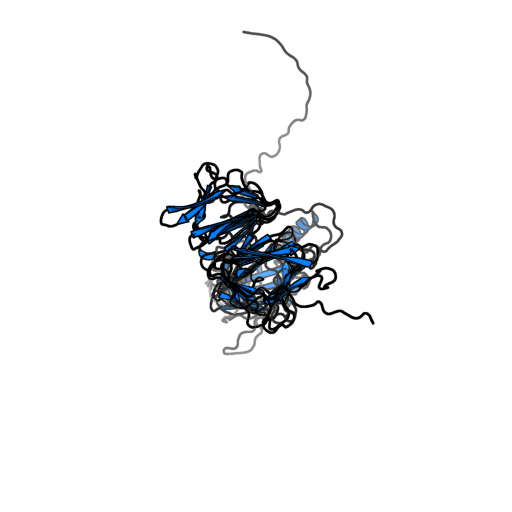08 -4.933 1.00 97.25 389 TYR A O 1
ATOM 2830 N N . VAL A 1 390 ? 6.280 10.103 -3.176 1.00 97.94 390 VAL A N 1
ATOM 2831 C CA . VAL A 1 390 ? 7.104 11.309 -3.337 1.00 97.94 390 VAL A CA 1
ATOM 2832 C C . VAL A 1 390 ? 8.297 11.220 -2.390 1.00 97.94 390 VAL A C 1
ATOM 2834 O O . VAL A 1 390 ? 8.112 11.222 -1.174 1.00 97.94 390 VAL A O 1
ATOM 2837 N N . ALA A 1 391 ? 9.510 11.083 -2.930 1.00 95.69 391 ALA A N 1
ATOM 2838 C CA . ALA A 1 391 ? 10.720 10.948 -2.121 1.00 95.69 391 ALA A CA 1
ATOM 2839 C C . ALA A 1 391 ? 11.084 12.260 -1.393 1.00 95.69 391 ALA A C 1
ATOM 2841 O O . ALA A 1 391 ? 10.676 13.338 -1.837 1.00 95.69 391 ALA A O 1
ATOM 2842 N N . PRO A 1 392 ? 11.870 12.197 -0.299 1.00 93.81 392 PRO A N 1
ATOM 2843 C CA . PRO A 1 392 ? 12.376 13.384 0.387 1.00 93.81 392 PRO A CA 1
ATOM 2844 C C . PRO A 1 392 ? 13.019 14.402 -0.565 1.00 93.81 392 PRO A C 1
ATOM 2846 O O . PRO A 1 392 ? 13.637 14.038 -1.568 1.00 93.81 392 PRO A O 1
ATOM 2849 N N . SER A 1 393 ? 12.858 15.687 -0.251 1.00 92.75 393 SER A N 1
ATOM 2850 C CA . SER A 1 393 ? 13.335 16.829 -1.048 1.00 92.75 393 SER A CA 1
ATOM 2851 C C . SER A 1 393 ? 12.751 16.938 -2.467 1.00 92.75 393 SER A C 1
ATOM 2853 O O . SER A 1 393 ? 13.233 17.747 -3.262 1.00 92.75 393 SER A O 1
ATOM 2855 N N . CYS A 1 394 ? 11.715 16.160 -2.806 1.00 96.31 394 CYS A N 1
ATOM 2856 C CA . CYS A 1 394 ? 11.019 16.244 -4.091 1.00 96.31 394 CYS A CA 1
ATOM 2857 C C . CYS A 1 394 ? 9.666 16.960 -3.970 1.00 96.31 394 CYS A C 1
ATOM 2859 O O . CYS A 1 394 ? 8.918 16.761 -3.014 1.00 96.31 394 CYS A O 1
ATOM 2861 N N . THR A 1 395 ? 9.319 17.727 -5.004 1.00 97.44 395 THR A N 1
ATOM 2862 C CA . THR A 1 395 ? 7.982 18.301 -5.198 1.00 97.44 395 THR A CA 1
ATOM 2863 C C . THR A 1 395 ? 7.330 17.664 -6.415 1.00 97.44 395 THR A C 1
ATOM 2865 O O . THR A 1 395 ? 7.789 17.872 -7.539 1.00 97.44 395 THR A O 1
ATOM 2868 N N . LEU A 1 396 ? 6.251 16.916 -6.202 1.00 97.25 396 LEU A N 1
ATOM 2869 C CA . LEU A 1 396 ? 5.340 16.508 -7.266 1.00 97.25 396 LEU A CA 1
ATOM 2870 C C . LEU A 1 396 ? 4.306 17.616 -7.470 1.00 97.25 396 LEU A C 1
ATOM 2872 O O . LEU A 1 396 ? 3.660 18.017 -6.507 1.00 97.25 396 LEU A O 1
ATOM 2876 N N . THR A 1 397 ? 4.111 18.078 -8.702 1.00 95.00 397 THR A N 1
ATOM 2877 C CA . THR A 1 397 ? 2.995 18.970 -9.052 1.00 95.00 397 THR A CA 1
ATOM 2878 C C . THR A 1 397 ? 2.064 18.321 -10.072 1.00 95.00 397 THR A C 1
ATOM 2880 O O . THR A 1 397 ? 2.453 17.433 -10.831 1.00 95.00 397 THR A O 1
ATOM 2883 N N . THR A 1 398 ? 0.813 18.763 -10.073 1.00 93.25 398 THR A N 1
ATOM 2884 C CA . THR A 1 398 ? -0.228 18.381 -11.039 1.00 93.25 398 THR A CA 1
ATOM 2885 C C . THR A 1 398 ? -0.585 19.544 -11.969 1.00 93.25 398 THR A C 1
ATOM 2887 O O . THR A 1 398 ? -1.679 19.586 -12.535 1.00 93.25 398 THR A O 1
ATOM 2890 N N . ALA A 1 399 ? 0.329 20.508 -12.118 1.00 88.06 399 ALA A N 1
ATOM 2891 C CA . ALA A 1 399 ? 0.099 21.750 -12.840 1.00 88.06 399 ALA A CA 1
ATOM 2892 C C . ALA A 1 399 ? -0.333 21.548 -14.306 1.00 88.06 399 ALA A C 1
ATOM 2894 O O . ALA A 1 399 ? -1.163 22.301 -14.812 1.00 88.06 399 ALA A O 1
ATOM 2895 N N . SER A 1 400 ? 0.166 20.510 -14.984 1.00 88.00 400 SER A N 1
ATOM 2896 C CA . SER A 1 400 ? -0.235 20.177 -16.359 1.00 88.00 400 SER A CA 1
ATOM 2897 C C . SER A 1 400 ? -1.690 19.709 -16.493 1.00 88.00 400 SER A C 1
ATOM 2899 O O . SER A 1 400 ? -2.242 19.739 -17.592 1.00 88.00 400 SER A O 1
ATOM 2901 N N . LEU A 1 401 ? -2.326 19.281 -15.396 1.00 88.62 401 LEU A N 1
ATOM 2902 C CA . LEU A 1 401 ? -3.640 18.635 -15.413 1.00 88.62 401 LEU A CA 1
ATOM 2903 C C . LEU A 1 401 ? -4.825 19.612 -15.431 1.00 88.62 401 LEU A C 1
ATOM 2905 O O . LEU A 1 401 ? -5.972 19.166 -15.392 1.00 88.62 401 LEU A O 1
ATOM 2909 N N . SER A 1 402 ? -4.577 20.928 -15.445 1.00 83.94 402 SER A N 1
ATOM 2910 C CA . SER A 1 402 ? -5.608 21.976 -15.585 1.00 83.94 402 SER A CA 1
ATOM 2911 C C . SER A 1 402 ? -6.819 21.812 -14.648 1.00 83.94 402 SER A C 1
ATOM 2913 O O . SER A 1 402 ? -7.954 22.106 -15.015 1.00 83.94 402 SER A O 1
ATOM 2915 N N . GLY A 1 403 ? -6.582 21.313 -13.429 1.00 87.88 403 GLY A N 1
ATOM 2916 C CA . GLY A 1 403 ? -7.618 21.125 -12.412 1.00 87.88 403 GLY A CA 1
ATOM 2917 C C . GLY A 1 403 ? -8.216 19.718 -12.284 1.00 87.88 403 GLY A C 1
ATOM 2918 O O . GLY A 1 403 ? -9.055 19.544 -11.401 1.00 87.88 403 GLY A O 1
ATOM 2919 N N . GLN A 1 404 ? -7.826 18.712 -13.087 1.00 92.06 404 GLN A N 1
ATOM 2920 C CA . GLN A 1 404 ? -8.435 17.370 -13.003 1.00 92.06 404 GLN A CA 1
ATOM 2921 C C . GLN A 1 404 ? -7.460 16.178 -13.124 1.00 92.06 404 GLN A C 1
ATOM 2923 O O . GLN A 1 404 ? -6.933 15.881 -14.197 1.00 92.06 404 GLN A O 1
ATOM 2928 N N . LEU A 1 405 ? -7.339 15.379 -12.058 1.00 93.56 405 LEU A N 1
ATOM 2929 C CA . LEU A 1 405 ? -6.668 14.076 -12.079 1.00 93.56 405 LEU A CA 1
ATOM 2930 C C . LEU A 1 405 ? -7.604 12.974 -12.593 1.00 93.56 405 LEU A C 1
ATOM 2932 O O . LEU A 1 405 ? -8.497 12.510 -11.885 1.00 93.56 405 LEU A O 1
ATOM 2936 N N . SER A 1 406 ? -7.367 12.539 -13.834 1.00 92.19 406 SER A N 1
ATOM 2937 C CA . SER A 1 406 ? -8.185 11.516 -14.514 1.00 92.19 406 SER A CA 1
ATOM 2938 C C . SER A 1 406 ? -7.554 10.113 -14.532 1.00 92.19 406 SER A C 1
ATOM 2940 O O . SER A 1 406 ? -8.234 9.136 -14.834 1.00 92.19 406 SER A O 1
ATOM 2942 N N . ILE A 1 407 ? -6.262 9.991 -14.203 1.00 92.75 407 ILE A N 1
ATOM 2943 C CA . ILE A 1 407 ? -5.574 8.696 -14.066 1.00 92.75 407 ILE A CA 1
ATOM 2944 C C . ILE A 1 407 ? -6.045 8.023 -12.768 1.00 92.75 407 ILE A C 1
ATOM 2946 O O . ILE A 1 407 ? -6.302 8.703 -11.774 1.00 92.75 407 ILE A O 1
ATOM 2950 N N . ASN A 1 408 ? -6.159 6.693 -12.765 1.00 93.75 408 ASN A N 1
ATOM 2951 C CA . ASN A 1 408 ? -6.523 5.918 -11.577 1.00 93.75 408 ASN A CA 1
ATOM 2952 C C . ASN A 1 408 ? -5.336 5.808 -10.598 1.00 93.75 408 ASN A C 1
ATOM 2954 O O . ASN A 1 408 ? -4.649 4.790 -10.525 1.00 93.75 408 ASN A O 1
ATOM 2958 N N . ILE A 1 409 ? -5.050 6.901 -9.890 1.00 94.75 409 ILE A N 1
ATOM 2959 C CA . ILE A 1 409 ? -4.086 6.931 -8.790 1.00 94.75 409 ILE A CA 1
ATOM 2960 C C . ILE A 1 409 ? -4.852 6.678 -7.493 1.00 94.75 409 ILE A C 1
ATOM 2962 O O . ILE A 1 409 ? -5.461 7.594 -6.948 1.00 94.75 409 ILE A O 1
ATOM 2966 N N . GLY A 1 410 ? -4.819 5.437 -7.010 1.00 93.06 410 GLY A N 1
ATOM 2967 C CA . GLY A 1 410 ? -5.492 5.034 -5.776 1.00 93.06 410 GLY A CA 1
ATOM 2968 C C . GLY A 1 410 ? -4.801 5.554 -4.514 1.00 93.06 410 GLY A C 1
ATOM 2969 O O . GLY A 1 410 ? -5.456 5.713 -3.488 1.00 93.06 410 GLY A O 1
ATOM 2970 N N . THR A 1 411 ? -3.496 5.857 -4.576 1.00 95.31 411 THR A N 1
ATOM 2971 C CA . THR A 1 411 ? -2.731 6.326 -3.407 1.00 95.31 411 THR A CA 1
ATOM 2972 C C . THR A 1 411 ? -1.648 7.347 -3.766 1.00 95.31 411 THR A C 1
ATOM 2974 O O . THR A 1 411 ? -0.935 7.179 -4.752 1.00 95.31 411 THR A O 1
ATOM 2977 N N . ILE A 1 412 ? -1.449 8.375 -2.937 1.00 97.56 412 ILE A N 1
ATOM 2978 C CA . ILE A 1 412 ? -0.271 9.257 -2.975 1.00 97.56 412 ILE A CA 1
ATOM 2979 C C . ILE A 1 412 ? 0.345 9.322 -1.577 1.00 97.56 412 ILE A C 1
ATOM 2981 O O . ILE A 1 412 ? -0.339 9.665 -0.620 1.00 97.56 412 ILE A O 1
ATOM 2985 N N . ILE A 1 413 ? 1.642 9.035 -1.468 1.00 97.00 413 ILE A N 1
ATOM 2986 C CA . ILE A 1 413 ? 2.417 9.087 -0.224 1.00 97.00 413 ILE A CA 1
ATOM 2987 C C . ILE A 1 413 ? 3.390 10.261 -0.307 1.00 97.00 413 ILE A C 1
ATOM 2989 O O . ILE A 1 413 ? 4.294 10.265 -1.144 1.00 97.00 413 ILE A O 1
ATOM 2993 N N . VAL A 1 414 ? 3.215 11.243 0.572 1.00 97.88 414 VAL A N 1
ATOM 2994 C CA . VAL A 1 414 ? 4.073 12.426 0.693 1.00 97.88 414 VAL A CA 1
ATOM 2995 C C . VAL A 1 414 ? 4.971 12.233 1.910 1.00 97.88 414 VAL A C 1
ATOM 2997 O O . VAL A 1 414 ? 4.491 12.214 3.041 1.00 97.88 414 VAL A O 1
ATOM 3000 N N . ASN A 1 415 ? 6.267 12.028 1.687 1.00 95.00 415 ASN A N 1
ATOM 3001 C CA . ASN A 1 415 ? 7.234 11.723 2.743 1.00 95.00 415 ASN A CA 1
ATOM 3002 C C . ASN A 1 415 ? 7.837 12.989 3.370 1.00 95.00 415 ASN A C 1
ATOM 3004 O O . ASN A 1 415 ? 7.614 14.105 2.895 1.00 95.00 415 ASN A O 1
ATOM 3008 N N . SER A 1 416 ? 8.625 12.804 4.430 1.00 94.00 416 SER A N 1
ATOM 3009 C CA . SER A 1 416 ? 9.316 13.894 5.125 1.00 94.00 416 SER A CA 1
ATOM 3010 C C . SER A 1 416 ? 10.170 14.736 4.172 1.00 94.00 416 SER A C 1
ATOM 3012 O O . SER A 1 416 ? 10.910 14.190 3.353 1.00 94.00 416 SER A O 1
ATOM 3014 N N . GLY A 1 417 ? 10.055 16.063 4.255 1.00 94.00 417 GLY A N 1
ATOM 3015 C CA . GLY A 1 417 ? 10.765 16.999 3.381 1.00 94.00 417 GLY A CA 1
ATOM 3016 C C . GLY A 1 417 ? 10.294 16.999 1.923 1.00 94.00 417 GLY A C 1
ATOM 3017 O O . GLY A 1 417 ? 11.016 17.505 1.070 1.00 94.00 417 GLY A O 1
ATOM 3018 N N . SER A 1 418 ? 9.133 16.415 1.611 1.00 97.44 418 SER A N 1
ATOM 3019 C CA . SER A 1 418 ? 8.560 16.385 0.258 1.00 97.44 418 SER A CA 1
ATOM 3020 C C . SER A 1 418 ? 7.196 17.075 0.190 1.00 97.44 418 SER A C 1
ATOM 3022 O O . SER A 1 418 ? 6.493 17.192 1.199 1.00 97.44 418 SER A O 1
ATOM 3024 N N . THR A 1 419 ? 6.810 17.499 -1.014 1.00 98.25 419 THR A N 1
ATOM 3025 C CA . THR A 1 419 ? 5.537 18.185 -1.270 1.00 98.25 419 THR A CA 1
ATOM 3026 C C . THR A 1 419 ? 4.778 17.512 -2.409 1.00 98.25 419 THR A C 1
ATOM 3028 O O . THR A 1 419 ? 5.354 17.200 -3.452 1.00 98.25 419 THR A O 1
ATOM 3031 N N . CYS A 1 420 ? 3.469 17.336 -2.240 1.00 97.75 420 CYS A N 1
ATOM 3032 C CA . CYS A 1 420 ? 2.548 17.069 -3.343 1.00 97.75 420 CYS A CA 1
ATOM 3033 C C . CYS A 1 420 ? 1.643 18.286 -3.532 1.00 97.75 420 CYS A C 1
ATOM 3035 O O . CYS A 1 420 ? 0.963 18.687 -2.590 1.00 97.75 420 CYS A O 1
ATOM 3037 N N . ASP A 1 421 ? 1.662 18.872 -4.726 1.00 95.31 421 ASP A N 1
ATOM 3038 C CA . ASP A 1 421 ? 0.914 20.073 -5.082 1.00 95.31 421 ASP A CA 1
ATOM 3039 C C . ASP A 1 421 ? -0.242 19.749 -6.040 1.00 95.31 421 ASP A C 1
ATOM 3041 O O . ASP A 1 421 ? -0.049 19.342 -7.196 1.00 95.31 421 ASP A O 1
ATOM 3045 N N . LEU A 1 422 ? -1.462 19.907 -5.523 1.00 93.38 422 LEU A N 1
ATOM 3046 C CA . LEU A 1 422 ? -2.708 19.613 -6.218 1.00 93.38 422 LEU A CA 1
ATOM 3047 C C . LEU A 1 422 ? -3.341 20.886 -6.797 1.00 93.38 422 LEU A C 1
ATOM 3049 O O . LEU A 1 422 ? -3.800 21.779 -6.077 1.00 93.38 422 LEU A O 1
ATOM 3053 N N . GLY A 1 423 ? -3.400 20.933 -8.128 1.00 84.69 423 GLY A N 1
ATOM 3054 C CA . GLY A 1 423 ? -3.949 22.025 -8.923 1.00 84.69 423 GLY A CA 1
ATOM 3055 C C . GLY A 1 423 ? -2.926 23.048 -9.408 1.00 84.69 423 GLY A C 1
ATOM 3056 O O . GLY A 1 423 ? -1.717 22.889 -9.278 1.00 84.69 423 GLY A O 1
ATOM 3057 N N . THR A 1 424 ? -3.450 24.112 -10.010 1.00 74.94 424 THR A N 1
ATOM 3058 C CA . THR A 1 424 ? -2.694 25.255 -10.530 1.00 74.94 424 THR A CA 1
ATOM 3059 C C . THR A 1 424 ? -3.199 26.535 -9.890 1.00 74.94 424 THR A C 1
ATOM 3061 O O . THR A 1 424 ? -4.408 26.748 -9.778 1.00 74.94 424 THR A O 1
ATOM 3064 N N . GLY A 1 425 ? -2.281 27.437 -9.548 1.00 58.62 425 GLY A N 1
ATOM 3065 C CA . GLY A 1 425 ? -2.658 28.811 -9.244 1.00 58.62 425 GLY A CA 1
ATOM 3066 C C . GLY A 1 425 ? -3.263 29.476 -10.483 1.00 58.62 425 GLY A C 1
ATOM 3067 O O . GLY A 1 425 ? -2.564 29.689 -11.469 1.00 58.62 425 GLY A O 1
ATOM 3068 N N . GLY A 1 426 ? -4.554 29.811 -10.428 1.00 57.47 426 GLY A N 1
ATOM 3069 C CA . GLY A 1 426 ? -5.193 30.731 -11.373 1.00 57.47 426 GLY A CA 1
ATOM 3070 C C . GLY A 1 426 ? -5.915 30.139 -12.590 1.00 57.47 426 GLY A C 1
ATOM 3071 O O . GLY A 1 426 ? -6.474 30.931 -13.342 1.00 57.47 426 GLY A O 1
ATOM 3072 N N . SER A 1 427 ? -5.964 28.812 -12.797 1.00 60.47 427 SER A N 1
ATOM 3073 C CA . SER A 1 427 ? -6.686 28.229 -13.958 1.00 60.47 427 SER A CA 1
ATOM 3074 C C . SER A 1 427 ? -7.877 27.318 -13.632 1.00 60.47 427 SER A C 1
ATOM 3076 O O . SER A 1 427 ? -8.755 27.157 -14.477 1.00 60.47 427 SER A O 1
ATOM 3078 N N . SER A 1 428 ? -7.991 26.801 -12.403 1.00 65.00 428 SER A N 1
ATOM 3079 C CA . SER A 1 428 ? -9.203 26.119 -11.933 1.00 65.00 428 SER A CA 1
ATOM 3080 C C . SER A 1 428 ? -9.629 26.615 -10.549 1.00 65.00 428 SER A C 1
ATOM 3082 O O . SER A 1 428 ? -8.803 26.907 -9.679 1.00 65.00 428 SER A O 1
ATOM 3084 N N . SER A 1 429 ? -10.942 26.727 -10.325 1.00 81.94 429 SER A N 1
ATOM 3085 C CA . SER A 1 429 ? -11.481 27.094 -9.011 1.00 81.94 429 SER A CA 1
ATOM 3086 C C . SER A 1 429 ? -11.176 26.006 -7.981 1.00 81.94 429 SER A C 1
ATOM 3088 O O . SER A 1 429 ? -10.758 26.318 -6.870 1.00 81.94 429 SER A O 1
ATOM 3090 N N . GLN A 1 430 ? -11.336 24.740 -8.361 1.00 90.44 430 GLN A N 1
ATOM 3091 C CA . GLN A 1 430 ? -11.163 23.543 -7.533 1.00 90.44 430 GLN A CA 1
ATOM 3092 C C . GLN A 1 430 ? -10.188 22.569 -8.221 1.00 90.44 430 GLN A C 1
ATOM 3094 O O . GLN A 1 430 ? -9.892 22.731 -9.408 1.00 90.44 430 GLN A O 1
ATOM 3099 N N . PHE A 1 431 ? -9.700 21.553 -7.506 1.00 93.44 431 PHE A N 1
ATOM 3100 C CA . PHE A 1 431 ? -9.000 20.412 -8.114 1.00 93.44 431 PHE A CA 1
ATOM 3101 C C . PHE A 1 431 ? -9.815 19.132 -7.939 1.00 93.44 431 PHE A C 1
ATOM 3103 O O . PHE A 1 431 ? -10.244 18.831 -6.830 1.00 93.44 431 PHE A O 1
ATOM 3110 N N . LYS A 1 432 ? -10.037 18.377 -9.016 1.00 94.25 432 LYS A N 1
ATOM 3111 C CA . LYS A 1 432 ? -10.940 17.222 -9.042 1.00 94.25 432 LYS A CA 1
ATOM 3112 C C . LYS A 1 432 ? -10.192 15.923 -9.320 1.00 94.25 432 LYS A C 1
ATOM 3114 O O . LYS A 1 432 ? -9.523 15.802 -10.342 1.00 94.25 432 LYS A O 1
ATOM 3119 N N . CYS A 1 433 ? -10.377 14.918 -8.475 1.00 95.31 433 CYS A N 1
ATOM 3120 C CA . CYS A 1 433 ? -9.964 13.544 -8.762 1.00 95.31 433 CYS A CA 1
ATOM 3121 C C . CYS A 1 433 ? -11.148 12.783 -9.369 1.00 95.31 433 CYS A C 1
ATOM 3123 O O . CYS A 1 433 ? -12.261 12.893 -8.863 1.00 95.31 433 CYS A O 1
ATOM 3125 N N . ILE A 1 434 ? -10.948 12.040 -10.460 1.00 93.88 434 ILE A N 1
ATOM 3126 C CA . ILE A 1 434 ? -12.010 11.223 -11.086 1.00 93.88 434 ILE A CA 1
ATOM 3127 C C . ILE A 1 434 ? -12.166 9.861 -10.409 1.00 93.88 434 ILE A C 1
ATOM 3129 O O . ILE A 1 434 ? -13.281 9.368 -10.276 1.00 93.88 434 ILE A O 1
ATOM 3133 N N . ASN A 1 435 ? -11.058 9.276 -9.960 1.00 93.88 435 ASN A N 1
ATOM 3134 C CA . ASN A 1 435 ? -11.031 7.967 -9.312 1.00 93.88 435 ASN A CA 1
ATOM 3135 C C . ASN A 1 435 ? -10.844 8.126 -7.791 1.00 93.88 435 ASN A C 1
ATOM 3137 O O . ASN A 1 435 ? -10.269 9.138 -7.369 1.00 93.88 435 ASN A O 1
ATOM 3141 N N . PRO A 1 436 ? -11.310 7.161 -6.974 1.00 94.44 436 PRO A N 1
ATOM 3142 C CA . PRO A 1 436 ? -11.052 7.134 -5.536 1.00 94.44 436 PRO A CA 1
ATOM 3143 C C . PRO A 1 436 ? -9.556 7.202 -5.231 1.00 94.44 436 PRO A C 1
ATOM 3145 O O . PRO A 1 436 ? -8.757 6.533 -5.886 1.00 94.44 436 PRO A O 1
ATOM 3148 N N . ILE A 1 437 ? -9.180 8.023 -4.250 1.00 95.69 437 ILE A N 1
ATOM 3149 C CA . ILE A 1 437 ? -7.777 8.317 -3.943 1.00 95.69 437 ILE A CA 1
ATOM 3150 C C . ILE A 1 437 ? -7.543 8.453 -2.439 1.00 95.69 437 ILE A C 1
ATOM 3152 O O . ILE A 1 437 ? -8.310 9.103 -1.732 1.00 95.69 437 ILE A O 1
ATOM 3156 N N . SER A 1 438 ? -6.451 7.866 -1.958 1.00 96.50 438 SER A N 1
ATOM 3157 C CA . SER A 1 438 ? -5.947 8.023 -0.593 1.00 96.50 438 SER A CA 1
ATOM 3158 C C . SER A 1 438 ? -4.688 8.888 -0.593 1.00 96.50 438 SER A C 1
ATOM 3160 O O . SER A 1 438 ? -3.654 8.485 -1.123 1.00 96.50 438 SER A O 1
ATOM 3162 N N . ILE A 1 439 ? -4.753 10.085 -0.013 1.00 98.00 439 ILE A N 1
ATOM 3163 C CA . ILE A 1 439 ? -3.602 10.989 0.112 1.00 98.00 439 ILE A CA 1
ATOM 3164 C C . ILE A 1 439 ? -3.045 10.872 1.530 1.00 98.00 439 ILE A C 1
ATOM 3166 O O . ILE A 1 439 ? -3.729 11.190 2.497 1.00 98.00 439 ILE A O 1
ATOM 3170 N N . ILE A 1 440 ? -1.800 10.420 1.648 1.00 97.31 440 ILE A N 1
ATOM 3171 C CA . ILE A 1 440 ? -1.137 10.106 2.913 1.00 97.31 440 ILE A CA 1
ATOM 3172 C C . ILE A 1 440 ? 0.074 11.025 3.074 1.00 97.31 440 ILE A C 1
ATOM 3174 O O . ILE A 1 440 ? 1.091 10.859 2.400 1.00 97.31 440 ILE A O 1
ATOM 3178 N N . VAL A 1 441 ? -0.019 11.989 3.986 1.00 97.88 441 VAL A N 1
ATOM 3179 C CA . VAL A 1 441 ? 1.052 12.940 4.302 1.00 97.88 441 VAL A CA 1
ATOM 3180 C C . VAL A 1 441 ? 1.771 12.471 5.561 1.00 97.88 441 VAL A C 1
ATOM 3182 O O . VAL A 1 441 ? 1.227 12.557 6.658 1.00 97.88 441 VAL A O 1
ATOM 3185 N N . ARG A 1 442 ? 2.990 11.948 5.415 1.00 95.12 442 ARG A N 1
ATOM 3186 C CA . ARG A 1 442 ? 3.837 11.523 6.540 1.00 95.12 442 ARG A CA 1
ATOM 3187 C C . ARG A 1 442 ? 4.419 12.737 7.279 1.00 95.12 442 ARG A C 1
ATOM 3189 O O . ARG A 1 442 ? 4.356 13.867 6.795 1.00 95.12 442 ARG A O 1
ATOM 3196 N N . SER A 1 443 ? 5.007 12.502 8.453 1.00 93.94 443 SER A N 1
ATOM 3197 C CA . SER A 1 443 ? 5.621 13.561 9.268 1.00 93.94 443 SER A CA 1
ATOM 3198 C C . SER A 1 443 ? 6.679 14.353 8.483 1.00 93.94 443 SER A C 1
ATOM 3200 O O . SER A 1 443 ? 7.561 13.765 7.854 1.00 93.94 443 SER A O 1
ATOM 3202 N N . GLY A 1 444 ? 6.581 15.684 8.483 1.00 94.88 444 GLY A N 1
ATOM 3203 C CA . GLY A 1 444 ? 7.417 16.592 7.691 1.00 94.88 444 GLY A CA 1
ATOM 3204 C C . GLY A 1 444 ? 7.087 16.656 6.193 1.00 94.88 444 GLY A C 1
ATOM 3205 O O . GLY A 1 444 ? 7.794 17.342 5.458 1.00 94.88 444 GLY A O 1
ATOM 3206 N N . GLY A 1 445 ? 6.065 15.940 5.714 1.00 97.94 445 GLY A N 1
ATOM 3207 C CA . GLY A 1 445 ? 5.530 16.076 4.356 1.00 97.94 445 GLY A CA 1
ATOM 3208 C C . GLY A 1 445 ? 4.494 17.200 4.248 1.00 97.94 445 GLY A C 1
ATOM 3209 O O . GLY A 1 445 ? 3.912 17.621 5.252 1.00 97.94 445 GLY A O 1
ATOM 3210 N N . THR A 1 446 ? 4.243 17.678 3.026 1.00 98.44 446 THR A N 1
ATOM 3211 C CA . THR A 1 446 ? 3.313 18.793 2.761 1.00 98.44 446 THR A CA 1
ATOM 3212 C C . THR A 1 446 ? 2.311 18.465 1.652 1.00 98.44 446 THR A C 1
ATOM 3214 O O . THR A 1 446 ? 2.700 18.226 0.508 1.00 98.44 446 THR A O 1
ATOM 3217 N N . LEU A 1 447 ? 1.011 18.521 1.959 1.00 98.25 447 LEU A N 1
ATOM 3218 C CA . LEU A 1 447 ? -0.050 18.575 0.949 1.00 98.25 447 LEU A CA 1
ATOM 3219 C C . LEU A 1 447 ? -0.348 20.034 0.591 1.00 98.25 447 LEU A C 1
ATOM 3221 O O . LEU A 1 447 ? -1.036 20.753 1.323 1.00 98.25 447 LEU A O 1
ATOM 3225 N N . GLN A 1 448 ? 0.162 20.472 -0.553 1.00 96.00 448 GLN A N 1
ATOM 3226 C CA . GLN A 1 448 ? -0.149 21.779 -1.106 1.00 96.00 448 GLN A CA 1
ATOM 3227 C C . GLN A 1 448 ? -1.412 21.697 -1.976 1.00 96.00 448 GLN A C 1
ATOM 3229 O O . GLN A 1 448 ? -1.572 20.782 -2.782 1.00 96.00 448 GLN A O 1
ATOM 3234 N N . VAL A 1 449 ? -2.323 22.656 -1.806 1.00 94.62 449 VAL A N 1
ATOM 3235 C CA . VAL A 1 449 ? -3.522 22.798 -2.642 1.00 94.62 449 VAL A CA 1
ATOM 3236 C C . VAL A 1 449 ? -3.464 24.160 -3.318 1.00 94.62 449 VAL A C 1
ATOM 3238 O O . VAL A 1 449 ? -3.762 25.196 -2.716 1.00 94.62 449 VAL A O 1
ATOM 3241 N N . SER A 1 450 ? -3.046 24.175 -4.581 1.00 90.69 450 SER A N 1
ATOM 3242 C CA . SER A 1 450 ? -2.832 25.409 -5.346 1.00 90.69 450 SER A CA 1
ATOM 3243 C C . SER A 1 450 ? -4.074 25.915 -6.080 1.00 90.69 450 SER A C 1
ATOM 3245 O O . SER A 1 450 ? -4.083 27.074 -6.489 1.00 90.69 450 SER A O 1
ATOM 3247 N N . ALA A 1 451 ? -5.148 25.119 -6.159 1.00 86.75 451 ALA A N 1
ATOM 3248 C CA . ALA A 1 451 ? -6.452 25.568 -6.660 1.00 86.75 451 ALA A CA 1
ATOM 3249 C C . ALA A 1 451 ? -6.951 26.840 -5.939 1.00 86.75 451 ALA A C 1
ATOM 3251 O O . ALA A 1 451 ? -6.719 27.023 -4.738 1.00 86.75 451 ALA A O 1
ATOM 3252 N N . THR A 1 452 ? -7.656 27.720 -6.657 1.00 86.00 452 THR A N 1
ATOM 3253 C CA . THR A 1 452 ? -8.001 29.068 -6.161 1.00 86.00 452 THR A CA 1
ATOM 3254 C C . THR A 1 452 ? -8.902 29.046 -4.919 1.00 86.00 452 THR A C 1
ATOM 3256 O O . THR A 1 452 ? -8.682 29.822 -3.995 1.00 86.00 452 THR A O 1
ATOM 3259 N N . SER A 1 453 ? -9.875 28.132 -4.855 1.00 89.00 453 SER A N 1
ATOM 3260 C CA . SER A 1 453 ? -10.805 27.974 -3.717 1.00 89.00 453 SER A CA 1
ATOM 3261 C C . SER A 1 453 ? -10.281 27.093 -2.577 1.00 89.00 453 SER A C 1
ATOM 3263 O O . SER A 1 453 ? -11.025 26.825 -1.638 1.00 89.00 453 SER A O 1
ATOM 3265 N N . LYS A 1 454 ? -9.062 26.546 -2.695 1.00 92.50 454 LYS A N 1
ATOM 3266 C CA . LYS A 1 454 ? -8.508 25.528 -1.776 1.00 92.50 454 LYS A CA 1
ATOM 3267 C C . LYS A 1 454 ? -9.369 24.268 -1.596 1.00 92.50 454 LYS A C 1
ATOM 3269 O O . LYS A 1 454 ? -9.126 23.477 -0.690 1.00 92.50 454 LYS A O 1
ATOM 3274 N N . THR A 1 455 ? -10.329 24.033 -2.494 1.00 93.81 455 THR A N 1
ATOM 3275 C CA . THR A 1 455 ? -11.194 22.850 -2.456 1.00 93.81 455 THR A CA 1
ATOM 3276 C C . THR A 1 455 ? -10.669 21.731 -3.357 1.00 93.81 455 THR A C 1
ATOM 3278 O O . THR A 1 455 ? -10.415 21.946 -4.549 1.00 93.81 455 THR A O 1
ATOM 3281 N N . LEU A 1 456 ? -10.579 20.523 -2.799 1.00 95.75 456 LEU A N 1
ATOM 3282 C CA . LEU A 1 456 ? -10.414 19.269 -3.528 1.00 95.75 456 LEU A CA 1
ATOM 3283 C C . LEU A 1 456 ? -11.779 18.576 -3.668 1.00 95.75 456 LEU A C 1
ATOM 3285 O O . LEU A 1 456 ? -12.443 18.295 -2.670 1.00 95.75 456 LEU A O 1
ATOM 3289 N N . LEU A 1 457 ? -12.182 18.270 -4.900 1.00 96.00 457 LEU A N 1
ATOM 3290 C CA . LEU A 1 457 ? -13.330 17.417 -5.199 1.00 96.00 457 LEU A CA 1
ATOM 3291 C C . LEU A 1 457 ? -12.863 15.966 -5.320 1.00 96.00 457 LEU A C 1
ATOM 3293 O O . LEU A 1 457 ? -12.149 15.611 -6.262 1.00 96.00 457 LEU A O 1
ATOM 3297 N N . LEU A 1 458 ? -13.284 15.129 -4.378 1.00 97.06 458 LEU A N 1
ATOM 3298 C CA . LEU A 1 458 ? -12.918 13.716 -4.303 1.00 97.06 458 LEU A CA 1
ATOM 3299 C C . LEU A 1 458 ? -14.174 12.847 -4.489 1.00 97.06 458 LEU A C 1
ATOM 3301 O O . LEU A 1 458 ? -15.230 13.205 -3.975 1.00 97.06 458 LEU A O 1
ATOM 3305 N N . PRO A 1 459 ? -14.128 11.719 -5.211 1.00 96.31 459 PRO A N 1
ATOM 3306 C CA . PRO A 1 459 ? -15.273 10.818 -5.282 1.00 96.31 459 PRO A CA 1
ATOM 3307 C C . PRO A 1 459 ? -15.394 10.005 -3.983 1.00 96.31 459 PRO A C 1
ATOM 3309 O O . PRO A 1 459 ? -14.453 9.939 -3.183 1.00 96.31 459 PRO A O 1
ATOM 3312 N N . LEU A 1 460 ? -16.538 9.349 -3.780 1.00 95.81 460 LEU A N 1
ATOM 3313 C CA . LEU A 1 460 ? -16.701 8.356 -2.710 1.00 95.81 460 LEU A CA 1
ATOM 3314 C C . LEU A 1 460 ? -15.627 7.253 -2.805 1.00 95.81 460 LEU A C 1
ATOM 3316 O O . LEU A 1 460 ? -15.191 6.892 -3.897 1.00 95.81 460 LEU A O 1
ATOM 3320 N N . GLY A 1 461 ? -15.191 6.733 -1.658 1.00 95.06 461 GLY A N 1
ATOM 3321 C CA . GLY A 1 461 ? -14.028 5.846 -1.533 1.00 95.06 461 GLY A CA 1
ATOM 3322 C C . GLY A 1 461 ? -12.678 6.570 -1.397 1.00 95.06 461 GLY A C 1
ATOM 3323 O O . GLY A 1 461 ? -11.639 5.922 -1.502 1.00 95.06 461 GLY A O 1
ATOM 3324 N N . SER A 1 462 ? -12.665 7.890 -1.180 1.00 97.31 462 SER A N 1
ATOM 3325 C CA . SER A 1 462 ? -11.433 8.685 -1.035 1.00 97.31 462 SER A CA 1
ATOM 3326 C C . SER A 1 462 ? -11.114 9.033 0.420 1.00 97.31 462 SER A C 1
ATOM 3328 O O . SER A 1 462 ? -12.014 9.157 1.250 1.00 97.31 462 SER A O 1
ATOM 3330 N N . MET A 1 463 ? -9.830 9.246 0.715 1.00 97.44 463 MET A N 1
ATOM 3331 C CA . MET A 1 463 ? -9.309 9.551 2.050 1.00 97.44 463 MET A CA 1
ATOM 3332 C C . MET A 1 463 ? -8.158 10.566 1.987 1.00 97.44 463 MET A C 1
ATOM 3334 O O . MET A 1 463 ? -7.355 10.560 1.054 1.00 97.44 463 MET A O 1
ATOM 3338 N N . VAL A 1 464 ? -8.042 11.408 3.012 1.00 98.31 464 VAL A N 1
ATOM 3339 C CA . VAL A 1 464 ? -6.862 12.232 3.292 1.00 98.31 464 VAL A CA 1
ATOM 3340 C C . VAL A 1 464 ? -6.427 11.992 4.734 1.00 98.31 464 VAL A C 1
ATOM 3342 O O . VAL A 1 464 ? -7.184 12.257 5.665 1.00 98.31 464 VAL A O 1
ATOM 3345 N N . THR A 1 465 ? -5.193 11.529 4.913 1.00 97.69 465 THR A N 1
ATOM 3346 C CA . THR A 1 465 ? -4.558 11.301 6.215 1.00 97.69 465 THR A CA 1
ATOM 3347 C C . THR A 1 465 ? -3.317 12.175 6.320 1.00 97.69 465 THR A C 1
ATOM 3349 O O . THR A 1 465 ? -2.437 12.120 5.459 1.00 97.69 465 THR A O 1
ATOM 3352 N N . ILE A 1 466 ? -3.216 12.959 7.389 1.00 97.50 466 ILE A N 1
ATOM 3353 C CA . ILE A 1 466 ? -2.043 13.772 7.710 1.00 97.50 466 ILE A CA 1
ATOM 3354 C C . ILE A 1 466 ? -1.500 13.265 9.040 1.00 97.50 466 ILE A C 1
ATOM 3356 O O . ILE A 1 466 ? -2.185 13.308 10.053 1.00 97.50 466 ILE A O 1
ATOM 3360 N N . TYR A 1 467 ? -0.267 12.774 9.044 1.00 95.81 467 TYR A N 1
ATOM 3361 C CA . TYR A 1 467 ? 0.408 12.301 10.249 1.00 95.81 467 TYR A CA 1
ATOM 3362 C C . TYR A 1 467 ? 0.864 13.482 11.111 1.00 95.81 467 TYR A C 1
ATOM 3364 O O . TYR A 1 467 ? 1.013 14.606 10.628 1.00 95.81 467 TYR A O 1
ATOM 3372 N N . LYS A 1 468 ? 1.142 13.230 12.393 1.00 94.12 468 LYS A N 1
ATOM 3373 C CA . LYS A 1 468 ? 1.702 14.228 13.315 1.00 94.12 468 LYS A CA 1
ATOM 3374 C C . LYS A 1 468 ? 2.966 14.871 12.729 1.00 94.12 468 LYS A C 1
ATOM 3376 O O . LYS A 1 468 ? 3.913 14.177 12.360 1.00 94.12 468 LYS A O 1
ATOM 3381 N N . GLY A 1 469 ? 2.973 16.199 12.609 1.00 93.81 469 GLY A N 1
ATOM 3382 C CA . GLY A 1 469 ? 4.060 16.961 11.976 1.00 93.81 469 GLY A CA 1
ATOM 3383 C C . GLY A 1 469 ? 4.051 16.980 10.439 1.00 93.81 469 GLY A C 1
ATOM 3384 O O . GLY A 1 469 ? 4.920 17.609 9.841 1.00 93.81 469 GLY A O 1
ATOM 3385 N N . GLY A 1 470 ? 3.102 16.313 9.777 1.00 97.06 470 GLY A N 1
ATOM 3386 C CA . GLY A 1 470 ? 2.743 16.593 8.384 1.00 97.06 470 GLY A CA 1
ATOM 3387 C C . GLY A 1 470 ? 1.883 17.859 8.297 1.00 97.06 470 GLY A C 1
ATOM 3388 O O . GLY A 1 470 ? 1.229 18.232 9.274 1.00 97.06 470 GLY A O 1
ATOM 3389 N N . SER A 1 471 ? 1.878 18.524 7.140 1.00 97.88 471 SER A N 1
ATOM 3390 C CA . SER A 1 471 ? 1.180 19.803 6.943 1.00 97.88 471 SER A CA 1
ATOM 3391 C C . SER A 1 471 ? 0.287 19.834 5.701 1.00 97.88 471 SER A C 1
ATOM 3393 O O . SER A 1 471 ? 0.465 19.060 4.755 1.00 97.88 471 SER A O 1
ATOM 3395 N N . CYS A 1 472 ? -0.681 20.752 5.700 1.00 97.94 472 CYS A N 1
ATOM 3396 C CA . CYS A 1 472 ? -1.556 21.034 4.569 1.00 97.94 472 CYS A CA 1
ATOM 3397 C C . CYS A 1 472 ? -1.767 22.546 4.391 1.00 97.94 472 CYS A C 1
ATOM 3399 O O . CYS A 1 472 ? -1.570 23.340 5.312 1.00 97.94 472 CYS A O 1
ATOM 3401 N N . THR A 1 473 ? -2.169 22.963 3.189 1.00 96.75 473 THR A N 1
ATOM 3402 C CA . THR A 1 473 ? -2.490 24.370 2.902 1.00 96.75 473 THR A CA 1
ATOM 3403 C C . THR A 1 473 ? -3.645 24.852 3.782 1.00 96.75 473 THR A C 1
ATOM 3405 O O . THR A 1 473 ? -4.687 24.203 3.860 1.00 96.75 473 THR A O 1
ATOM 3408 N N . ALA A 1 474 ? -3.482 26.007 4.430 1.00 95.44 474 ALA A N 1
ATOM 3409 C CA . ALA A 1 474 ? -4.520 26.583 5.281 1.00 95.44 474 ALA A CA 1
ATOM 3410 C C . ALA A 1 474 ? -5.819 26.850 4.495 1.00 95.44 474 ALA A C 1
ATOM 3412 O O . ALA A 1 474 ? -5.778 27.335 3.363 1.00 95.44 474 ALA A O 1
ATOM 3413 N N . GLY A 1 475 ? -6.964 26.531 5.106 1.00 93.44 475 GLY A N 1
ATOM 3414 C CA . GLY A 1 475 ? -8.278 26.638 4.464 1.00 93.44 475 GLY A CA 1
ATOM 3415 C C . GLY A 1 475 ? -8.573 25.546 3.430 1.00 93.44 475 GLY A C 1
ATOM 3416 O O . GLY A 1 475 ? -9.465 25.734 2.608 1.00 93.44 475 GLY A O 1
ATOM 3417 N N . THR A 1 476 ? -7.834 24.429 3.433 1.00 96.44 476 THR A N 1
ATOM 3418 C CA . THR A 1 476 ? -8.132 23.297 2.543 1.00 96.44 476 THR A CA 1
ATOM 3419 C C . THR A 1 476 ? -9.454 22.638 2.919 1.00 96.44 476 THR A C 1
ATOM 3421 O O . THR A 1 476 ? -9.682 22.247 4.064 1.00 96.44 476 THR A O 1
ATOM 3424 N N . VAL A 1 477 ? -10.302 22.452 1.912 1.00 95.81 477 VAL A N 1
ATOM 3425 C CA . VAL A 1 477 ? -11.581 21.751 2.025 1.00 95.81 477 VAL A CA 1
ATOM 3426 C C . VAL A 1 477 ? -11.532 20.516 1.139 1.00 95.81 477 VAL A C 1
ATOM 3428 O O . VAL A 1 477 ? -11.148 20.615 -0.025 1.00 95.81 477 VAL A O 1
ATOM 3431 N N . ILE A 1 478 ? -11.954 19.361 1.650 1.00 96.75 478 ILE A N 1
ATOM 3432 C CA . ILE A 1 478 ? -12.279 18.214 0.796 1.00 96.75 478 ILE A CA 1
ATOM 3433 C C . ILE A 1 478 ? -13.794 18.068 0.734 1.00 96.75 478 ILE A C 1
ATOM 3435 O O . ILE A 1 478 ? -14.482 18.111 1.754 1.00 96.75 478 ILE A O 1
ATOM 3439 N N . GLN A 1 479 ? -14.325 17.917 -0.472 1.00 95.88 479 GLN A N 1
ATOM 3440 C CA . GLN A 1 479 ? -15.750 17.736 -0.701 1.00 95.88 479 GLN A CA 1
ATOM 3441 C C . GLN A 1 479 ? -15.967 16.497 -1.560 1.00 95.88 479 GLN A C 1
ATOM 3443 O O . GLN A 1 479 ? -15.335 16.328 -2.607 1.00 95.88 479 GLN A O 1
ATOM 3448 N N . SER A 1 480 ? -16.860 15.627 -1.098 1.00 96.44 480 SER A N 1
ATOM 3449 C CA . SER A 1 480 ? -17.263 14.454 -1.861 1.00 96.44 480 SER A CA 1
ATOM 3450 C C . SER A 1 480 ? -18.128 14.846 -3.055 1.00 96.44 480 SER A C 1
ATOM 3452 O O . SER A 1 480 ? -18.851 15.845 -3.020 1.00 96.44 480 SER A O 1
ATOM 3454 N N . TYR A 1 481 ? -18.093 14.048 -4.117 1.00 94.31 481 TYR A N 1
ATOM 3455 C CA . TYR A 1 481 ? -19.051 14.165 -5.210 1.00 94.31 481 TYR A CA 1
ATOM 3456 C C . TYR A 1 481 ? -19.386 12.802 -5.822 1.00 94.31 481 TYR A C 1
ATOM 3458 O O . TYR A 1 481 ? -18.643 11.827 -5.696 1.00 94.31 481 TYR A O 1
ATOM 3466 N N . THR A 1 482 ? -20.521 12.753 -6.510 1.00 91.00 482 THR A N 1
ATOM 3467 C CA . THR A 1 482 ? -20.987 11.616 -7.309 1.00 91.00 482 THR A CA 1
ATOM 3468 C C . THR A 1 482 ? -21.538 12.124 -8.648 1.00 91.00 482 THR A C 1
ATOM 3470 O O . THR A 1 482 ? -21.459 13.315 -8.957 1.00 91.00 482 THR A O 1
ATOM 3473 N N . SER A 1 483 ? -22.130 11.244 -9.458 1.00 86.12 483 SER A N 1
ATOM 3474 C CA . SER A 1 483 ? -22.885 11.647 -10.651 1.00 86.12 483 SER A CA 1
ATOM 3475 C C . SER A 1 483 ? -24.153 12.457 -10.342 1.00 86.12 483 SER A C 1
ATOM 3477 O O . SER A 1 483 ? -24.630 13.154 -11.234 1.00 86.12 483 SER A O 1
ATOM 3479 N N . SER A 1 484 ? -24.691 12.407 -9.114 1.00 84.94 484 SER A N 1
ATOM 3480 C CA . SER A 1 484 ? -25.876 13.182 -8.708 1.00 84.94 484 SER A CA 1
ATOM 3481 C C . SER A 1 484 ? -25.554 14.561 -8.116 1.00 84.94 484 SER A C 1
ATOM 3483 O O . SER A 1 484 ? -26.474 15.335 -7.863 1.00 84.94 484 SER A O 1
ATOM 3485 N N . GLY A 1 485 ? -24.272 14.900 -7.931 1.00 88.50 485 GLY A N 1
ATOM 3486 C CA . GLY A 1 485 ? -23.833 16.215 -7.459 1.00 88.50 485 GLY A CA 1
ATOM 3487 C C . GLY A 1 485 ? -22.774 16.155 -6.359 1.00 88.50 485 GLY A C 1
ATOM 3488 O O . GLY A 1 485 ? -22.038 15.176 -6.226 1.00 88.50 485 GLY A O 1
ATOM 3489 N N . LEU A 1 486 ? -22.685 17.237 -5.585 1.00 90.75 486 LEU A N 1
ATOM 3490 C CA . LEU A 1 486 ? -21.797 17.357 -4.426 1.00 90.75 486 LEU A CA 1
ATOM 3491 C C . LEU A 1 486 ? -22.421 16.676 -3.198 1.00 90.75 486 LEU A C 1
ATOM 3493 O O . LEU A 1 486 ? -23.638 16.695 -3.028 1.00 90.75 486 LEU A O 1
ATOM 3497 N N . GLY A 1 487 ? -21.580 16.090 -2.349 1.00 89.38 487 GLY A N 1
ATOM 3498 C CA . GLY A 1 487 ? -21.970 15.419 -1.111 1.00 89.38 487 GLY A CA 1
ATOM 3499 C C . GLY A 1 487 ? -21.402 16.101 0.135 1.00 89.38 487 GLY A C 1
ATOM 3500 O O . GLY A 1 487 ? -21.229 17.321 0.178 1.00 89.38 487 GLY A O 1
ATOM 3501 N N . GLY A 1 488 ? -21.104 15.291 1.155 1.00 91.88 488 GLY A N 1
ATOM 3502 C CA . GLY A 1 488 ? -20.489 15.731 2.405 1.00 91.88 488 GLY A CA 1
ATOM 3503 C C . GLY A 1 488 ? -19.142 16.439 2.220 1.00 91.88 488 GLY A C 1
ATOM 3504 O O . GLY A 1 488 ? -18.394 16.165 1.276 1.00 91.88 488 GLY A O 1
ATOM 3505 N N . THR A 1 489 ? -18.841 17.326 3.166 1.00 95.69 489 THR A N 1
ATOM 3506 C CA . THR A 1 489 ? -17.687 18.232 3.168 1.00 95.69 489 THR A CA 1
ATOM 3507 C C . THR A 1 489 ? -16.916 18.074 4.473 1.00 95.69 489 THR A C 1
ATOM 3509 O O . THR A 1 489 ? -17.524 18.031 5.538 1.00 95.69 489 THR A O 1
ATOM 35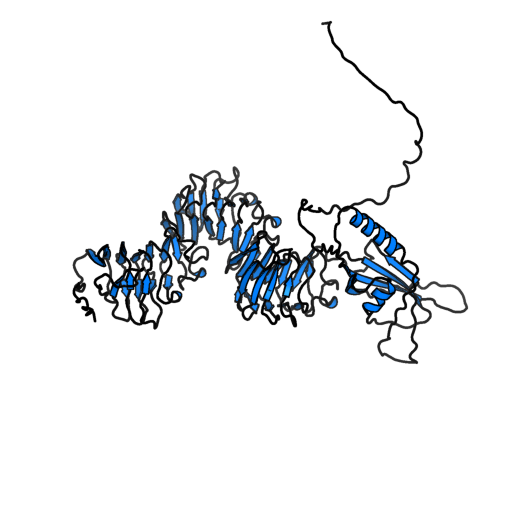12 N N . ILE A 1 490 ? -15.587 18.043 4.395 1.00 97.38 490 ILE A N 1
ATOM 3513 C CA . ILE A 1 490 ? -14.675 17.965 5.539 1.00 97.38 490 ILE A CA 1
ATOM 3514 C C . ILE A 1 490 ? -13.684 19.135 5.452 1.00 97.38 490 ILE A C 1
ATOM 3516 O O . ILE A 1 490 ? -13.122 19.417 4.389 1.00 97.38 490 ILE A O 1
ATOM 3520 N N . GLN A 1 491 ? -13.460 19.815 6.577 1.00 96.25 491 GLN A N 1
ATOM 3521 C CA . GLN A 1 491 ? -12.400 20.817 6.715 1.00 96.25 491 GLN A CA 1
ATOM 3522 C C . GLN A 1 491 ? -11.092 20.111 7.077 1.00 96.25 491 GLN A C 1
ATOM 3524 O O . GLN A 1 491 ? -11.054 19.362 8.052 1.00 96.25 491 GLN A O 1
ATOM 3529 N N . VAL A 1 492 ? -10.027 20.342 6.308 1.00 97.12 492 VAL A N 1
ATOM 3530 C CA . VAL A 1 492 ? -8.714 19.740 6.571 1.00 97.12 492 VAL A CA 1
ATOM 3531 C C . VAL A 1 492 ? -7.873 20.719 7.396 1.00 97.12 492 VAL A C 1
ATOM 3533 O O . VAL A 1 492 ? -7.705 21.870 6.979 1.00 97.12 492 VAL A O 1
ATOM 3536 N N . PRO A 1 493 ? -7.332 20.311 8.559 1.00 97.06 493 PRO A N 1
ATOM 3537 C CA . PRO A 1 493 ? -6.467 21.169 9.356 1.00 97.06 493 PRO A CA 1
ATOM 3538 C C . PRO A 1 493 ? -5.144 21.452 8.632 1.00 97.06 493 PRO A C 1
ATOM 3540 O O . PRO A 1 493 ? -4.682 20.692 7.781 1.00 97.06 493 PRO A O 1
ATOM 3543 N N . ASN A 1 494 ? -4.496 22.555 9.000 1.00 96.31 494 ASN A N 1
ATOM 3544 C CA . ASN A 1 494 ? -3.195 22.951 8.450 1.00 96.31 494 ASN A CA 1
ATOM 3545 C C . ASN A 1 494 ? -2.033 22.030 8.881 1.00 96.31 494 ASN A C 1
ATOM 3547 O O . ASN A 1 494 ? -0.971 22.060 8.258 1.00 96.31 494 ASN A O 1
ATOM 3551 N N . ALA A 1 495 ? -2.219 21.216 9.922 1.00 96.12 495 ALA A N 1
ATOM 3552 C CA . ALA A 1 495 ? -1.257 20.234 10.409 1.00 96.12 495 ALA A CA 1
ATOM 3553 C C . ALA A 1 495 ? -1.969 18.981 10.941 1.00 96.12 495 ALA A C 1
ATOM 3555 O O . ALA A 1 495 ? -3.115 19.056 11.380 1.00 96.12 495 ALA A O 1
ATOM 3556 N N . GLY A 1 496 ? -1.279 17.838 10.903 1.00 93.88 496 GLY A N 1
ATOM 3557 C CA . GLY A 1 496 ? -1.746 16.590 11.514 1.00 93.88 496 GLY A CA 1
ATOM 3558 C C . GLY A 1 496 ? -1.382 16.457 13.005 1.00 93.88 496 GLY A C 1
ATOM 3559 O O . GLY A 1 496 ? -0.551 17.221 13.509 1.00 93.88 496 GLY A O 1
ATOM 3560 N N . PRO A 1 497 ? -1.914 15.437 13.704 1.00 95.75 497 PRO A N 1
ATOM 3561 C CA . PRO A 1 497 ? -2.567 14.264 13.128 1.00 95.75 497 PRO A CA 1
ATOM 3562 C C . PRO A 1 497 ? -4.033 14.514 12.728 1.00 95.75 497 PRO A C 1
ATOM 3564 O O . PRO A 1 497 ? -4.733 15.299 13.360 1.00 95.75 497 PRO A O 1
ATOM 3567 N N . PHE A 1 498 ? -4.477 13.885 11.640 1.00 96.88 498 PHE A N 1
ATOM 3568 C CA . PHE A 1 498 ? -5.825 14.032 11.088 1.00 96.88 498 PHE A CA 1
ATOM 3569 C C . PHE A 1 498 ? -6.148 12.925 10.079 1.00 96.88 498 PHE A C 1
ATOM 3571 O O . PHE A 1 498 ? -5.288 12.558 9.273 1.00 96.88 498 PHE A O 1
ATOM 3578 N N . THR A 1 499 ? -7.407 12.486 10.037 1.00 97.88 499 THR A N 1
ATOM 3579 C CA . THR A 1 499 ? -7.939 11.611 8.984 1.00 97.88 499 THR A CA 1
ATOM 3580 C C . THR A 1 499 ? -9.344 12.045 8.584 1.00 97.88 499 THR A C 1
ATOM 3582 O O . THR A 1 499 ? -10.240 12.104 9.419 1.00 97.88 499 THR A O 1
ATOM 3585 N N . GLY A 1 500 ? -9.557 12.308 7.296 1.00 97.94 500 GLY A N 1
ATOM 3586 C CA . GLY A 1 500 ? -10.872 12.569 6.712 1.00 97.94 500 GLY A CA 1
ATOM 3587 C C . GLY A 1 500 ? -11.145 11.619 5.551 1.00 97.94 500 GLY A C 1
ATOM 3588 O O . GLY A 1 500 ? -10.280 11.445 4.693 1.00 97.94 500 GLY A O 1
ATOM 3589 N N . ALA A 1 501 ? -12.326 11.006 5.497 1.00 97.94 501 ALA A N 1
ATOM 3590 C CA . ALA A 1 501 ? -12.676 10.052 4.449 1.00 97.94 501 ALA A CA 1
ATOM 3591 C C . ALA A 1 501 ? -14.154 10.093 4.055 1.00 97.94 501 ALA A C 1
ATOM 3593 O O . ALA A 1 501 ? -15.032 10.468 4.833 1.00 97.94 501 ALA A O 1
ATOM 3594 N N . PHE A 1 502 ? -14.411 9.636 2.833 1.00 97.31 502 PHE A N 1
ATOM 3595 C CA . PHE A 1 502 ? -15.740 9.386 2.297 1.00 97.31 502 PHE A CA 1
ATOM 3596 C C . PHE A 1 502 ? -15.818 7.913 1.902 1.00 97.31 502 PHE A C 1
ATOM 3598 O O . PHE A 1 502 ? -15.096 7.488 0.999 1.00 97.31 502 PHE A O 1
ATOM 3605 N N . LEU A 1 503 ? -16.667 7.125 2.557 1.00 95.75 503 LEU A N 1
ATOM 3606 C CA . LEU A 1 503 ? -16.856 5.715 2.210 1.00 95.75 503 LEU A CA 1
ATOM 3607 C C . LEU A 1 503 ? -17.696 5.564 0.934 1.00 95.75 503 LEU A C 1
ATOM 3609 O O . LEU A 1 503 ? -18.382 6.490 0.502 1.00 95.75 503 LEU A O 1
ATOM 3613 N N . SER A 1 504 ? -17.657 4.378 0.325 1.00 92.19 504 SER A N 1
ATOM 3614 C CA . SER A 1 504 ? -18.426 4.048 -0.886 1.00 92.19 504 SER A CA 1
ATOM 3615 C C . SER A 1 504 ? -19.947 4.092 -0.691 1.00 92.19 504 SER A C 1
ATOM 3617 O O . SER A 1 504 ? -20.669 4.286 -1.666 1.00 92.19 504 SER A O 1
ATOM 3619 N N . ASP A 1 505 ? -20.435 3.959 0.546 1.00 90.69 505 ASP A N 1
ATOM 3620 C CA . ASP A 1 505 ? -21.853 4.083 0.911 1.00 90.69 505 ASP A CA 1
ATOM 3621 C C . ASP A 1 505 ? -22.303 5.531 1.198 1.00 90.69 505 ASP A C 1
ATOM 3623 O O . ASP A 1 505 ? -23.476 5.767 1.483 1.00 90.69 505 ASP A O 1
ATOM 3627 N N . GLY A 1 506 ? -21.390 6.504 1.099 1.00 91.00 506 GLY A N 1
ATOM 3628 C CA . GLY A 1 506 ? -21.649 7.916 1.385 1.00 91.00 506 GLY A CA 1
ATOM 3629 C C . GLY A 1 506 ? -21.350 8.345 2.824 1.00 91.00 506 GLY A C 1
ATOM 3630 O O . GLY A 1 506 ? -21.459 9.536 3.118 1.00 91.00 506 GLY A O 1
ATOM 3631 N N . THR A 1 507 ? -20.942 7.430 3.712 1.00 93.75 507 THR A N 1
ATOM 3632 C CA . THR A 1 507 ? -20.547 7.774 5.088 1.00 93.75 507 THR A CA 1
ATOM 3633 C C . THR A 1 507 ? -19.365 8.744 5.088 1.00 93.75 507 THR A C 1
ATOM 3635 O O . THR A 1 507 ? -18.346 8.512 4.433 1.00 93.75 507 THR A O 1
ATOM 3638 N N . VAL A 1 508 ? -19.496 9.829 5.853 1.00 96.12 508 VAL A N 1
ATOM 3639 C CA . VAL A 1 508 ? -18.456 10.843 6.060 1.00 96.12 508 VAL A CA 1
ATOM 3640 C C . VAL A 1 508 ? -17.765 10.557 7.388 1.00 96.12 508 VAL A C 1
ATOM 3642 O O . VAL A 1 508 ? -18.431 10.474 8.417 1.00 96.12 508 VAL A O 1
ATOM 3645 N N . LEU A 1 509 ? -16.441 10.418 7.370 1.00 96.62 509 LEU A N 1
ATOM 3646 C CA . LEU A 1 509 ? -15.624 10.161 8.554 1.00 96.62 509 LEU A CA 1
ATOM 3647 C C . LEU A 1 509 ? -14.602 11.283 8.738 1.00 96.62 509 LEU A C 1
ATOM 3649 O O . LEU A 1 509 ? -13.943 11.683 7.777 1.00 96.62 509 LEU A O 1
ATOM 3653 N N . GLN A 1 510 ? -14.455 11.774 9.967 1.00 96.44 510 GLN A N 1
ATOM 3654 C CA . GLN A 1 510 ? -13.476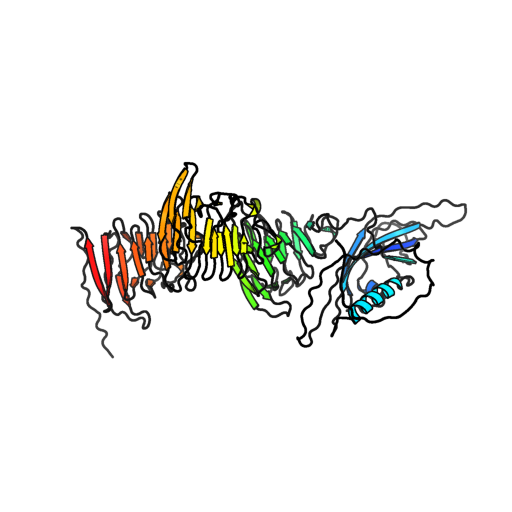 12.798 10.320 1.00 96.44 510 GLN A CA 1
ATOM 3655 C C . GLN A 1 510 ? -12.934 12.544 11.730 1.00 96.44 510 GLN A C 1
ATOM 3657 O O . GLN A 1 510 ? -13.700 12.465 12.686 1.00 96.44 510 GLN A O 1
ATOM 3662 N N . TYR A 1 511 ? -11.610 12.480 11.842 1.00 96.31 511 TYR A N 1
ATOM 3663 C CA . TYR A 1 511 ? -10.870 12.205 13.067 1.00 96.31 511 TYR A CA 1
ATOM 3664 C C . TYR A 1 511 ? -9.717 13.201 13.231 1.00 96.31 511 TYR A C 1
ATOM 3666 O O . TYR A 1 511 ? -9.034 13.542 12.263 1.00 96.31 511 TYR A O 1
ATOM 3674 N N . ASN A 1 512 ? -9.461 13.629 14.469 1.00 94.12 512 ASN A N 1
ATOM 3675 C CA . ASN A 1 512 ? -8.342 14.516 14.830 1.00 94.12 512 ASN A CA 1
ATOM 3676 C C . ASN A 1 512 ? -7.064 13.721 15.178 1.00 94.12 512 ASN A C 1
ATOM 3678 O O . ASN A 1 512 ? -6.258 14.133 16.007 1.00 94.12 512 ASN A O 1
ATOM 3682 N N . GLU A 1 513 ? -6.920 12.552 14.560 1.00 93.50 513 GLU A N 1
ATOM 3683 C CA . GLU A 1 513 ? -5.869 11.560 14.774 1.00 93.50 513 GLU A CA 1
ATOM 3684 C C . GLU A 1 513 ? -5.566 10.830 13.447 1.00 93.50 513 GLU A C 1
ATOM 3686 O O . GLU A 1 513 ? -6.235 11.041 12.427 1.00 93.50 513 GLU A O 1
ATOM 3691 N N . VAL A 1 514 ? -4.545 9.972 13.432 1.00 95.75 514 VAL A N 1
ATOM 3692 C CA . VAL A 1 514 ? -4.338 9.026 12.325 1.00 95.75 514 VAL A CA 1
ATOM 3693 C C . VAL A 1 514 ? -5.256 7.830 12.561 1.00 95.75 514 VAL A C 1
ATOM 3695 O O . VAL A 1 514 ? -5.091 7.139 13.558 1.00 95.75 514 VAL A O 1
ATOM 3698 N N . THR A 1 515 ? -6.187 7.563 11.646 1.00 97.44 515 THR A N 1
ATOM 3699 C CA . THR A 1 515 ? -7.168 6.476 11.773 1.00 97.44 515 THR A CA 1
ATOM 3700 C C . THR A 1 515 ? -7.087 5.562 10.554 1.00 97.44 515 THR A C 1
ATOM 3702 O O . THR A 1 515 ? -7.215 6.006 9.413 1.00 97.44 515 THR A O 1
ATOM 3705 N N . PHE A 1 516 ? -6.888 4.266 10.776 1.00 97.94 516 PHE A N 1
ATOM 3706 C CA . PHE A 1 516 ? -6.846 3.256 9.722 1.00 97.94 516 PHE A CA 1
ATOM 3707 C C . PHE A 1 516 ? -8.260 2.742 9.436 1.00 97.94 516 PHE A C 1
ATOM 3709 O O . PHE A 1 516 ? -8.905 2.142 10.294 1.00 97.94 516 PHE A O 1
ATOM 3716 N N . ILE A 1 517 ? -8.752 2.971 8.218 1.00 98.25 517 ILE A N 1
ATOM 3717 C CA . ILE A 1 517 ? -10.138 2.672 7.835 1.00 98.25 517 ILE A CA 1
ATOM 3718 C C . ILE A 1 517 ? -10.186 1.332 7.095 1.00 98.25 517 ILE A C 1
ATOM 3720 O O . ILE A 1 517 ? -9.793 1.246 5.930 1.00 98.25 517 ILE A O 1
ATOM 3724 N N . ALA A 1 518 ? -10.653 0.283 7.773 1.00 98.00 518 ALA A N 1
ATOM 3725 C CA . ALA A 1 518 ? -10.839 -1.047 7.206 1.00 98.00 518 ALA A CA 1
ATOM 3726 C C . ALA A 1 518 ? -12.134 -1.107 6.375 1.00 98.00 518 ALA A C 1
ATOM 3728 O O . ALA A 1 518 ? -13.236 -0.935 6.901 1.00 98.00 518 ALA A O 1
ATOM 3729 N N . ILE A 1 519 ? -11.981 -1.364 5.074 1.00 96.25 519 ILE A N 1
ATOM 3730 C CA . ILE A 1 519 ? -13.046 -1.425 4.056 1.00 96.25 519 ILE A CA 1
ATOM 3731 C C . ILE A 1 519 ? -13.194 -2.804 3.397 1.00 96.25 519 ILE A C 1
ATOM 3733 O O . ILE A 1 519 ? -14.216 -3.058 2.768 1.00 96.25 519 ILE A O 1
ATOM 3737 N N . ASN A 1 520 ? -12.215 -3.703 3.553 1.00 96.06 520 ASN A N 1
ATOM 3738 C CA . ASN A 1 520 ? -12.303 -5.094 3.102 1.00 96.06 520 ASN A CA 1
ATOM 3739 C C . ASN A 1 520 ? -12.050 -6.045 4.275 1.00 96.06 520 ASN A C 1
ATOM 3741 O O . ASN A 1 520 ? -11.160 -5.808 5.093 1.00 96.06 520 ASN A O 1
ATOM 3745 N N . SER A 1 521 ? -12.802 -7.146 4.333 1.00 98.00 521 SER A N 1
ATOM 3746 C CA . SER A 1 521 ? -12.613 -8.182 5.354 1.00 98.00 521 SER A CA 1
ATOM 3747 C C . SER A 1 521 ? -11.273 -8.898 5.194 1.00 98.00 521 SER A C 1
ATOM 3749 O O . SER A 1 521 ? -10.836 -9.169 4.075 1.00 98.00 521 SER A O 1
ATOM 3751 N N . GLY A 1 522 ? -10.637 -9.236 6.313 1.00 97.06 522 GLY A N 1
ATOM 3752 C CA . GLY A 1 522 ? -9.343 -9.913 6.341 1.00 97.06 522 GLY A CA 1
ATOM 3753 C C . GLY A 1 522 ? -8.615 -9.708 7.667 1.00 97.06 522 GLY A C 1
ATOM 3754 O O . GLY A 1 522 ? -9.240 -9.444 8.691 1.00 97.06 522 GLY A O 1
ATOM 3755 N N . ASP A 1 523 ? -7.295 -9.859 7.651 1.00 96.00 523 ASP A N 1
ATOM 3756 C CA . ASP A 1 523 ? -6.450 -9.750 8.841 1.00 96.00 523 ASP A CA 1
ATOM 3757 C C . ASP A 1 523 ? -5.897 -8.324 9.040 1.00 96.00 523 ASP A C 1
ATOM 3759 O O . ASP A 1 523 ? -5.553 -7.645 8.073 1.00 96.00 523 ASP A O 1
ATOM 3763 N N . ILE A 1 524 ? -5.774 -7.894 10.297 1.00 95.62 524 ILE A N 1
ATOM 3764 C CA . ILE A 1 524 ? -5.280 -6.580 10.740 1.00 95.62 524 ILE A CA 1
ATOM 3765 C C . ILE A 1 524 ? -3.888 -6.211 10.196 1.00 95.62 524 ILE A C 1
ATOM 3767 O O . ILE A 1 524 ? -3.593 -5.031 10.028 1.00 95.62 524 ILE A O 1
ATOM 3771 N N . GLN A 1 525 ? -3.034 -7.189 9.873 1.00 93.25 525 GLN A N 1
ATOM 3772 C CA . GLN A 1 525 ? -1.725 -6.944 9.251 1.00 93.25 525 GLN A CA 1
ATOM 3773 C C . GLN A 1 525 ? -1.790 -6.810 7.718 1.00 93.25 525 GLN A C 1
ATOM 3775 O O . GLN A 1 525 ? -0.802 -6.428 7.085 1.00 93.25 525 GLN A O 1
ATOM 3780 N N . SER A 1 526 ? -2.930 -7.112 7.090 1.00 92.19 526 SER A N 1
ATOM 3781 C CA . SER A 1 526 ? -3.077 -7.055 5.637 1.00 92.19 526 SER A CA 1
ATOM 3782 C C . SER A 1 526 ? -3.434 -5.650 5.162 1.00 92.19 526 SER A C 1
ATOM 3784 O O . SER A 1 526 ? -4.562 -5.185 5.316 1.00 92.19 526 SER A O 1
ATOM 3786 N N . GLY A 1 527 ? -2.498 -4.986 4.479 1.00 89.25 527 GLY A N 1
ATOM 3787 C CA . GLY A 1 527 ? -2.741 -3.663 3.893 1.00 89.25 527 GLY A CA 1
ATOM 3788 C C . GLY A 1 527 ? -3.946 -3.609 2.943 1.00 89.25 527 GLY A C 1
ATOM 3789 O O . GLY A 1 527 ? -4.596 -2.573 2.854 1.00 89.25 527 GLY A O 1
ATOM 3790 N N . SER A 1 528 ? -4.316 -4.726 2.300 1.00 88.19 528 SER A N 1
ATOM 3791 C CA . SER A 1 528 ? -5.496 -4.808 1.423 1.00 88.19 528 SER A CA 1
ATOM 3792 C C . SER A 1 528 ? -6.837 -4.617 2.146 1.00 88.19 528 SER A C 1
ATOM 3794 O O . SER A 1 528 ? -7.847 -4.360 1.490 1.00 88.19 528 SER A O 1
ATOM 3796 N N . CYS A 1 529 ? -6.869 -4.745 3.476 1.00 94.00 529 CYS A N 1
ATOM 3797 C CA . CYS A 1 529 ? -8.058 -4.476 4.283 1.00 94.00 529 CYS A CA 1
ATOM 3798 C C . CYS A 1 529 ? -8.389 -2.981 4.359 1.00 94.00 529 CYS A C 1
ATOM 3800 O O . CYS A 1 529 ? -9.549 -2.630 4.566 1.00 94.00 529 CYS A O 1
ATOM 3802 N N . TYR A 1 530 ? -7.401 -2.104 4.162 1.00 95.25 530 TYR A N 1
ATOM 3803 C CA . TYR A 1 530 ? -7.478 -0.690 4.518 1.00 95.25 530 TYR A CA 1
ATOM 3804 C C . TYR A 1 530 ? -7.532 0.250 3.313 1.00 95.25 530 TYR A C 1
ATOM 3806 O O . TYR A 1 530 ? -6.910 0.011 2.274 1.00 95.25 530 TYR A O 1
ATOM 3814 N N . MET A 1 531 ? -8.214 1.386 3.484 1.00 93.38 531 MET A N 1
ATOM 3815 C CA . MET A 1 531 ? -8.107 2.514 2.555 1.00 93.38 531 MET A CA 1
ATOM 3816 C C . MET A 1 531 ? -6.638 2.948 2.423 1.00 93.38 531 MET A C 1
ATOM 3818 O O . MET A 1 531 ? -5.909 3.056 3.407 1.00 93.38 531 MET A O 1
ATOM 3822 N N . GLY A 1 532 ? -6.181 3.154 1.187 1.00 86.56 532 GLY A N 1
ATOM 3823 C CA . GLY A 1 532 ? -4.783 3.468 0.870 1.00 86.56 532 GLY A CA 1
ATOM 3824 C C . GLY A 1 532 ? -3.822 2.273 0.859 1.00 86.56 532 GLY A C 1
ATOM 3825 O O . GLY A 1 532 ? -2.671 2.441 0.462 1.00 86.56 532 GLY A O 1
ATOM 3826 N N . GLY A 1 533 ? -4.267 1.067 1.230 1.00 87.62 533 GLY A N 1
ATOM 3827 C CA . GLY A 1 533 ? -3.470 -0.156 1.091 1.00 87.62 533 GLY A CA 1
ATOM 3828 C C . GLY A 1 533 ? -2.423 -0.393 2.188 1.00 87.62 533 GLY A C 1
ATOM 3829 O O . GLY A 1 533 ? -1.484 -1.159 1.961 1.00 87.62 533 GLY A O 1
ATOM 3830 N N . PHE A 1 534 ? -2.549 0.254 3.355 1.00 87.81 534 PHE A N 1
ATOM 3831 C CA . PHE A 1 534 ? -1.593 0.155 4.467 1.00 87.81 534 PHE A CA 1
ATOM 3832 C C . PHE A 1 534 ? -2.240 -0.352 5.749 1.00 87.81 534 PHE A C 1
ATOM 3834 O O . PHE A 1 534 ? -3.243 0.194 6.196 1.00 87.81 534 PHE A O 1
ATOM 3841 N N . ALA A 1 535 ? -1.618 -1.359 6.358 1.00 92.81 535 ALA A N 1
ATOM 3842 C CA . ALA A 1 535 ? -1.973 -1.830 7.688 1.00 92.81 535 ALA A CA 1
ATOM 3843 C C . ALA A 1 535 ? -1.309 -0.965 8.780 1.00 92.81 535 ALA A C 1
ATOM 3845 O O . ALA A 1 535 ? -0.203 -0.446 8.558 1.00 92.81 535 ALA A O 1
ATOM 3846 N N . PRO A 1 536 ? -1.943 -0.833 9.961 1.00 94.19 536 PRO A N 1
ATOM 3847 C CA . PRO A 1 536 ? -1.336 -0.191 11.121 1.00 94.19 536 PRO A CA 1
ATOM 3848 C C . PRO A 1 536 ? -0.043 -0.903 11.532 1.00 94.19 536 PRO A C 1
ATOM 3850 O O . PRO A 1 536 ? 0.106 -2.118 11.391 1.00 94.19 536 PRO A O 1
ATOM 3853 N N . ASN A 1 537 ? 0.916 -0.133 12.037 1.00 92.94 537 ASN A N 1
ATOM 3854 C CA . ASN A 1 537 ? 2.206 -0.632 12.507 1.00 92.94 537 ASN A CA 1
ATOM 3855 C C . ASN A 1 537 ? 2.797 0.316 13.561 1.00 92.94 537 ASN A C 1
ATOM 3857 O O . ASN A 1 537 ? 2.409 1.479 13.652 1.00 92.94 537 ASN A O 1
ATOM 3861 N N . VAL A 1 538 ? 3.769 -0.178 14.332 1.00 92.50 538 VAL A N 1
ATOM 3862 C CA . VAL A 1 538 ? 4.372 0.534 15.476 1.00 92.50 538 VAL A CA 1
ATOM 3863 C C . VAL A 1 538 ? 4.963 1.898 15.102 1.00 92.50 538 VAL A C 1
ATOM 3865 O O . VAL A 1 538 ? 4.881 2.833 15.891 1.00 92.50 538 VAL A O 1
ATOM 3868 N N . ALA A 1 539 ? 5.553 2.043 13.911 1.00 89.19 539 ALA A N 1
ATOM 3869 C CA . ALA A 1 539 ? 6.146 3.315 13.497 1.00 89.19 539 ALA A CA 1
ATOM 3870 C C . ALA A 1 539 ? 5.069 4.356 13.151 1.00 89.19 539 ALA A C 1
ATOM 3872 O O . ALA A 1 539 ? 5.175 5.520 13.547 1.00 89.19 539 ALA A O 1
ATOM 3873 N N . ASP A 1 540 ? 4.021 3.920 12.452 1.00 88.25 540 ASP A N 1
ATOM 3874 C CA . ASP A 1 540 ? 2.917 4.775 12.015 1.00 88.25 540 ASP A CA 1
ATOM 3875 C C . ASP A 1 540 ? 1.966 5.164 13.160 1.00 88.25 540 ASP A C 1
ATOM 3877 O O . ASP A 1 540 ? 1.396 6.252 13.121 1.00 88.25 540 ASP A O 1
ATOM 3881 N N . CYS A 1 541 ? 1.864 4.329 14.196 1.00 92.38 541 CYS A N 1
ATOM 3882 C CA . CYS A 1 541 ? 1.069 4.565 15.406 1.00 92.38 541 CYS A CA 1
ATOM 3883 C C . CYS A 1 541 ? 1.920 4.975 16.624 1.00 92.38 541 CYS A C 1
ATOM 3885 O O . CYS A 1 541 ? 1.487 4.832 17.755 1.00 92.38 541 CYS A O 1
ATOM 3887 N N . SER A 1 542 ? 3.134 5.499 16.429 1.00 88.12 542 SER A N 1
ATOM 3888 C CA . SER A 1 542 ? 4.082 5.839 17.517 1.00 88.12 542 SER A CA 1
ATOM 3889 C C . SER A 1 542 ? 3.664 6.999 18.446 1.00 88.12 542 SER A C 1
ATOM 3891 O O . SER A 1 542 ? 4.457 7.461 19.269 1.00 88.12 542 SER A O 1
ATOM 3893 N N . SER A 1 543 ? 2.443 7.509 18.298 1.00 84.69 543 SER A N 1
ATOM 3894 C CA . SER A 1 543 ? 1.839 8.513 19.174 1.00 84.69 543 SER A CA 1
ATOM 3895 C C . SER A 1 543 ? 0.325 8.311 19.279 1.00 84.69 543 SER A C 1
ATOM 3897 O O . SER A 1 543 ? -0.407 9.299 19.178 1.00 84.69 543 SER A O 1
ATOM 3899 N N . GLY A 1 544 ? -0.106 7.050 19.358 1.00 90.50 544 GLY A N 1
ATOM 3900 C CA . GLY A 1 544 ? -1.496 6.647 19.196 1.00 90.50 544 GLY A CA 1
ATOM 3901 C C . GLY A 1 544 ? -1.987 6.672 17.744 1.00 90.50 544 GLY A C 1
ATOM 3902 O O . GLY A 1 544 ? -1.523 7.461 16.907 1.00 90.50 544 GLY A O 1
ATOM 3903 N N . CYS A 1 545 ? -2.924 5.780 17.426 1.00 95.44 545 CYS A N 1
ATOM 3904 C CA . CYS A 1 545 ? -3.719 5.805 16.198 1.00 95.44 545 CYS A CA 1
ATOM 3905 C C . CYS A 1 545 ? -5.068 5.091 16.398 1.00 95.44 545 CYS A C 1
ATOM 3907 O O . CYS A 1 545 ? -5.183 4.182 17.218 1.00 95.44 545 CYS A O 1
ATOM 3909 N N . GLY A 1 546 ? -6.086 5.450 15.618 1.00 97.38 546 GLY A N 1
ATOM 3910 C CA . GLY A 1 546 ? -7.376 4.761 15.616 1.00 97.38 546 GLY A CA 1
ATOM 3911 C C . GLY A 1 546 ? -7.498 3.683 14.537 1.00 97.38 546 GLY A C 1
ATOM 3912 O O . GLY A 1 546 ? -6.781 3.677 13.532 1.00 97.38 546 GLY A O 1
ATOM 3913 N N . ILE A 1 547 ? -8.481 2.798 14.690 1.00 98.31 547 ILE A N 1
ATOM 3914 C CA . ILE A 1 547 ? -8.958 1.869 13.661 1.00 98.31 547 ILE A CA 1
ATOM 3915 C C . ILE A 1 547 ? -10.478 1.997 13.545 1.00 98.31 547 ILE A C 1
ATOM 3917 O O . ILE A 1 547 ? -11.201 1.773 14.512 1.00 98.31 547 ILE A O 1
ATOM 3921 N N . TYR A 1 548 ? -10.979 2.281 12.344 1.00 98.56 548 TYR A N 1
ATOM 3922 C CA . TYR A 1 548 ? -12.407 2.212 12.030 1.00 98.56 548 TYR A CA 1
ATOM 3923 C C . TYR A 1 548 ? -12.695 0.975 11.179 1.00 98.56 548 TYR A C 1
ATOM 3925 O O . TYR A 1 548 ? -12.019 0.747 10.175 1.00 98.56 548 TYR A O 1
ATOM 3933 N N . ILE A 1 549 ? -13.722 0.203 11.533 1.00 98.62 549 ILE A N 1
ATOM 3934 C CA . ILE A 1 549 ? -14.173 -0.961 10.761 1.00 98.62 549 ILE A CA 1
ATOM 3935 C C . ILE A 1 549 ? -15.527 -0.646 10.127 1.00 98.62 549 ILE A C 1
ATOM 3937 O O . ILE A 1 549 ? -16.518 -0.455 10.836 1.00 98.62 549 ILE A O 1
ATOM 3941 N N . ALA A 1 550 ? -15.567 -0.600 8.794 1.00 98.19 550 ALA A N 1
ATOM 3942 C CA . ALA A 1 550 ? -16.768 -0.256 8.042 1.00 98.19 550 ALA A CA 1
ATOM 3943 C C . ALA A 1 550 ? -17.849 -1.348 8.092 1.00 98.19 550 ALA A C 1
ATOM 3945 O O . ALA A 1 550 ? -17.584 -2.534 8.294 1.00 98.19 550 ALA A O 1
ATOM 3946 N N . LYS A 1 551 ? -19.101 -0.944 7.868 1.00 96.69 551 LYS A N 1
ATOM 3947 C CA . LYS A 1 551 ? -20.257 -1.846 7.804 1.00 96.69 551 LYS A CA 1
ATOM 3948 C C . LYS A 1 551 ? -20.022 -2.987 6.802 1.00 96.69 551 LYS A C 1
ATOM 3950 O O . LYS A 1 551 ? -19.642 -2.749 5.661 1.00 96.69 551 LYS A O 1
ATOM 3955 N N . GLY A 1 552 ? -20.292 -4.225 7.220 1.00 96.44 552 GLY A N 1
ATOM 3956 C CA . GLY A 1 552 ? -20.076 -5.432 6.415 1.00 96.44 552 GLY A CA 1
ATOM 3957 C C . GLY A 1 552 ? -18.633 -5.953 6.404 1.00 96.44 552 GLY A C 1
ATOM 3958 O O . GLY A 1 552 ? -18.389 -7.025 5.854 1.00 96.44 552 GLY A O 1
ATOM 3959 N N . VAL A 1 553 ? -17.685 -5.246 7.029 1.00 98.19 553 VAL A N 1
ATOM 3960 C CA . VAL A 1 553 ? -16.283 -5.671 7.136 1.00 98.19 553 VAL A CA 1
ATOM 3961 C C . VAL A 1 553 ? -16.070 -6.499 8.398 1.00 98.19 553 VAL A C 1
ATOM 3963 O O . VAL A 1 553 ? -16.548 -6.155 9.478 1.00 98.19 553 VAL A O 1
ATOM 3966 N N . THR A 1 554 ? -15.319 -7.590 8.260 1.00 98.44 554 THR A N 1
ATOM 3967 C CA . THR A 1 554 ? -14.791 -8.391 9.370 1.00 98.44 554 THR A CA 1
ATOM 3968 C C . THR A 1 554 ? -13.276 -8.250 9.414 1.00 98.44 554 THR A C 1
ATOM 3970 O O . THR A 1 554 ? -12.591 -8.735 8.513 1.00 98.44 554 THR A O 1
ATOM 3973 N N . LEU A 1 555 ? -12.757 -7.599 10.454 1.00 98.44 555 LEU A N 1
ATOM 3974 C CA . LEU A 1 555 ? -11.320 -7.491 10.706 1.00 98.44 555 LEU A CA 1
ATOM 3975 C C . LEU A 1 555 ? -10.912 -8.531 11.752 1.00 98.44 555 LEU A C 1
ATOM 3977 O O . LEU A 1 555 ? -11.485 -8.568 12.840 1.00 98.44 555 LEU A O 1
ATOM 3981 N N . SER A 1 556 ? -9.933 -9.369 11.426 1.00 97.75 556 SER A N 1
ATOM 3982 C CA . S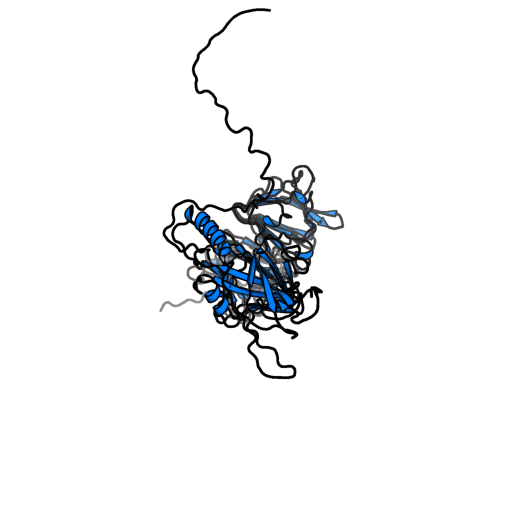ER A 1 556 ? -9.407 -10.416 12.303 1.00 97.75 556 SER A CA 1
ATOM 3983 C C . SER A 1 556 ? -8.023 -10.058 12.833 1.00 97.75 556 SER A C 1
ATOM 3985 O O . SER A 1 556 ? -7.221 -9.468 12.116 1.00 97.75 556 SER A O 1
ATOM 3987 N N . THR A 1 557 ? -7.718 -10.442 14.072 1.00 96.81 557 THR A N 1
ATOM 3988 C CA . THR A 1 557 ? -6.369 -10.325 14.653 1.00 96.81 557 THR A CA 1
ATOM 3989 C C . THR A 1 557 ? -5.626 -11.662 14.734 1.00 96.81 557 THR A C 1
ATOM 3991 O O . THR A 1 557 ? -4.650 -11.786 15.476 1.00 96.81 557 THR A O 1
ATOM 3994 N N . ALA A 1 558 ? -6.071 -12.678 13.987 1.00 94.44 558 ALA A N 1
ATOM 3995 C CA . ALA A 1 558 ? -5.554 -14.040 14.089 1.00 94.44 558 ALA A CA 1
ATOM 3996 C C . ALA A 1 558 ? -4.035 -14.147 13.842 1.00 94.44 558 ALA A C 1
ATOM 3998 O O . ALA A 1 558 ? -3.378 -14.928 14.538 1.00 94.44 558 ALA A O 1
ATOM 3999 N N . SER A 1 559 ? -3.469 -13.345 12.927 1.00 93.56 559 SER A N 1
ATOM 4000 C CA . SER A 1 559 ? -2.019 -13.278 12.657 1.00 93.56 559 SER A CA 1
ATOM 4001 C C . SER A 1 559 ? -1.174 -12.813 13.848 1.00 93.56 559 SER A C 1
ATOM 4003 O O . SER A 1 559 ? 0.017 -13.119 13.917 1.00 93.56 559 SER A O 1
ATOM 4005 N N . LEU A 1 560 ? -1.775 -12.096 14.805 1.00 94.06 560 LEU A N 1
ATOM 4006 C CA . LEU A 1 560 ? -1.072 -11.504 15.943 1.00 94.06 560 LEU A CA 1
ATOM 4007 C C . LEU A 1 560 ? -0.709 -12.524 17.031 1.00 94.06 560 LEU A C 1
ATOM 4009 O O . LEU A 1 560 ? -0.096 -12.158 18.031 1.00 94.06 560 LEU A O 1
ATOM 4013 N N . ASN A 1 561 ? -1.101 -13.794 16.868 1.00 91.75 561 ASN A N 1
ATOM 4014 C CA . ASN A 1 561 ? -0.804 -14.890 17.798 1.00 91.75 561 ASN A CA 1
ATOM 4015 C C . ASN A 1 561 ? -1.164 -14.569 19.264 1.00 91.75 561 ASN A C 1
ATOM 4017 O O . ASN A 1 561 ? -0.472 -14.976 20.196 1.00 91.75 561 ASN A O 1
ATOM 4021 N N . GLY A 1 562 ? -2.256 -13.825 19.470 1.00 93.12 562 GLY A N 1
ATOM 4022 C CA . GLY A 1 562 ? -2.753 -13.459 20.796 1.00 93.12 562 GLY A CA 1
ATOM 4023 C C . GLY A 1 562 ? -2.195 -12.166 21.409 1.00 93.12 562 GLY A C 1
ATOM 4024 O O . GLY A 1 562 ? -2.528 -11.902 22.561 1.00 93.12 562 GLY A O 1
ATOM 4025 N N . VAL A 1 563 ? -1.386 -11.350 20.713 1.00 95.44 563 VAL A N 1
ATOM 4026 C CA . VAL A 1 563 ? -0.846 -10.090 21.282 1.00 95.44 563 VAL A CA 1
ATOM 4027 C C . VAL A 1 563 ? -0.879 -8.921 20.289 1.00 95.44 563 VAL A C 1
ATOM 4029 O O . VAL A 1 563 ? -0.169 -8.926 19.286 1.00 95.44 563 VAL A O 1
ATOM 4032 N N . LEU A 1 564 ? -1.625 -7.858 20.610 1.00 96.00 564 LEU A N 1
ATOM 4033 C CA . LEU A 1 564 ? -1.533 -6.567 19.924 1.00 96.00 564 LEU A CA 1
ATOM 4034 C C . LEU A 1 564 ? -0.417 -5.713 20.540 1.00 96.00 564 LEU A C 1
ATOM 4036 O O . LEU A 1 564 ? -0.593 -5.080 21.581 1.00 96.00 564 LEU A O 1
ATOM 4040 N N . ASN A 1 565 ? 0.729 -5.691 19.858 1.00 94.62 565 ASN A N 1
ATOM 4041 C CA . ASN A 1 565 ? 1.863 -4.803 20.130 1.00 94.62 565 ASN A CA 1
ATOM 4042 C C . ASN A 1 565 ? 1.888 -3.635 19.125 1.00 94.62 565 ASN A C 1
ATOM 4044 O O . ASN A 1 565 ? 2.831 -3.483 18.350 1.00 94.62 565 ASN A O 1
ATOM 4048 N N . ILE A 1 566 ? 0.798 -2.870 19.079 1.00 95.38 566 ILE A N 1
ATOM 4049 C CA . ILE A 1 566 ? 0.681 -1.599 18.357 1.00 95.38 566 ILE A CA 1
ATOM 4050 C C . ILE A 1 566 ? -0.174 -0.689 19.242 1.00 95.38 566 ILE A C 1
ATOM 4052 O O . ILE A 1 566 ? -1.164 -1.154 19.807 1.00 95.38 566 ILE A O 1
ATOM 4056 N N . ASP A 1 567 ? 0.227 0.572 19.364 1.00 95.06 567 ASP A N 1
ATOM 4057 C CA . ASP A 1 567 ? -0.439 1.613 20.153 1.00 95.06 567 ASP A CA 1
ATOM 4058 C C . ASP A 1 567 ? -1.702 2.092 19.407 1.00 95.06 567 ASP A C 1
ATOM 4060 O O . ASP A 1 567 ? -1.680 3.066 18.652 1.00 95.06 567 ASP A O 1
ATOM 4064 N N . ILE A 1 568 ? -2.772 1.289 19.496 1.00 96.88 568 ILE A N 1
ATOM 4065 C CA . ILE A 1 568 ? -4.089 1.603 18.932 1.00 96.88 568 ILE A CA 1
ATOM 4066 C C . ILE A 1 568 ? -4.956 2.202 20.042 1.00 96.88 568 ILE A C 1
ATOM 4068 O O . ILE A 1 568 ? -5.484 1.460 20.870 1.00 96.88 568 ILE A O 1
ATOM 4072 N N . ASP A 1 569 ? -5.142 3.518 20.017 1.00 95.69 569 ASP A N 1
ATOM 4073 C CA . ASP A 1 569 ? -5.907 4.258 21.025 1.00 95.69 569 ASP A CA 1
ATOM 4074 C C . ASP A 1 569 ? -7.385 3.860 20.999 1.00 95.69 569 ASP A C 1
ATOM 4076 O O . ASP A 1 569 ? -8.004 3.686 22.045 1.00 95.69 569 ASP A O 1
ATOM 4080 N N . THR A 1 570 ? -7.963 3.717 19.800 1.00 97.12 570 THR A N 1
ATOM 4081 C CA . THR A 1 570 ? -9.406 3.497 19.612 1.00 97.12 570 THR A CA 1
ATOM 4082 C C . THR A 1 570 ? -9.694 2.489 18.501 1.00 97.12 570 THR A C 1
ATOM 4084 O O . THR A 1 570 ? -9.211 2.634 17.381 1.00 97.12 570 THR A O 1
ATOM 4087 N N . PHE A 1 571 ? -10.565 1.511 18.762 1.00 98.31 571 PHE A N 1
ATOM 4088 C CA . PHE A 1 571 ? -11.277 0.761 17.724 1.00 98.31 571 PHE A CA 1
ATOM 4089 C C . PHE A 1 571 ? -12.733 1.222 17.669 1.00 98.31 571 PHE A C 1
ATOM 4091 O O . PHE A 1 571 ? -13.485 1.005 18.615 1.00 98.31 571 PHE A O 1
ATOM 4098 N N . THR A 1 572 ? -13.161 1.775 16.535 1.00 98.31 572 THR A N 1
ATOM 4099 C CA . THR A 1 572 ? -14.570 2.054 16.239 1.00 98.31 572 THR A CA 1
ATOM 4100 C C . THR A 1 572 ? -15.125 0.971 15.315 1.00 98.31 572 THR A C 1
ATOM 4102 O O . THR A 1 572 ? -14.773 0.899 14.136 1.00 98.31 572 THR A O 1
ATOM 4105 N N . VAL A 1 573 ? -16.024 0.129 15.821 1.00 98.44 573 VAL A N 1
ATOM 4106 C CA . VAL A 1 573 ? -16.653 -0.951 15.045 1.00 98.44 573 VAL A CA 1
ATOM 4107 C C . VAL A 1 573 ? -18.066 -0.532 14.663 1.00 98.44 573 VAL A C 1
ATOM 4109 O O . VAL A 1 573 ? -18.963 -0.505 15.506 1.00 98.44 573 VAL A O 1
ATOM 4112 N N . ALA A 1 574 ? -18.271 -0.181 13.391 1.00 97.56 574 ALA A N 1
ATOM 4113 C CA . ALA A 1 574 ? -19.553 0.323 12.904 1.00 97.56 574 ALA A CA 1
ATOM 4114 C C . ALA A 1 574 ? -20.686 -0.713 13.016 1.00 97.56 574 ALA A C 1
ATOM 4116 O O . ALA A 1 574 ? -20.457 -1.921 13.083 1.00 97.56 574 ALA A O 1
ATOM 4117 N N . PHE A 1 575 ? -21.938 -0.249 12.983 1.00 95.81 575 PHE A N 1
ATOM 4118 C CA . PHE A 1 575 ? -23.093 -1.148 12.972 1.00 95.81 575 PHE A CA 1
ATOM 4119 C C . PHE A 1 575 ? -23.052 -2.094 11.760 1.00 95.81 575 PHE A C 1
ATOM 4121 O O . PHE A 1 575 ? -22.934 -1.658 10.613 1.00 95.81 575 PHE A O 1
ATOM 4128 N N . GLY A 1 576 ? -23.148 -3.401 12.017 1.00 95.62 576 GLY A N 1
ATOM 4129 C CA . GLY A 1 576 ? -22.987 -4.447 11.001 1.00 95.62 576 GLY A CA 1
ATOM 4130 C C . GLY A 1 576 ? -21.538 -4.727 10.573 1.00 95.62 576 GLY A C 1
ATOM 4131 O O . GLY A 1 576 ? -21.335 -5.478 9.622 1.00 95.62 576 GLY A O 1
ATOM 4132 N N . ALA A 1 577 ? -20.535 -4.139 11.229 1.00 98.19 577 ALA A N 1
ATOM 4133 C CA . ALA A 1 577 ? -19.132 -4.548 11.138 1.00 98.19 577 ALA A CA 1
ATOM 4134 C C . ALA A 1 577 ? -18.793 -5.598 12.214 1.00 98.19 577 ALA A C 1
ATOM 4136 O O . ALA A 1 577 ? -19.553 -5.781 13.169 1.00 98.19 577 ALA A O 1
ATOM 4137 N N . THR A 1 578 ? -17.651 -6.277 12.083 1.00 98.62 578 THR A N 1
ATOM 4138 C CA . THR A 1 578 ? -17.142 -7.227 13.086 1.00 98.62 578 THR A CA 1
ATOM 4139 C C . THR A 1 578 ? -15.653 -7.019 13.364 1.00 98.62 578 THR A C 1
ATOM 4141 O O . THR A 1 578 ? -14.843 -7.003 12.438 1.00 98.62 578 THR A O 1
ATOM 4144 N N . LEU A 1 579 ? -15.286 -6.948 14.644 1.00 98.50 579 LEU A N 1
ATOM 4145 C CA . LEU A 1 579 ? -13.914 -7.130 15.122 1.00 98.50 579 LEU A CA 1
ATOM 4146 C C . LEU A 1 579 ? -13.787 -8.540 15.713 1.00 98.50 579 LEU A C 1
ATOM 4148 O O . LEU A 1 579 ? -14.465 -8.862 16.687 1.00 98.50 579 LEU A O 1
ATOM 4152 N N . GLN A 1 580 ? -12.939 -9.381 15.122 1.00 97.94 580 GLN A N 1
ATOM 4153 C CA . GLN A 1 580 ? -12.593 -10.705 15.641 1.00 97.94 580 GLN A CA 1
ATOM 4154 C C . GLN A 1 580 ? -11.230 -10.649 16.327 1.00 97.94 580 GLN A C 1
ATOM 4156 O O . GLN A 1 580 ? -10.221 -10.391 15.669 1.00 97.94 580 GLN A O 1
ATOM 4161 N N . ILE A 1 581 ? -11.192 -10.934 17.630 1.00 96.94 581 ILE A N 1
ATOM 4162 C CA . ILE A 1 581 ? -9.952 -11.003 18.402 1.00 96.94 581 ILE A CA 1
ATOM 4163 C C . ILE A 1 581 ? -9.594 -12.421 18.851 1.00 96.94 581 ILE A C 1
ATOM 4165 O O . ILE A 1 581 ? -10.445 -13.211 19.271 1.00 96.94 581 ILE A O 1
ATOM 4169 N N . GLY A 1 582 ? -8.294 -12.710 18.807 1.00 94.69 582 GLY A N 1
ATOM 4170 C CA . GLY A 1 582 ? -7.722 -14.001 19.178 1.00 94.69 582 GLY A CA 1
ATOM 4171 C C . GLY A 1 582 ? -7.361 -14.862 17.969 1.00 94.69 582 GLY A C 1
ATOM 4172 O O . GLY A 1 582 ? -7.812 -14.635 16.849 1.00 94.69 582 GLY A O 1
ATOM 4173 N N . THR A 1 583 ? -6.534 -15.874 18.211 1.00 94.06 583 THR A N 1
ATOM 4174 C CA . THR A 1 583 ? -6.132 -16.854 17.195 1.00 94.06 583 THR A CA 1
ATOM 4175 C C . THR A 1 583 ? -6.945 -18.139 17.397 1.00 94.06 583 THR A C 1
ATOM 4177 O O . THR A 1 583 ? -6.870 -18.718 18.486 1.00 94.06 583 THR A O 1
ATOM 4180 N N . PRO A 1 584 ? -7.716 -18.611 16.397 1.00 92.06 584 PRO A N 1
ATOM 4181 C CA . PRO A 1 584 ? -8.480 -19.854 16.501 1.00 92.06 584 PRO A CA 1
ATOM 4182 C C . PRO A 1 584 ? -7.618 -21.040 16.946 1.00 92.06 584 PRO A C 1
ATOM 4184 O O . PRO A 1 584 ? -6.506 -21.232 16.459 1.00 92.06 584 PRO A O 1
ATOM 4187 N N . GLY A 1 585 ? -8.119 -21.824 17.904 1.00 91.19 585 GLY A N 1
ATOM 4188 C CA . GLY A 1 585 ? -7.384 -22.945 18.506 1.00 91.19 585 GLY A CA 1
ATOM 4189 C C . GLY A 1 585 ? -6.375 -22.565 19.603 1.00 91.19 585 GLY A C 1
ATOM 4190 O O . GLY A 1 585 ? -5.943 -23.448 20.339 1.00 91.19 585 GLY A O 1
ATOM 4191 N N . SER A 1 586 ? -6.029 -21.283 19.778 1.00 92.88 586 SER A N 1
ATOM 4192 C CA . SER A 1 586 ? -5.161 -20.839 20.880 1.00 92.88 586 SER A CA 1
ATOM 4193 C C . SER A 1 586 ? -5.902 -20.837 22.218 1.00 92.88 586 SER A C 1
ATOM 4195 O O . SER A 1 586 ? -7.043 -20.389 22.298 1.00 92.88 586 SER A O 1
ATOM 4197 N N . THR A 1 587 ? -5.239 -21.276 23.288 1.00 92.69 587 THR A N 1
ATOM 4198 C CA . THR A 1 587 ? -5.738 -21.198 24.674 1.00 92.69 587 THR A CA 1
ATOM 4199 C C . THR A 1 587 ? -5.186 -19.997 25.451 1.00 92.69 587 THR A C 1
ATOM 4201 O O . THR A 1 587 ? -5.560 -19.792 26.603 1.00 92.69 587 THR A O 1
ATOM 4204 N N . ALA A 1 588 ? -4.307 -19.193 24.841 1.00 89.50 588 ALA A N 1
ATOM 4205 C CA . ALA A 1 588 ? -3.637 -18.066 25.497 1.00 89.50 588 ALA A CA 1
ATOM 4206 C C . ALA A 1 588 ? -4.493 -16.786 25.589 1.00 89.50 588 ALA A C 1
ATOM 4208 O O . ALA A 1 588 ? -4.108 -15.842 26.279 1.00 89.50 588 ALA A O 1
ATOM 4209 N N . GLY A 1 589 ? -5.640 -16.743 24.905 1.00 93.94 589 GLY A N 1
ATOM 4210 C CA . GLY A 1 589 ? -6.497 -15.563 24.799 1.00 93.94 589 GLY A CA 1
ATOM 4211 C C . GLY A 1 589 ? -5.944 -14.474 23.874 1.00 93.94 589 GLY A C 1
ATOM 4212 O O . GLY A 1 589 ? -5.309 -14.773 22.860 1.00 93.94 589 GLY A O 1
ATOM 4213 N N . PHE A 1 590 ? -6.222 -13.208 24.199 1.00 96.88 590 PHE A N 1
ATOM 4214 C CA . PHE A 1 590 ? -5.762 -12.046 23.432 1.00 96.88 590 PHE A CA 1
ATOM 4215 C C . PHE A 1 590 ? -5.382 -10.869 24.340 1.00 96.88 590 PHE A C 1
ATOM 4217 O O . PHE A 1 590 ? -6.180 -10.457 25.180 1.00 96.88 590 PHE A O 1
ATOM 4224 N N . LYS A 1 591 ? -4.175 -10.320 24.171 1.00 96.50 591 LYS A N 1
ATOM 4225 C CA . LYS A 1 591 ? -3.597 -9.260 25.009 1.00 96.50 591 LYS A CA 1
ATOM 4226 C C . LYS A 1 591 ? -3.409 -7.960 24.237 1.00 96.50 591 LYS A C 1
ATOM 4228 O O . LYS A 1 591 ? -2.841 -7.974 23.148 1.00 96.50 591 LYS A O 1
ATOM 4233 N N . PHE A 1 592 ? -3.798 -6.843 24.838 1.00 96.56 592 PHE A N 1
ATOM 4234 C CA . PHE A 1 592 ? -3.432 -5.498 24.393 1.00 96.56 592 PHE A CA 1
ATOM 4235 C C . PHE A 1 592 ? -2.224 -5.033 25.214 1.00 96.56 592 PHE A C 1
ATOM 4237 O O . PHE A 1 592 ? -2.279 -5.124 26.437 1.00 96.56 592 PHE A O 1
ATOM 4244 N N . LEU A 1 593 ? -1.122 -4.595 24.591 1.00 95.75 593 LEU A N 1
ATOM 4245 C CA . LEU A 1 593 ? 0.041 -4.076 25.342 1.00 95.75 593 LEU A CA 1
ATOM 4246 C C . LEU A 1 593 ? -0.107 -2.602 25.762 1.00 95.75 593 LEU A C 1
ATOM 4248 O O . LEU A 1 593 ? 0.610 -2.150 26.651 1.00 95.75 593 LEU A O 1
ATOM 4252 N N . PHE A 1 594 ? -1.034 -1.878 25.134 1.00 95.25 594 PHE A N 1
ATOM 4253 C CA . PHE A 1 594 ? -1.282 -0.448 25.321 1.00 95.25 594 PHE A CA 1
ATOM 4254 C C . PHE A 1 594 ? -2.744 -0.207 25.738 1.00 95.25 594 PHE A C 1
ATOM 4256 O O . PHE A 1 594 ? -3.590 -1.075 25.475 1.00 95.25 594 PHE A O 1
ATOM 4263 N N . PRO A 1 595 ? -3.061 0.923 26.404 1.00 95.44 595 PRO A N 1
ATOM 4264 C CA . PRO A 1 595 ? -4.441 1.316 26.677 1.00 95.44 595 PRO A CA 1
ATOM 4265 C C . PRO A 1 595 ? -5.231 1.413 25.369 1.00 95.44 595 PRO A C 1
ATOM 4267 O O . PRO A 1 595 ? -4.688 1.805 24.344 1.00 95.44 595 PRO A O 1
ATOM 4270 N N . VAL A 1 596 ? -6.503 1.023 25.398 1.00 97.00 596 VAL A N 1
ATOM 4271 C CA . VAL A 1 596 ? -7.344 0.944 24.195 1.00 97.00 596 VAL A CA 1
ATOM 4272 C C . VAL A 1 596 ? -8.792 1.241 24.549 1.00 97.00 596 VAL A C 1
ATOM 4274 O O . VAL A 1 596 ? -9.285 0.740 25.557 1.00 97.00 596 VAL A O 1
ATOM 4277 N N . ILE A 1 597 ? -9.473 2.009 23.707 1.00 97.88 597 ILE A N 1
ATOM 4278 C CA . ILE A 1 597 ? -10.913 2.255 23.740 1.00 97.88 597 ILE A CA 1
ATOM 4279 C C . ILE A 1 597 ? -11.565 1.362 22.681 1.00 97.88 597 ILE A C 1
ATOM 4281 O O . ILE A 1 597 ? -11.243 1.435 21.495 1.00 97.88 597 ILE A O 1
ATOM 4285 N N . LEU A 1 598 ? -12.468 0.478 23.099 1.00 98.12 598 LEU A N 1
ATOM 4286 C CA . LEU A 1 598 ? -13.176 -0.451 22.217 1.00 98.12 598 LEU A CA 1
ATOM 4287 C C . LEU A 1 598 ? -14.642 -0.015 22.085 1.00 98.12 598 LEU A C 1
ATOM 4289 O O . LEU A 1 598 ? -15.486 -0.453 22.864 1.00 98.12 598 LEU A O 1
ATOM 4293 N N . ASP A 1 599 ? -14.934 0.825 21.088 1.00 97.75 599 ASP A N 1
ATOM 4294 C CA . ASP A 1 599 ? -16.260 1.388 20.802 1.00 97.75 599 ASP A CA 1
ATOM 4295 C C . ASP A 1 599 ? -16.999 0.556 19.746 1.00 97.75 599 ASP A C 1
ATOM 4297 O O . ASP A 1 599 ? -16.766 0.652 18.535 1.00 97.75 599 ASP A O 1
ATOM 4301 N N . ILE A 1 600 ? -17.915 -0.294 20.207 1.00 98.12 600 ILE A N 1
ATOM 4302 C CA . ILE A 1 600 ? -18.530 -1.342 19.394 1.00 98.12 600 ILE A CA 1
ATOM 4303 C C . ILE A 1 600 ? -20.020 -1.072 19.166 1.00 98.12 600 ILE A C 1
ATOM 4305 O O . ILE A 1 600 ? -20.859 -1.404 20.000 1.00 98.12 600 ILE A O 1
ATOM 4309 N N . SER A 1 601 ? -20.373 -0.561 17.988 1.00 97.31 601 SER A N 1
ATOM 4310 C CA . SER A 1 601 ? -21.761 -0.537 17.486 1.00 97.31 601 SER A CA 1
ATOM 4311 C C . SER A 1 601 ? -22.113 -1.777 16.650 1.00 97.31 601 SER A C 1
ATOM 4313 O O . SER A 1 601 ? -23.274 -1.978 16.302 1.00 97.31 601 SER A O 1
ATOM 4315 N N . GLY A 1 602 ? -21.115 -2.584 16.276 1.00 97.50 602 GLY A N 1
ATOM 4316 C CA . GLY A 1 602 ? -21.259 -3.836 15.526 1.00 97.50 602 GLY A CA 1
ATOM 4317 C C . GLY A 1 602 ? -21.084 -5.085 16.392 1.00 97.50 602 GLY A C 1
ATOM 4318 O O . GLY A 1 602 ? -21.615 -5.187 17.493 1.00 97.50 602 GLY A O 1
ATOM 4319 N N . THR A 1 603 ? -20.327 -6.059 15.894 1.00 98.25 603 THR A N 1
ATOM 4320 C CA . THR A 1 603 ? -20.033 -7.304 16.617 1.00 98.25 603 THR A CA 1
ATOM 4321 C C . THR A 1 603 ? -18.593 -7.304 17.119 1.00 98.25 603 THR A C 1
ATOM 4323 O O . THR A 1 603 ? -17.659 -7.123 16.339 1.00 98.25 603 THR A O 1
ATOM 4326 N N . PHE A 1 604 ? -18.397 -7.572 18.406 1.00 98.06 604 PHE A N 1
ATOM 4327 C CA . PHE A 1 604 ? -17.097 -7.926 18.966 1.00 98.06 604 PHE A CA 1
ATOM 4328 C C . PHE A 1 604 ? -17.070 -9.432 19.221 1.00 98.06 604 PHE A C 1
ATOM 4330 O O . PHE A 1 604 ? -17.882 -9.959 19.984 1.00 98.06 604 PHE A O 1
ATOM 4337 N N . SER A 1 605 ? -16.157 -10.140 18.564 1.00 97.56 605 SER A N 1
ATOM 4338 C CA . SER A 1 605 ? -16.100 -11.598 18.590 1.00 97.56 605 SER A CA 1
ATOM 4339 C C . SER A 1 605 ? -14.770 -12.097 19.145 1.00 97.56 605 SER A C 1
ATOM 4341 O O . SER A 1 605 ? -13.709 -11.722 18.652 1.00 97.56 605 SER A O 1
ATOM 4343 N N . PHE A 1 606 ? -14.821 -12.965 20.155 1.00 97.44 606 PHE A N 1
ATOM 4344 C CA . PHE A 1 606 ? -13.642 -13.641 20.698 1.00 97.44 606 PHE A CA 1
ATOM 4345 C C . PHE A 1 606 ? -13.568 -15.072 20.161 1.00 97.44 606 PHE A C 1
ATOM 4347 O O . PHE A 1 606 ? -14.445 -15.892 20.456 1.00 97.44 606 PHE A O 1
ATOM 4354 N N . VAL A 1 607 ? -12.531 -15.353 19.362 1.00 95.88 607 VAL A N 1
ATOM 4355 C CA . VAL A 1 607 ? -12.407 -16.583 18.550 1.00 95.88 607 VAL A CA 1
ATOM 4356 C C . VAL A 1 607 ? -11.311 -17.550 19.022 1.00 95.88 607 VAL A C 1
ATOM 4358 O O . VAL A 1 607 ? -11.097 -18.587 18.395 1.00 95.88 607 VAL A O 1
ATOM 4361 N N . ALA A 1 608 ? -10.611 -17.237 20.115 1.00 94.94 608 ALA A N 1
ATOM 4362 C CA . ALA A 1 608 ? -9.671 -18.168 20.739 1.00 94.94 608 ALA A CA 1
ATOM 4363 C C . ALA A 1 608 ? -10.412 -19.346 21.410 1.00 94.94 608 ALA A C 1
ATOM 4365 O O . ALA A 1 608 ? -11.571 -19.233 21.803 1.00 94.94 608 ALA A O 1
ATOM 4366 N N . ALA A 1 609 ? -9.731 -20.483 21.564 1.00 93.19 609 ALA A N 1
ATOM 4367 C CA . ALA A 1 609 ? -10.273 -21.688 22.201 1.00 93.19 609 ALA A CA 1
ATOM 4368 C C . ALA A 1 609 ? -10.248 -21.639 23.744 1.00 93.19 609 ALA A C 1
ATOM 4370 O O . ALA A 1 609 ? -10.741 -22.554 24.400 1.00 93.19 609 ALA A O 1
ATOM 4371 N N . GLY A 1 610 ? -9.665 -20.593 24.334 1.00 90.19 610 GLY A N 1
ATOM 4372 C CA . GLY A 1 610 ? -9.622 -20.373 25.776 1.00 90.19 610 GLY A CA 1
ATOM 4373 C C . GLY A 1 610 ? -8.806 -19.137 26.154 1.00 90.19 610 GLY A C 1
ATOM 4374 O O . GLY A 1 610 ? -8.369 -18.375 25.288 1.00 90.19 610 GLY A O 1
ATOM 4375 N N . GLY A 1 611 ? -8.590 -18.960 27.458 1.00 88.75 611 GLY A N 1
ATOM 4376 C CA . GLY A 1 611 ? -7.917 -17.792 28.025 1.00 88.75 611 GLY A CA 1
ATOM 4377 C C . GLY A 1 611 ? -8.895 -16.649 28.301 1.00 88.75 611 GLY A C 1
ATOM 4378 O O . GLY A 1 611 ? -10.044 -16.881 28.672 1.00 88.75 611 GLY A O 1
ATOM 4379 N N . GLY A 1 612 ? -8.435 -15.413 28.128 1.00 92.44 612 GLY A N 1
ATOM 4380 C CA . GLY A 1 612 ? -9.237 -14.209 28.333 1.00 92.44 612 GLY A CA 1
ATOM 4381 C C . GLY A 1 612 ? -8.832 -13.073 27.400 1.00 92.44 612 GLY A C 1
ATOM 4382 O O . GLY A 1 612 ? -7.977 -13.232 26.524 1.00 92.44 612 GLY A O 1
ATOM 4383 N N . ILE A 1 613 ? -9.458 -11.921 27.600 1.00 96.31 613 ILE A N 1
ATOM 4384 C CA . ILE A 1 613 ? -9.128 -10.665 26.932 1.00 96.31 613 ILE A CA 1
ATOM 4385 C C . ILE A 1 613 ? -8.404 -9.808 27.963 1.00 96.31 613 ILE A C 1
ATOM 4387 O O . ILE A 1 613 ? -8.996 -9.389 28.957 1.00 96.31 613 ILE A O 1
ATOM 4391 N N . PHE A 1 614 ? -7.113 -9.586 27.746 1.00 95.94 614 PHE A N 1
ATOM 4392 C CA . PHE A 1 614 ? -6.251 -8.921 28.711 1.00 95.94 614 PHE A CA 1
ATOM 4393 C C . PHE A 1 614 ? -6.095 -7.449 28.329 1.00 95.94 614 PHE A C 1
ATOM 4395 O O . PHE A 1 614 ? -5.503 -7.128 27.294 1.00 95.94 614 PHE A O 1
ATOM 4402 N N . LEU A 1 615 ? -6.649 -6.579 29.170 1.00 95.88 615 LEU A N 1
ATOM 4403 C CA . LEU A 1 615 ? -6.614 -5.125 29.050 1.00 95.88 615 LEU A CA 1
ATOM 4404 C C . LEU A 1 615 ? -5.624 -4.544 30.061 1.00 95.88 615 LEU A C 1
ATOM 4406 O O . LEU A 1 615 ? -5.429 -5.103 31.143 1.00 95.88 615 LEU A O 1
ATOM 4410 N N . VAL A 1 616 ? -5.024 -3.407 29.726 1.00 94.38 616 VAL A N 1
ATOM 4411 C CA . VAL A 1 616 ? -4.163 -2.663 30.652 1.00 94.38 616 VAL A CA 1
ATOM 4412 C C . VAL A 1 616 ? -4.963 -1.559 31.348 1.00 94.38 616 VAL A C 1
ATOM 4414 O O . VAL A 1 616 ? -6.102 -1.256 30.988 1.00 94.38 616 VAL A O 1
ATOM 4417 N N . VAL A 1 617 ? -4.373 -0.958 32.378 1.00 93.00 617 VAL A N 1
ATOM 4418 C CA . VAL A 1 617 ? -4.949 0.205 33.068 1.00 93.00 617 VAL A CA 1
ATOM 4419 C C . VAL A 1 617 ? -5.245 1.337 32.078 1.00 93.00 617 VAL A C 1
ATOM 4421 O O . VAL A 1 617 ? -4.404 1.668 31.247 1.00 93.00 617 VAL A O 1
ATOM 4424 N N . GLY A 1 618 ? -6.423 1.956 32.199 1.00 92.38 618 GLY A N 1
ATOM 4425 C CA . GLY A 1 618 ? -6.864 3.045 31.325 1.00 92.38 618 GLY A CA 1
ATOM 4426 C C . GLY A 1 618 ? -7.562 2.603 30.035 1.00 92.38 618 GLY A C 1
ATOM 4427 O O . GLY A 1 618 ? -8.029 3.464 29.301 1.00 92.38 618 GLY A O 1
ATOM 4428 N N . SER A 1 619 ? -7.671 1.299 29.756 1.00 96.38 619 SER A N 1
ATOM 4429 C CA . SER A 1 619 ? -8.516 0.798 28.664 1.00 96.38 619 SER A CA 1
ATOM 4430 C C . SER A 1 619 ? -10.016 0.993 28.943 1.00 96.38 619 SER A C 1
ATOM 4432 O O . SER A 1 619 ? -10.460 0.980 30.095 1.00 96.38 619 SER A O 1
ATOM 4434 N N . GLU A 1 620 ? -10.809 1.065 27.875 1.00 96.31 620 GLU A N 1
ATOM 4435 C CA . GLU A 1 620 ? -12.271 1.085 27.899 1.00 96.31 620 GLU A CA 1
ATOM 4436 C C . GLU A 1 620 ? -12.864 0.012 26.973 1.00 96.31 620 GLU A C 1
ATOM 4438 O O . GLU A 1 620 ? -12.335 -0.280 25.899 1.00 96.31 620 GLU A O 1
ATOM 4443 N N . PHE A 1 621 ? -13.987 -0.579 27.382 1.00 96.19 621 PHE A N 1
ATOM 4444 C CA . PHE A 1 621 ? -14.760 -1.532 26.589 1.00 96.19 621 PHE A CA 1
ATOM 4445 C C . PHE A 1 621 ? -16.238 -1.134 26.591 1.00 96.19 621 PHE A C 1
ATOM 4447 O O . PHE A 1 621 ? -16.928 -1.244 27.606 1.00 96.19 621 PHE A O 1
ATOM 4454 N N . ASN A 1 622 ? -16.723 -0.699 25.431 1.00 95.94 622 ASN A N 1
ATOM 4455 C CA . ASN A 1 622 ? -18.030 -0.089 25.253 1.00 95.94 622 ASN A CA 1
ATOM 4456 C C . ASN A 1 622 ? -18.780 -0.832 24.129 1.00 95.94 622 ASN A C 1
ATOM 4458 O O . ASN A 1 622 ? -18.556 -0.536 22.954 1.00 95.94 622 ASN A O 1
ATOM 4462 N N . LEU A 1 623 ? -19.707 -1.766 24.426 1.00 95.12 623 LEU A N 1
ATOM 4463 C CA . LEU A 1 623 ? -20.717 -2.069 23.390 1.00 95.12 623 LEU A CA 1
ATOM 4464 C C . LEU A 1 623 ? -21.754 -0.952 23.442 1.00 95.12 623 LEU A C 1
ATOM 4466 O O . LEU A 1 623 ? -22.474 -0.791 24.429 1.00 95.12 623 LEU A O 1
ATOM 4470 N N . LEU A 1 624 ? -21.828 -0.206 22.352 1.00 95.12 624 LEU A N 1
ATOM 4471 C CA . LEU A 1 624 ? -22.766 0.878 22.125 1.00 95.12 624 LEU A CA 1
ATOM 4472 C C . LEU A 1 624 ? -24.149 0.310 21.756 1.00 95.12 624 LEU A C 1
ATOM 4474 O O . LEU A 1 624 ? -24.367 -0.905 21.720 1.00 95.12 624 LEU A O 1
ATOM 4478 N N . ALA A 1 625 ? -25.124 1.179 21.490 1.00 91.56 625 ALA A N 1
ATOM 4479 C CA . ALA A 1 625 ? -26.452 0.742 21.060 1.00 91.56 625 ALA A CA 1
ATOM 4480 C C . ALA A 1 625 ? -26.371 -0.056 19.740 1.00 91.56 625 ALA A C 1
ATOM 4482 O O . ALA A 1 625 ? -25.799 0.411 18.756 1.00 91.56 625 ALA A O 1
ATOM 4483 N N . GLY A 1 626 ? -26.940 -1.266 19.725 1.00 88.00 626 GLY A N 1
ATOM 4484 C CA . GLY A 1 626 ? -26.825 -2.212 18.605 1.00 88.00 626 GLY A CA 1
ATOM 4485 C C . GLY A 1 626 ? -25.548 -3.065 18.609 1.00 88.00 626 GLY A C 1
ATOM 4486 O O . GLY A 1 626 ? -25.476 -4.032 17.853 1.00 88.00 626 GLY A O 1
ATOM 4487 N N . GLY A 1 627 ? -24.585 -2.760 19.484 1.00 94.94 627 GLY A N 1
ATOM 4488 C CA . GLY A 1 627 ? -23.378 -3.554 19.682 1.00 94.94 627 GLY A CA 1
ATOM 4489 C C . GLY A 1 627 ? -23.661 -4.908 20.337 1.00 94.94 627 GLY A C 1
ATOM 4490 O O . GLY A 1 627 ? -24.534 -5.007 21.202 1.00 94.94 627 GLY A O 1
ATOM 4491 N N . SER A 1 628 ? -22.908 -5.947 19.964 1.00 95.88 628 SER A N 1
ATOM 4492 C CA . SER A 1 628 ? -23.036 -7.308 20.514 1.00 95.88 628 SER A CA 1
ATOM 4493 C C . SER A 1 628 ? -21.685 -7.979 20.793 1.00 95.88 628 SER A C 1
ATOM 4495 O O . SER A 1 628 ? -20.702 -7.732 20.091 1.00 95.88 628 SER A O 1
ATOM 4497 N N . PHE A 1 629 ? -21.640 -8.843 21.813 1.00 96.50 629 PHE A N 1
ATOM 4498 C CA . PHE A 1 629 ? -20.506 -9.722 22.110 1.00 96.50 629 PHE A CA 1
ATOM 4499 C C . PHE A 1 629 ? -20.820 -11.171 21.721 1.00 96.50 629 PHE A C 1
ATOM 4501 O O . PHE A 1 629 ? -21.871 -11.699 22.084 1.00 96.50 629 PHE A O 1
ATOM 4508 N N . ILE A 1 630 ? -19.895 -11.843 21.028 1.00 96.12 630 ILE A N 1
ATOM 4509 C CA . ILE A 1 630 ? -20.032 -13.254 20.640 1.00 96.12 630 ILE A CA 1
ATOM 4510 C C . ILE A 1 630 ? -18.755 -14.032 20.969 1.00 96.12 630 ILE A C 1
ATOM 4512 O O . ILE A 1 630 ? -17.663 -13.690 20.518 1.00 96.12 630 ILE A O 1
ATOM 4516 N N . SER A 1 631 ? -18.902 -15.154 21.670 1.00 95.75 631 SER A N 1
ATOM 4517 C CA . SER A 1 631 ? -17.865 -16.185 21.754 1.00 95.75 631 SER A CA 1
ATOM 4518 C C . SER A 1 631 ? -18.452 -17.596 21.820 1.00 95.75 631 SER A C 1
ATOM 4520 O O . SER A 1 631 ? -19.597 -17.792 22.232 1.00 95.75 631 SER A O 1
ATOM 4522 N N . ALA A 1 632 ? -17.647 -18.581 21.422 1.00 92.94 632 ALA A N 1
ATOM 4523 C CA . ALA A 1 632 ? -17.924 -20.004 21.601 1.00 92.94 632 ALA A CA 1
ATOM 4524 C C . ALA A 1 632 ? -17.465 -20.541 22.973 1.00 92.94 632 ALA A C 1
ATOM 4526 O O . ALA A 1 632 ? -17.797 -21.672 23.322 1.00 92.94 632 ALA A O 1
ATOM 4527 N N . VAL A 1 633 ? -16.706 -19.753 23.748 1.00 92.38 633 VAL A N 1
ATOM 4528 C CA . VAL A 1 633 ? -16.159 -20.142 25.057 1.00 92.38 633 VAL A CA 1
ATOM 4529 C C . VAL A 1 633 ? -16.488 -19.108 26.135 1.00 92.38 633 VAL A C 1
ATOM 4531 O O . VAL A 1 633 ? -16.715 -17.930 25.846 1.00 92.38 633 VAL A O 1
ATOM 4534 N N . ALA A 1 634 ? -16.495 -19.539 27.399 1.00 91.69 634 ALA A N 1
ATOM 4535 C CA . ALA A 1 634 ? -16.583 -18.620 28.531 1.00 91.69 634 ALA A CA 1
ATOM 4536 C C . ALA A 1 634 ? -15.385 -17.657 28.492 1.00 91.69 634 ALA A C 1
ATOM 4538 O O . ALA A 1 634 ? -14.236 -18.093 28.528 1.00 91.69 634 ALA A O 1
ATOM 4539 N N . THR A 1 635 ? -15.665 -16.360 28.374 1.00 93.62 635 THR A N 1
ATOM 4540 C CA . THR A 1 635 ? -14.657 -15.319 28.141 1.00 93.62 635 THR A CA 1
ATOM 4541 C C . THR A 1 635 ? -14.697 -14.301 29.273 1.00 93.62 635 THR A C 1
ATOM 4543 O O . THR A 1 635 ? -15.768 -13.964 29.774 1.00 93.62 635 THR A O 1
ATOM 4546 N N . PHE A 1 636 ? -13.533 -13.784 29.658 1.00 93.31 636 PHE A N 1
ATOM 4547 C CA . PHE A 1 636 ? -13.398 -12.779 30.708 1.00 93.31 636 PHE A CA 1
ATOM 4548 C C . PHE A 1 636 ? -12.561 -11.601 30.208 1.00 93.31 636 PHE A C 1
ATOM 4550 O O . PHE A 1 636 ? -11.532 -11.820 29.565 1.00 93.31 636 PHE A O 1
ATOM 4557 N N . LEU A 1 637 ? -12.956 -10.373 30.551 1.00 94.12 637 LEU A N 1
ATOM 4558 C CA . LEU A 1 637 ? -12.022 -9.250 30.608 1.00 94.12 637 LEU A CA 1
ATOM 4559 C C . LEU A 1 637 ? -11.157 -9.425 31.859 1.00 94.12 637 LEU A C 1
ATOM 4561 O O . LEU A 1 637 ? -11.674 -9.680 32.950 1.00 94.12 637 LEU A O 1
ATOM 4565 N N . GLN A 1 638 ? -9.846 -9.288 31.707 1.00 93.88 638 GLN A N 1
ATOM 4566 C CA . GLN A 1 638 ? -8.877 -9.389 32.794 1.00 93.88 638 GLN A CA 1
ATOM 4567 C C . GLN A 1 638 ? -7.920 -8.203 32.734 1.00 93.88 638 GLN A C 1
ATOM 4569 O O . GLN A 1 638 ? -7.480 -7.823 31.650 1.00 93.88 638 GLN A O 1
ATOM 4574 N N . VAL A 1 639 ? -7.583 -7.633 33.892 1.00 93.19 639 VAL A N 1
ATOM 4575 C CA . VAL A 1 639 ? -6.611 -6.536 33.973 1.00 93.19 639 VAL A CA 1
ATOM 4576 C C . VAL A 1 639 ? -5.238 -7.086 34.325 1.00 93.19 639 VAL A C 1
ATOM 4578 O O . VAL A 1 639 ? -5.088 -7.837 35.295 1.00 93.19 639 VAL A O 1
ATOM 4581 N N . TYR A 1 640 ? -4.232 -6.704 33.545 1.00 93.38 640 TYR A N 1
ATOM 4582 C CA . TYR A 1 640 ? -2.851 -7.134 33.736 1.00 93.38 640 TYR A CA 1
ATOM 4583 C C . TYR A 1 640 ? -1.876 -5.964 33.576 1.00 93.38 640 TYR A C 1
ATOM 4585 O O . TYR A 1 640 ? -2.179 -4.965 32.923 1.00 93.38 640 TYR A O 1
ATOM 4593 N N . ASP A 1 641 ? -0.703 -6.101 34.183 1.00 90.62 641 ASP A N 1
ATOM 4594 C CA . ASP A 1 641 ? 0.429 -5.214 33.944 1.00 90.62 641 ASP A CA 1
ATOM 4595 C C . ASP A 1 641 ? 1.234 -5.732 32.732 1.00 90.62 641 ASP A C 1
ATOM 4597 O O . ASP A 1 641 ? 1.728 -6.864 32.779 1.00 90.62 641 ASP A O 1
ATOM 4601 N N . PRO A 1 642 ? 1.401 -4.944 31.651 1.00 89.31 642 PRO A N 1
ATOM 4602 C CA . PRO A 1 642 ? 2.168 -5.360 30.479 1.00 89.31 642 PRO A CA 1
ATOM 4603 C C . PRO A 1 642 ? 3.679 -5.460 30.746 1.00 89.31 642 PRO A C 1
ATOM 4605 O O . PRO A 1 642 ? 4.377 -6.098 29.959 1.00 89.31 642 PRO A O 1
ATOM 4608 N N . VAL A 1 643 ? 4.195 -4.869 31.834 1.00 88.69 643 VAL A N 1
ATOM 4609 C CA . VAL A 1 643 ? 5.625 -4.897 32.188 1.00 88.69 643 VAL A CA 1
ATOM 4610 C C . VAL A 1 643 ? 5.993 -6.184 32.930 1.00 88.69 643 VAL A C 1
ATOM 4612 O O . VAL A 1 643 ? 6.920 -6.880 32.519 1.00 88.69 643 VAL A O 1
ATOM 4615 N N . SER A 1 644 ? 5.278 -6.531 34.005 1.00 89.38 644 SER A N 1
ATOM 4616 C CA . SER A 1 644 ? 5.503 -7.785 34.748 1.00 89.38 644 SER A CA 1
ATOM 4617 C C . SER A 1 644 ? 4.787 -9.001 34.150 1.00 89.38 644 SER A C 1
ATOM 4619 O O . SER A 1 644 ? 5.131 -10.138 34.471 1.00 89.38 644 SER A O 1
ATOM 4621 N N . GLY A 1 645 ? 3.771 -8.787 33.309 1.00 87.06 645 GLY A N 1
ATOM 4622 C CA . GLY A 1 645 ? 2.885 -9.833 32.796 1.00 87.06 645 GLY A CA 1
ATOM 4623 C C . GLY A 1 645 ? 1.882 -10.376 33.824 1.00 87.06 645 GLY A C 1
ATOM 4624 O O . GLY A 1 645 ? 1.127 -11.295 33.494 1.00 87.06 645 GLY A O 1
ATOM 4625 N N . ALA A 1 646 ? 1.865 -9.841 35.050 1.00 89.06 646 ALA A N 1
ATOM 4626 C CA . ALA A 1 646 ? 1.012 -10.304 36.139 1.00 89.06 646 ALA A CA 1
ATOM 4627 C C . ALA A 1 646 ? -0.433 -9.799 36.007 1.00 89.06 646 ALA A C 1
ATOM 4629 O O . ALA A 1 646 ? -0.681 -8.675 35.569 1.00 89.06 646 ALA A O 1
ATOM 4630 N N . LEU A 1 647 ? -1.396 -10.615 36.448 1.00 90.38 647 LEU A N 1
ATOM 4631 C CA . LEU A 1 647 ? -2.772 -10.168 36.669 1.00 90.38 647 LEU A CA 1
ATOM 4632 C C . LEU A 1 647 ? -2.819 -9.278 37.915 1.00 90.38 647 LEU A C 1
ATOM 4634 O O . LEU A 1 647 ? -2.350 -9.679 38.978 1.00 90.38 647 LEU A O 1
ATOM 4638 N N . ILE A 1 648 ? -3.406 -8.089 37.779 1.00 87.12 648 ILE A N 1
ATOM 4639 C CA . ILE A 1 648 ? -3.466 -7.063 38.837 1.00 87.12 648 ILE A CA 1
ATOM 4640 C C . ILE A 1 648 ? -4.903 -6.718 39.251 1.00 87.12 648 ILE A C 1
ATOM 4642 O O . ILE A 1 648 ? -5.116 -5.789 40.024 1.00 87.12 648 ILE A O 1
ATOM 4646 N N . GLY A 1 649 ? -5.892 -7.442 38.721 1.00 77.00 649 GLY A N 1
ATOM 4647 C CA . GLY A 1 649 ? -7.303 -7.086 38.820 1.00 77.00 649 GLY A CA 1
ATOM 4648 C C . GLY A 1 649 ? -8.261 -8.260 38.974 1.00 77.00 649 GLY A C 1
ATOM 4649 O O . GLY A 1 649 ? -7.887 -9.430 38.885 1.00 77.00 649 GLY A O 1
ATOM 4650 N N . VAL A 1 650 ? -9.533 -7.921 39.178 1.00 76.69 650 VAL A N 1
ATOM 4651 C CA . VAL A 1 650 ? -10.654 -8.874 39.157 1.00 76.69 650 VAL A CA 1
ATOM 4652 C C . VAL A 1 650 ? -10.963 -9.249 37.702 1.00 76.69 650 VAL A C 1
ATOM 4654 O O . VAL A 1 650 ? -10.735 -8.452 36.795 1.00 76.69 650 VAL A O 1
ATOM 4657 N N . ALA A 1 651 ? -11.485 -10.452 37.458 1.00 85.50 651 ALA A N 1
ATOM 4658 C CA . ALA A 1 651 ? -11.981 -10.851 36.141 1.00 85.50 651 ALA A CA 1
ATOM 4659 C C . ALA A 1 651 ? -13.470 -10.491 35.986 1.00 85.50 651 ALA A C 1
ATOM 4661 O O . ALA A 1 651 ? -14.276 -10.821 36.855 1.00 85.50 651 ALA A O 1
ATOM 4662 N N . LEU A 1 652 ? -13.847 -9.867 34.868 1.00 89.94 652 LEU A N 1
ATOM 4663 C CA . LEU A 1 652 ? -15.241 -9.572 34.519 1.00 89.94 652 LEU A CA 1
ATOM 4664 C C . LEU A 1 652 ? -15.709 -10.533 33.423 1.00 89.94 652 LEU A C 1
ATOM 4666 O O . LEU A 1 652 ? -15.144 -10.555 32.332 1.00 89.94 652 LEU A O 1
ATOM 4670 N N . ALA A 1 653 ? -16.731 -11.339 33.709 1.00 90.06 653 ALA A N 1
ATOM 4671 C CA . ALA A 1 653 ? -17.282 -12.290 32.746 1.00 90.06 653 ALA A CA 1
ATOM 4672 C C . ALA A 1 653 ? -18.025 -11.576 31.602 1.00 90.06 653 ALA A C 1
ATOM 4674 O O . ALA A 1 653 ? -18.835 -10.682 31.845 1.00 90.06 653 ALA A O 1
ATOM 4675 N N . LEU A 1 654 ? -17.784 -12.015 30.365 1.00 90.56 654 LEU A N 1
ATOM 4676 C CA . LEU A 1 654 ? -18.525 -11.606 29.172 1.00 90.56 654 LEU A CA 1
ATOM 4677 C C . LEU A 1 654 ? -19.469 -12.735 28.745 1.00 90.56 654 LEU A C 1
ATOM 4679 O O . LEU A 1 654 ? -19.039 -13.875 28.552 1.00 90.56 654 LEU A O 1
ATOM 4683 N N . VAL A 1 655 ? -20.754 -12.423 28.566 1.00 88.62 655 VAL A N 1
ATOM 4684 C CA . VAL A 1 655 ? -21.771 -13.415 28.188 1.00 88.62 655 VAL A CA 1
ATOM 4685 C C . VAL A 1 655 ? -22.016 -13.359 26.681 1.00 88.62 655 VAL A C 1
ATOM 4687 O O . VAL A 1 655 ? -22.395 -12.323 26.142 1.00 88.62 655 VAL A O 1
ATOM 4690 N N . SER A 1 656 ? -21.805 -14.477 25.983 1.00 90.81 656 SER A N 1
ATOM 4691 C CA . SER A 1 656 ? -22.069 -14.576 24.539 1.00 90.81 656 SER A CA 1
ATOM 4692 C C . SER A 1 656 ? -23.542 -14.281 24.228 1.00 90.81 656 SER A C 1
ATOM 4694 O O . SER A 1 656 ? -24.434 -14.807 24.892 1.00 90.81 656 SER A O 1
ATOM 4696 N N . GLY A 1 657 ? -23.795 -13.423 23.238 1.00 89.75 657 GLY A N 1
ATOM 4697 C CA . GLY A 1 657 ? -25.126 -12.905 22.911 1.00 89.75 657 GLY A CA 1
ATOM 4698 C C . GLY A 1 657 ? -25.536 -11.644 23.686 1.00 89.75 657 GLY A C 1
ATOM 4699 O O . GLY A 1 657 ? -26.612 -11.110 23.428 1.00 89.75 657 GLY A O 1
ATOM 4700 N N . GLN A 1 658 ? -24.706 -11.136 24.604 1.00 89.38 658 GLN A N 1
ATOM 4701 C CA . GLN A 1 658 ? -24.962 -9.868 25.289 1.00 89.38 658 GLN A CA 1
ATOM 4702 C C . GLN A 1 658 ? -24.913 -8.683 24.312 1.00 89.38 658 GLN A C 1
ATOM 4704 O O . GLN A 1 658 ? -24.017 -8.590 23.471 1.00 89.38 658 GLN A O 1
ATOM 4709 N N . THR A 1 659 ? -25.854 -7.749 24.468 1.00 92.19 659 THR A N 1
ATOM 4710 C CA . THR A 1 659 ? -25.976 -6.526 23.662 1.00 92.19 659 THR A CA 1
ATOM 4711 C C . THR A 1 659 ? -25.806 -5.264 24.506 1.00 92.19 659 THR A C 1
ATOM 4713 O O . THR A 1 659 ? -26.150 -5.258 25.688 1.00 92.19 659 THR A O 1
ATOM 4716 N N . GLY A 1 660 ? -25.307 -4.185 23.897 1.00 88.38 660 GLY A N 1
ATOM 4717 C CA . GLY A 1 660 ? -25.218 -2.859 24.522 1.00 88.38 660 GLY A CA 1
ATOM 4718 C C . GLY A 1 660 ? -26.568 -2.119 24.634 1.00 88.38 660 GLY A C 1
ATOM 4719 O O . GLY A 1 660 ? -27.569 -2.584 24.080 1.00 88.38 660 GLY A O 1
ATOM 4720 N N . PRO A 1 661 ? -26.613 -0.947 25.304 1.00 91.62 661 PRO A N 1
ATOM 4721 C CA . PRO A 1 661 ? -25.459 -0.161 25.742 1.00 91.62 661 PRO A CA 1
ATOM 4722 C C . PRO A 1 661 ? -24.953 -0.494 27.159 1.00 91.62 661 PRO A C 1
ATOM 4724 O O . PRO A 1 661 ? -25.704 -0.507 28.137 1.00 91.62 661 PRO A O 1
ATOM 4727 N N . TRP A 1 662 ? -23.641 -0.689 27.265 1.00 88.50 662 TRP A N 1
ATOM 4728 C CA . TRP A 1 662 ? -22.882 -0.853 28.509 1.00 88.50 662 TRP A CA 1
ATOM 4729 C C . TRP A 1 662 ? -21.447 -0.367 28.293 1.00 88.50 662 TRP A C 1
ATOM 4731 O O . TRP A 1 662 ? -20.901 -0.484 27.195 1.00 88.50 662 TRP A O 1
ATOM 4741 N N . PHE A 1 663 ? -20.860 0.175 29.352 1.00 92.62 663 PHE A N 1
ATOM 4742 C CA . PHE A 1 663 ? -19.568 0.852 29.327 1.00 92.62 663 PHE A CA 1
ATOM 4743 C C . PHE A 1 663 ? -18.715 0.317 30.471 1.00 92.62 663 PHE A C 1
ATOM 4745 O O . PHE A 1 663 ? -19.201 0.215 31.603 1.00 92.62 663 PHE A O 1
ATOM 4752 N N . VAL A 1 664 ? -17.466 -0.033 30.178 1.00 93.69 664 VAL A N 1
ATOM 4753 C CA . VAL A 1 664 ? -16.515 -0.594 31.140 1.00 93.69 664 VAL A CA 1
ATOM 4754 C C . VAL A 1 664 ? -15.213 0.192 31.069 1.00 93.69 664 VAL A C 1
ATOM 4756 O O . VAL A 1 664 ? -14.581 0.223 30.020 1.00 93.69 664 VAL A O 1
ATOM 4759 N N . THR A 1 665 ? -14.770 0.763 32.187 1.00 94.00 665 THR A N 1
ATOM 4760 C CA . THR A 1 665 ? -13.487 1.485 32.287 1.00 94.00 665 THR A CA 1
ATOM 4761 C C . THR A 1 665 ? -12.540 0.743 33.225 1.00 94.00 665 THR A C 1
ATOM 4763 O O . THR A 1 665 ? -12.933 0.376 34.337 1.00 94.00 665 THR A O 1
ATOM 4766 N N . VAL A 1 666 ? -11.285 0.546 32.808 1.00 92.94 666 VAL A N 1
ATOM 4767 C CA . VAL A 1 666 ? -10.240 -0.082 33.628 1.00 92.94 666 VAL A CA 1
ATOM 4768 C C . VAL A 1 666 ? -9.547 0.949 34.520 1.00 92.94 666 VAL A C 1
ATOM 4770 O O . VAL A 1 666 ? -8.841 1.841 34.051 1.00 92.94 666 VAL A O 1
ATOM 4773 N N . LEU A 1 667 ? -9.718 0.803 35.833 1.00 89.44 667 LEU A N 1
ATOM 4774 C CA . LEU A 1 667 ? -9.191 1.713 36.847 1.00 89.44 667 LEU A CA 1
ATOM 4775 C C . LEU A 1 667 ? -7.710 1.461 37.162 1.00 89.44 667 LEU A C 1
ATOM 4777 O O . LEU A 1 667 ? -7.215 0.339 37.072 1.00 89.44 667 LEU A O 1
ATOM 4781 N N . ALA A 1 668 ? -7.031 2.493 37.673 1.00 84.19 668 ALA A N 1
ATOM 4782 C CA . ALA A 1 668 ? -5.621 2.441 38.083 1.00 84.19 668 ALA A CA 1
ATOM 4783 C C . ALA A 1 668 ? -5.282 1.366 39.135 1.00 84.19 668 ALA A C 1
ATOM 4785 O O . ALA A 1 668 ? -4.138 0.932 39.215 1.00 84.19 668 ALA A O 1
ATOM 4786 N N . GLY A 1 669 ? -6.265 0.918 39.923 1.00 79.88 669 GLY A N 1
ATOM 4787 C CA . GLY A 1 669 ? -6.116 -0.175 40.891 1.00 79.88 669 GLY A CA 1
ATOM 4788 C C . GLY A 1 669 ? -6.447 -1.572 40.349 1.00 79.88 669 GLY A C 1
ATOM 4789 O O . GLY A 1 669 ? -6.718 -2.458 41.151 1.00 79.88 669 GLY A O 1
ATOM 4790 N N . GLY A 1 670 ? -6.541 -1.763 39.028 1.00 80.25 670 GLY A N 1
ATOM 4791 C CA . GLY A 1 670 ? -6.894 -3.053 38.413 1.00 80.25 670 GLY A CA 1
ATOM 4792 C C . GLY A 1 670 ? -8.382 -3.433 38.489 1.00 80.25 670 GLY A C 1
ATOM 4793 O O . GLY A 1 670 ? -8.767 -4.527 38.084 1.00 80.25 670 GLY A O 1
ATOM 4794 N N . GLY A 1 671 ? -9.237 -2.554 39.016 1.00 86.38 671 GLY A N 1
ATOM 4795 C CA . GLY A 1 671 ? -10.689 -2.747 39.050 1.00 86.38 671 GLY A CA 1
ATOM 4796 C C . GLY A 1 671 ? -11.391 -2.294 37.765 1.00 86.38 671 GLY A C 1
ATOM 4797 O O . GLY A 1 671 ? -10.817 -1.573 36.951 1.00 86.38 671 GLY A O 1
ATOM 4798 N N . PHE A 1 672 ? -12.667 -2.657 37.629 1.00 88.44 672 PHE A N 1
ATOM 4799 C CA . PHE A 1 672 ? -13.554 -2.161 36.574 1.00 88.44 672 PHE A CA 1
ATOM 4800 C C . PHE A 1 672 ? -14.634 -1.243 37.159 1.00 88.44 672 PHE A C 1
ATOM 4802 O O . PHE A 1 672 ? -15.271 -1.600 38.152 1.00 88.44 672 PHE A O 1
ATOM 4809 N N . THR A 1 673 ? -14.905 -0.118 36.500 1.00 89.62 673 THR A N 1
ATOM 4810 C CA . THR A 1 673 ? -16.183 0.602 36.638 1.00 89.62 673 THR A CA 1
ATOM 4811 C C . THR A 1 673 ? -17.112 0.136 35.527 1.00 89.62 673 THR A C 1
ATOM 4813 O O . THR A 1 673 ? -16.684 0.082 34.378 1.00 89.62 673 THR A O 1
ATOM 4816 N N . ILE A 1 674 ? -18.369 -0.181 35.850 1.00 88.00 674 ILE A N 1
ATOM 4817 C CA . ILE A 1 674 ? -19.379 -0.623 34.877 1.00 88.00 674 ILE A CA 1
ATOM 4818 C C . ILE A 1 674 ? -20.575 0.330 34.934 1.00 88.00 674 ILE A C 1
ATOM 4820 O O . ILE A 1 674 ? -21.111 0.584 36.013 1.00 88.00 674 ILE A O 1
ATOM 4824 N N . SER A 1 675 ? -21.013 0.823 33.777 1.00 87.56 675 SER A N 1
ATOM 4825 C CA . SER A 1 675 ? -22.236 1.614 33.615 1.00 87.56 675 SER A CA 1
ATOM 4826 C C . SER A 1 675 ? -23.169 0.952 32.599 1.00 87.56 675 SER A C 1
ATOM 4828 O O . SER A 1 675 ? -22.718 0.447 31.572 1.00 87.56 675 SER A O 1
ATOM 4830 N N . ILE A 1 676 ? -24.472 0.941 32.886 1.00 79.50 676 ILE A N 1
ATOM 4831 C CA . ILE A 1 676 ? -25.515 0.314 32.059 1.00 79.50 676 ILE A CA 1
ATOM 4832 C C . ILE A 1 676 ? -26.650 1.325 31.889 1.00 79.50 676 ILE A C 1
ATOM 4834 O O . ILE A 1 676 ? -27.130 1.882 32.877 1.00 79.50 676 ILE A O 1
ATOM 4838 N N . ILE A 1 677 ? -27.096 1.555 30.651 1.00 62.94 677 ILE A N 1
ATOM 4839 C CA . ILE A 1 677 ? -28.166 2.516 30.344 1.00 62.94 677 ILE A CA 1
ATOM 4840 C C . ILE A 1 677 ? -29.363 1.771 29.750 1.00 62.94 677 ILE A C 1
ATOM 4842 O O . ILE A 1 677 ? -29.433 1.521 28.551 1.00 62.94 677 ILE A O 1
ATOM 4846 N N . GLY A 1 678 ? -30.328 1.428 30.602 1.00 49.53 678 GLY A N 1
ATOM 4847 C CA . GLY A 1 678 ? -31.562 0.751 30.201 1.00 49.53 678 GLY A CA 1
ATOM 4848 C C . GLY A 1 678 ? -32.009 -0.283 31.229 1.00 49.53 678 GLY A C 1
ATOM 4849 O O . GLY A 1 678 ? -31.205 -1.052 31.752 1.00 49.53 678 GLY A O 1
ATOM 4850 N N . ALA A 1 679 ? -33.304 -0.301 31.541 1.00 39.12 679 ALA A N 1
ATOM 4851 C CA . ALA A 1 679 ? -33.862 -1.232 32.512 1.00 39.12 679 ALA A CA 1
ATOM 4852 C C . ALA A 1 679 ? -34.091 -2.615 31.879 1.00 39.12 679 ALA A C 1
ATOM 4854 O O . ALA A 1 679 ? -35.117 -2.840 31.243 1.00 39.12 679 ALA A O 1
ATOM 4855 N N . GLY A 1 680 ? -33.154 -3.543 32.098 1.00 43.31 680 GLY A N 1
ATOM 4856 C CA . GLY A 1 680 ? -33.389 -4.972 31.874 1.00 43.31 680 GLY A CA 1
ATOM 4857 C C . GLY A 1 680 ? -32.251 -5.733 31.202 1.00 43.31 680 GLY A C 1
ATOM 4858 O O . GLY A 1 680 ? -32.357 -6.053 30.027 1.00 43.31 680 GLY A O 1
ATOM 4859 N N . LEU A 1 681 ? -31.229 -6.118 31.973 1.00 41.38 681 LEU A N 1
ATOM 4860 C CA . LEU A 1 681 ? -30.404 -7.305 31.709 1.00 41.38 681 LEU A CA 1
ATOM 4861 C C . LEU A 1 681 ? -29.826 -7.825 33.038 1.00 41.38 681 LEU A C 1
ATOM 4863 O O . LEU A 1 681 ? -28.917 -7.236 33.620 1.00 41.38 681 LEU A O 1
ATOM 4867 N N . THR A 1 682 ? -30.367 -8.935 33.541 1.00 41.53 682 THR A N 1
ATOM 4868 C CA . THR A 1 682 ? -29.821 -9.663 34.697 1.00 41.53 682 THR A CA 1
ATOM 4869 C C . THR A 1 682 ? -28.670 -10.557 34.236 1.00 41.53 682 THR A C 1
ATOM 4871 O O . THR A 1 682 ? -28.914 -11.507 33.494 1.00 41.53 682 THR A O 1
ATOM 4874 N N . GLY A 1 683 ? -27.433 -10.297 34.672 1.00 42.91 683 GLY A N 1
ATOM 4875 C CA . GLY A 1 683 ? -26.301 -11.167 34.312 1.00 42.91 683 GLY A CA 1
ATOM 4876 C C . GLY A 1 683 ? -24.898 -10.685 34.686 1.00 42.91 683 GLY A C 1
ATOM 4877 O O . GLY A 1 683 ? -23.996 -11.512 34.793 1.00 42.91 683 GLY A O 1
ATOM 4878 N N . VAL A 1 684 ? -24.691 -9.386 34.933 1.00 41.16 684 VAL A N 1
ATOM 4879 C CA . VAL A 1 684 ? -23.371 -8.857 35.325 1.00 41.16 684 VAL A CA 1
ATOM 4880 C C . VAL A 1 684 ? -23.083 -9.186 36.796 1.00 41.16 684 VAL A C 1
ATOM 4882 O O . VAL A 1 684 ? -23.390 -8.408 37.695 1.00 41.16 684 VAL A O 1
ATOM 4885 N N . SER A 1 685 ? -22.507 -10.365 37.043 1.00 38.69 685 SER A N 1
ATOM 4886 C CA . SER A 1 685 ? -21.968 -10.742 38.353 1.00 38.69 685 SER A CA 1
ATOM 4887 C C . SER A 1 685 ? -20.538 -10.225 38.510 1.00 38.69 685 SER A C 1
ATOM 4889 O O . SER A 1 685 ? -19.655 -10.587 37.733 1.00 38.69 685 SER A O 1
ATOM 4891 N N . SER A 1 686 ? -20.297 -9.411 39.537 1.00 36.22 686 SER A N 1
ATOM 4892 C CA . SER A 1 686 ? -18.974 -8.888 39.902 1.00 36.22 686 SER A CA 1
ATOM 4893 C C . SER A 1 686 ? -18.222 -9.766 40.918 1.00 36.22 686 SER A C 1
ATOM 4895 O O . SER A 1 686 ? -17.257 -9.309 41.530 1.00 36.22 686 SER A O 1
ATOM 4897 N N . THR A 1 687 ? -18.653 -11.016 41.133 1.00 32.56 687 THR A N 1
ATOM 4898 C CA . THR A 1 687 ? -18.151 -11.877 42.216 1.00 32.56 687 THR A CA 1
ATOM 4899 C C . THR A 1 687 ? -17.601 -13.221 41.732 1.00 32.56 687 THR A C 1
ATOM 4901 O O . THR A 1 687 ? -18.324 -14.204 41.584 1.00 32.56 687 THR A O 1
ATOM 4904 N N . VAL A 1 688 ? -16.273 -13.300 41.598 1.00 31.52 688 VAL A N 1
ATOM 4905 C CA . VAL A 1 688 ? -15.501 -14.553 41.697 1.00 31.52 688 VAL A CA 1
ATOM 4906 C C . VAL A 1 688 ? -14.261 -14.276 42.566 1.00 31.52 688 VAL A C 1
ATOM 4908 O O . VAL A 1 688 ? -13.629 -13.237 42.366 1.00 31.52 688 VAL A O 1
ATOM 4911 N N . PRO A 1 689 ? -13.902 -15.131 43.547 1.00 29.30 689 PRO A N 1
ATOM 4912 C CA . PRO A 1 689 ? -12.775 -14.860 44.440 1.00 29.30 689 PRO A CA 1
ATOM 4913 C C . PRO A 1 689 ? -11.419 -14.885 43.726 1.00 29.30 689 PRO A C 1
ATOM 4915 O O . PRO A 1 689 ? -11.172 -15.728 42.864 1.00 29.30 689 PRO A O 1
ATOM 4918 N N . VAL A 1 690 ? -10.508 -14.014 44.164 1.00 30.00 690 VAL A N 1
ATOM 4919 C CA . VAL A 1 690 ? -9.081 -14.087 43.818 1.00 30.00 690 VAL A CA 1
ATOM 4920 C C . VAL A 1 690 ? -8.510 -15.415 44.340 1.00 30.00 690 VAL A C 1
ATOM 4922 O O . VAL A 1 690 ? -8.647 -15.683 45.538 1.00 30.00 690 VAL A O 1
ATOM 4925 N N . PRO A 1 691 ? -7.839 -16.240 43.512 1.00 27.89 691 PRO A N 1
ATOM 4926 C CA . PRO A 1 691 ? -7.114 -17.402 44.008 1.00 27.89 691 PRO A CA 1
ATOM 4927 C C . PRO A 1 691 ? -5.960 -16.927 44.891 1.00 27.89 691 PRO A C 1
ATOM 4929 O O . PRO A 1 691 ? -5.044 -16.251 44.420 1.00 27.89 691 PRO A O 1
ATOM 4932 N N . THR A 1 692 ? -5.993 -17.266 46.178 1.00 27.77 692 THR A N 1
ATOM 4933 C CA . THR A 1 692 ? -4.882 -16.979 47.086 1.00 27.77 692 THR A CA 1
ATOM 4934 C C . THR A 1 692 ? -3.683 -17.829 46.678 1.00 27.77 692 THR A C 1
ATOM 4936 O O . THR A 1 692 ? -3.635 -19.023 46.969 1.00 27.77 692 THR A O 1
ATOM 4939 N N . VAL A 1 693 ? -2.708 -17.225 45.996 1.00 28.95 693 VAL A N 1
ATOM 4940 C CA . VAL A 1 693 ? -1.406 -17.860 45.771 1.00 28.95 693 VAL A CA 1
ATOM 4941 C C . VAL A 1 693 ? -0.710 -17.948 47.125 1.00 28.95 693 VAL A C 1
ATOM 4943 O O . VAL A 1 693 ? -0.257 -16.942 47.670 1.00 28.95 693 VAL A O 1
ATOM 4946 N N . ALA A 1 694 ? -0.666 -19.152 47.690 1.00 25.89 694 ALA A N 1
ATOM 4947 C CA . ALA A 1 694 ? 0.150 -19.423 48.860 1.00 25.89 694 ALA A CA 1
ATOM 4948 C C . ALA A 1 694 ? 1.626 -19.238 48.479 1.00 25.89 694 ALA A C 1
ATOM 4950 O O . ALA A 1 694 ? 2.111 -19.891 47.557 1.00 25.89 694 ALA A O 1
ATOM 4951 N N . MET A 1 695 ? 2.328 -18.346 49.181 1.00 30.31 695 MET A N 1
ATOM 4952 C CA . MET A 1 695 ? 3.785 -18.272 49.090 1.00 30.31 695 MET A CA 1
ATOM 4953 C C . MET A 1 695 ? 4.387 -19.531 49.721 1.00 30.31 695 MET A C 1
ATOM 4955 O O . MET A 1 695 ? 4.094 -19.836 50.879 1.00 30.31 695 MET A O 1
ATOM 4959 N N . GLY A 1 696 ? 5.226 -20.225 48.954 1.00 30.50 696 GLY A N 1
ATOM 4960 C CA . GLY A 1 696 ? 6.033 -21.378 49.351 1.00 30.50 696 GLY A CA 1
ATOM 4961 C C . GLY A 1 696 ? 7.292 -21.428 48.501 1.00 30.50 696 GLY A C 1
ATOM 4962 O O . GLY A 1 696 ? 7.157 -21.173 47.284 1.00 30.50 696 GLY A O 1
#

Organism: NCBI:txid433720

Sequence (696 aa):
MRPAGPSRSAAAWPLAAICCLGLLLFTIAAAIVIALIPVYLPTKNASASQNVLTSNTPFYLQTTSDADDDSNLAGTGTNTDDIANSLGISGDDIKVTGITTAPGGSVVRRKRGFNSRTKRSFSILILITCQFTKAFKDCNAHCMNARKQFQANVLKITSLPIKLAVNPGSAGLGTAGTYGYTCKKFTFLTTKPSGFPGPPPSNTFTCIKSGLFTDASIWDNGIVPYGACNVVIPAGFHVVLATPGIGIRMISLVVYGTLSLGSGSSTFKFNFGINLVCRDGGKIEDLTTNKQFLLPFGSVVTIYPNGGFVAAGTTLQSYTSTGSLAKSVTISSTTGPFTCGILPDGTTLTYNQVMFFVIKSGDIGTGSCYLGGSAPTGPACASSGCGIYVAPSCTLTTASLSGQLSINIGTIIVNSGSTCDLGTGGSSSQFKCINPISIIVRSGGTLQVSATSKTLLLPLGSMVTIYKGGSCTAGTVIQSYTSSGLGGTIQVPNAGPFTGAFLSDGTVLQYNEVTFIAINSGDIQSGSCYMGGFAPNVADCSSGCGIYIAKGVTLSTASLNGVLNIDIDTFTVAFGATLQIGTPGSTAGFKFLFPVILDISGTFSFVAAGGGIFLVVGSEFNLLAGGSFISAVATFLQVYDPVSGALIGVALALVSGQTGPWFVTVLAGGGFTISIIGAGLTGVSSTVPVPTVAMG

Radius of gyration: 36.67 Å; chains: 1; bounding box: 86×110×123 Å

pLDDT: mean 72.38, std 28.45, range [20.08, 98.62]

Foldseek 3Di:
DDDDDDDDDDDDDDDDDDDDDPDDDPDDDDDDDPDDDDDDDDDDDDDDDWDWDKDWDKWKKKWKFKDWDDDDDDDDDDDPVLVCVLLVHDPVFKDWLDKDWDDDWDFDDDDDDDDDTGITMGIIMIITTIIGTDTDDDDDPVVVVVVVVVVVVVVVSFARWRWDFTDGDDDDDDDDDGDTITGNGIDTDPDDDPPQQDCPPQLEWEFPAADELSQLNRTVSSDRRAEQHAYEYAAPYAYEHCDLEDPHNHLEYEFLHEYEANAVAQEYEYLYAYHYEFDANGEYEYNHNVLEYEHEALHKHFAAANGWYAGCFHKYWYAYNVGDTDDIDTDHTDGAGKMWHQHNVRDIDIARFAEWEQNAADEQCFQCRTRSSGHADQVRQVPPGYEYEYDALYEYENAVVLQEAEHRHQEYEFDANYEYEFYAAPRAQEHEYPHAHEYHFEANGEYHYRHNQLEYEHEALHKYAAAANGAYDPQHKYWYADPVGTADIDTDDGHARWMWHGHPVRDTDIDRHAEWEFDAADEQCFLVRTRNSGHADAVRQVPEYEYEYDACYEYEHQVVQQEDPHRHAEYAAAANYEYEYHHAAAACFHEYLYAYEYEFLYEYEYRYPHDEYEHEAFHKDAQAANYFYAYPDWYWYFYAHSVVRDTQAQTWTDDHGDHDGKMWHQHPNRYIDIDGDDPDDPDGDRDDDDPPDDDD